Protein 3WJK (pdb70)

Solvent-accessible surface area: 24952 Å² total; per-residue (Å²): 81,102,78,144,120,0,73,144,52,1,46,152,13,30,63,24,0,60,53,15,1,57,116,38,6,91,6,105,4,98,26,0,13,96,0,0,103,53,28,14,80,24,50,51,82,37,39,15,0,21,1,0,0,0,0,0,37,1,24,52,36,155,34,120,25,0,18,37,1,0,0,1,0,10,2,1,16,7,8,39,43,1,12,26,4,5,32,85,146,29,92,104,69,180,81,78,30,1,0,13,63,55,67,15,27,11,2,0,0,10,0,1,10,1,1,21,4,33,0,0,34,12,0,8,86,36,33,26,63,94,0,0,100,28,1,3,80,0,12,3,38,11,9,73,12,22,0,98,92,66,131,103,73,90,100,73,10,41,148,57,7,65,26,73,11,0,31,6,1,10,1,0,0,15,0,0,0,21,38,27,61,21,62,119,107,31,21,113,4,0,42,18,0,0,64,41,7,0,11,0,47,31,0,12,69,4,6,77,8,2,78,85,135,82,9,72,20,1,40,88,2,64,45,0,2,0,0,2,18,0,6,90,115,18,74,106,134,27,20,125,38,0,100,50,2,15,119,132,37,68,0,114,168,54,51,125,48,0,22,116,0,1,105,84,34,24,0,37,102,79,0,97,96,52,0,73,86,12,2,84,76,0,33,58,19,0,141,44,7,65,107,35,62,59,41,75,0,0,48,4,17,0,108,65,24,45,83,77,58,120,110,0,63,124,51,2,56,142,15,21,50,21,0,34,60,20,0,83,139,46,2,106,42,124,5,142,20,1,49,99,24,0,152,169,16,33,52,37,87,56,94,43,8,29,2,6,0,0,1,0,0,0,47,3,20,51,35,163,39,98,31,0,8,32,1,0,0,0,0,13,0,1,48,20,0,13,92,22,3,81,86,12,68,43,145,86,139,146,48,32,26,10,2,0,14,0,0,26,6,0,17,9,30,1,2,39,7,0,12,86,38,39,31,56,104,0,0,84,26,1,1,82,0,1,6,23,3,4,23,1,10,0,18,19,50,86,10,48,59,50,8,96,13,82,80,134,37,5,45,87,10,1,58,4,52,4,0,32,6,1,11,2,0,0,17,0,0,0,27,41,24,61,21,67,118,109,30,33,120,5,0,51,32,0,0,72,42,0,0,8,0,54,15,0,15,71,6,5,86,29,4,115,246,105,58,0,46,19,0,34,95,0,38,7,6,4,0,0,2,14,0,12,117,113,22,75,117,148,40,24,100,42,0,72,52,3,0,77,127,12,118,3,95,138,38,18,100,56,0,43,112,0,0,101,84,42,27,0,27,120,87,0,33,102,84,0,70,79,13,2,75,89,0,27,58,20,0,103,49,4,68,105,40,73,69,26,86,0,0,33,6,1,0,81,45,15,18,128,244

Sequence (609 aa):
MNLEKINELTAQDMAGVNAAILEQLNSDVQLINQLGYYIVSGGGKRIRPMIAVLAARAVGYEGNAHVTIAALIEFIHTATLLHDDVVDESDMRRGKATANAAFGNAASVLVGDFIYTRAFQMMTSLGSLKVLEVMSEAVNVIAEGEVLQLMITEENYMRVIYSKTARLFEAAAQCSGILAGCTPEEEKGLQDYGRYLGTAFQLIDDLLDYNANVGDDLNEGKPTLPLLHAMHHGTPEQAQMIRTAIEQGNGRHLLEPVLEAMNACGSLEWTRQRAEEEADKAIAALQVLPDTPWREALIGLAHIAVMNLEKINELTAQDMAGVNAAILEQLNSDVQLINQLGYYIVSGGGKRIRPMIAVLAARAVGYEGNAHVTIAALIEFIHTATLLHDDVVDESDFGNAASVLVGDFIYTRAFQMMTSLGSLKVLEVMSEAVNVIAEGEVLQLMNVNDPDITEENYMRVIYSKTARLFEAAAQCSGILAGCTPEEEKGLQDYGRYLGTAFQLIDDLLDYNKNVGDDLNEGKPTLPLLHAMHHGTPEQAQMIRTAIEQGNGRHLLEPVLEAMNACGSLEWTRQRAEEEADKAIAALQVLPDTPWREALIGLAHIAVQR

Radius of gyration: 26.51 Å; Cα contacts (8 Å, |Δi|>4): 1003; chains: 2; bounding box: 75×78×55 Å

B-factor: mean 45.93, std 12.87, range [16.11, 90.28]

CATH classification: 1.10.600.10

Nearest PDB structures (foldseek):
  3wjn-assembly1_A  TM=1.001E+00  e=3.580E-39  Escherichia coli O104:H4 str. 2009EL-2071
  3wjk-assembly1_B  TM=9.326E-01  e=6.885E-33  Escherichia coli O104:H4 str. 2009EL-2071
  3wjn-assembly1_B  TM=9.339E-01  e=9.873E-32  Escherichia coli O104:H4 str. 2009EL-2071
  4jyx-assembly1_G-2  TM=9.720E-01  e=2.053E-27  Paraglaciecola sp. T6c
  3oyr-assembly1_B  TM=9.609E-01  e=6.992E-22  Caulobacter vibrioides

Structure (mmCIF, N/CA/C/O backbone):
data_3WJK
#
_entry.id   3WJK
#
_cell.length_a   116.946
_cell.length_b   128.390
_cell.length_c   46.385
_cell.angle_alpha   90.00
_cell.angle_beta   90.00
_cell.angle_gamma   90.00
#
_symmetry.space_group_name_H-M   'P 21 21 2'
#
loop_
_entity.id
_entity.type
_entity.pdbx_description
1 polymer 'Octaprenyl diphosphate synthase'
2 water water
#
loop_
_atom_site.group_PDB
_atom_site.id
_atom_site.type_symbol
_atom_site.label_atom_id
_atom_site.label_alt_id
_atom_site.label_comp_id
_atom_site.label_asym_id
_atom_site.label_entity_id
_atom_site.label_seq_id
_atom_site.pdbx_PDB_ins_code
_atom_site.Cartn_x
_atom_site.Cartn_y
_atom_site.Cartn_z
_atom_site.occupancy
_atom_site.B_iso_or_equiv
_atom_site.auth_seq_id
_atom_site.auth_comp_id
_atom_site.auth_asym_id
_atom_site.auth_atom_id
_atom_site.pdbx_PDB_model_num
ATOM 1 N N . MET A 1 15 ? 50.833 0.785 -14.184 1.00 77.64 1 MET A N 1
ATOM 2 C CA . MET A 1 15 ? 49.836 -0.164 -14.758 1.00 77.62 1 MET A CA 1
ATOM 3 C C . MET A 1 15 ? 48.422 0.351 -14.481 1.00 77.73 1 MET A C 1
ATOM 4 O O . MET A 1 15 ? 48.049 0.561 -13.328 1.00 77.65 1 MET A O 1
ATOM 9 N N . ASN A 1 16 ? 47.635 0.557 -15.533 1.00 77.15 2 ASN A N 1
ATOM 10 C CA . ASN A 1 16 ? 46.278 1.053 -15.345 1.00 77.15 2 ASN A CA 1
ATOM 11 C C . ASN A 1 16 ? 45.218 0.027 -15.751 1.00 76.29 2 ASN A C 1
ATOM 12 O O . ASN A 1 16 ? 45.508 -0.931 -16.465 1.00 75.91 2 ASN A O 1
ATOM 17 N N . LEU A 1 17 ? 43.992 0.250 -15.288 1.00 75.52 3 LEU A N 1
ATOM 18 C CA . LEU A 1 17 ? 42.860 -0.642 -15.529 1.00 75.38 3 LEU A CA 1
ATOM 19 C C . LEU A 1 17 ? 42.924 -1.535 -16.756 1.00 74.57 3 LEU A C 1
ATOM 20 O O . LEU A 1 17 ? 42.797 -2.751 -16.640 1.00 74.81 3 LEU A O 1
ATOM 25 N N . GLU A 1 18 ? 43.107 -0.946 -17.932 1.00 73.76 4 GLU A N 1
ATOM 26 C CA . GLU A 1 18 ? 43.163 -1.740 -19.153 1.00 72.91 4 GLU A CA 1
ATOM 27 C C . GLU A 1 18 ? 44.202 -2.851 -19.020 1.00 71.13 4 GLU A C 1
ATOM 28 O O . GLU A 1 18 ? 43.964 -3.983 -19.435 1.00 71.00 4 GLU A O 1
ATOM 34 N N . LYS A 1 19 ? 45.346 -2.519 -18.430 1.00 69.33 5 LYS A N 1
ATOM 35 C CA . LYS A 1 19 ? 46.436 -3.475 -18.233 1.00 68.29 5 LYS A CA 1
ATOM 36 C C . LYS A 1 19 ? 46.113 -4.485 -17.136 1.00 66.80 5 LYS A C 1
ATOM 37 O O . LYS A 1 19 ? 46.212 -5.694 -17.340 1.00 66.53 5 LYS A O 1
ATOM 43 N N . ILE A 1 20 ? 45.747 -3.975 -15.963 1.00 65.10 6 ILE A N 1
ATOM 44 C CA . ILE A 1 20 ? 45.399 -4.823 -14.829 1.00 61.94 6 ILE A CA 1
ATOM 45 C C . ILE A 1 20 ? 44.257 -5.739 -15.244 1.00 61.03 6 ILE A C 1
ATOM 46 O O . ILE A 1 20 ? 44.053 -6.794 -14.663 1.00 61.75 6 ILE A O 1
ATOM 51 N N . ASN A 1 21 ? 43.524 -5.339 -16.272 1.00 61.24 7 ASN A N 1
ATOM 52 C CA . ASN A 1 21 ? 42.389 -6.122 -16.725 1.00 61.74 7 ASN A CA 1
ATOM 53 C C . ASN A 1 21 ? 42.737 -7.396 -17.489 1.00 61.29 7 ASN A C 1
ATOM 54 O O . ASN A 1 21 ? 42.211 -8.457 -17.178 1.00 61.49 7 ASN A O 1
ATOM 59 N N . GLU A 1 22 ? 43.619 -7.305 -18.482 1.00 61.78 8 GLU A N 1
ATOM 60 C CA . GLU A 1 22 ? 43.986 -8.491 -19.256 1.00 60.99 8 GLU A CA 1
ATOM 61 C C . GLU A 1 22 ? 44.898 -9.420 -18.461 1.00 59.20 8 GLU A C 1
ATOM 62 O O . GLU A 1 22 ? 44.916 -10.630 -18.681 1.00 58.42 8 GLU A O 1
ATOM 68 N N . LEU A 1 23 ? 45.676 -8.847 -17.554 1.00 57.30 9 LEU A N 1
ATOM 69 C CA . LEU A 1 23 ? 46.570 -9.646 -16.732 1.00 56.70 9 LEU A CA 1
ATOM 70 C C . LEU A 1 23 ? 45.740 -10.665 -15.964 1.00 57.08 9 LEU A C 1
ATOM 71 O O . LEU A 1 23 ? 46.055 -11.854 -15.935 1.00 57.90 9 LEU A O 1
ATOM 76 N N . THR A 1 24 ? 44.659 -10.181 -15.363 1.00 56.35 10 THR A N 1
ATOM 77 C CA . THR A 1 24 ? 43.767 -11.006 -14.562 1.00 54.29 10 THR A CA 1
ATOM 78 C C . THR A 1 24 ? 42.491 -11.393 -15.305 1.00 53.55 10 THR A C 1
ATOM 79 O O . THR A 1 24 ? 41.471 -11.689 -14.685 1.00 53.05 10 THR A O 1
ATOM 83 N N . ALA A 1 25 ? 42.546 -11.408 -16.631 1.00 51.65 11 ALA A N 1
ATOM 84 C CA . ALA A 1 25 ? 41.371 -11.744 -17.425 1.00 50.91 11 ALA A CA 1
ATOM 85 C C . ALA A 1 25 ? 40.897 -13.189 -17.299 1.00 50.82 11 ALA A C 1
ATOM 86 O O . ALA A 1 25 ? 39.711 -13.437 -17.089 1.00 49.60 11 ALA A O 1
ATOM 88 N N . GLN A 1 26 ? 41.818 -14.137 -17.446 1.00 51.64 12 GLN A N 1
ATOM 89 C CA . GLN A 1 26 ? 41.491 -15.563 -17.378 1.00 52.18 12 GLN A CA 1
ATOM 90 C C . GLN A 1 26 ? 40.971 -16.033 -16.007 1.00 50.68 12 GLN A C 1
ATOM 91 O O . GLN A 1 26 ? 40.065 -16.874 -15.926 1.00 48.33 12 GLN A O 1
ATOM 97 N N . ASP A 1 27 ? 41.540 -15.502 -14.933 1.00 48.98 13 ASP A N 1
ATOM 98 C CA . ASP A 1 27 ? 41.086 -15.891 -13.604 1.00 49.25 13 ASP A CA 1
ATOM 99 C C . ASP A 1 27 ? 39.713 -15.296 -13.301 1.00 48.83 13 ASP A C 1
ATOM 100 O O . ASP A 1 27 ? 38.796 -16.026 -12.941 1.00 50.35 13 ASP A O 1
ATOM 105 N N . MET A 1 28 ? 39.564 -13.981 -13.453 1.00 48.58 14 MET A N 1
ATOM 106 C CA . MET A 1 28 ? 38.278 -13.337 -13.193 1.00 47.68 14 MET A CA 1
ATOM 107 C C . MET A 1 28 ? 37.174 -13.989 -14.018 1.00 46.44 14 MET A C 1
ATOM 108 O O . MET A 1 28 ? 36.002 -13.928 -13.653 1.00 46.45 14 MET A O 1
ATOM 113 N N . ALA A 1 29 ? 37.549 -14.611 -15.130 1.00 44.23 15 ALA A N 1
ATOM 114 C CA . ALA A 1 29 ? 36.571 -15.290 -15.967 1.00 44.35 15 ALA A CA 1
ATOM 115 C C . ALA A 1 29 ? 36.173 -16.567 -15.241 1.00 45.07 15 ALA A C 1
ATOM 116 O O . ALA A 1 29 ? 35.039 -17.040 -15.365 1.00 45.69 15 ALA A O 1
ATOM 118 N N . GLY A 1 30 ? 37.122 -17.125 -14.489 1.00 44.66 16 GLY A N 1
ATOM 119 C CA . GLY A 1 30 ? 36.859 -18.334 -13.728 1.00 42.86 16 GLY A CA 1
ATOM 120 C C . GLY A 1 30 ? 36.005 -17.960 -12.531 1.00 42.41 16 GLY A C 1
ATOM 121 O O . GLY A 1 30 ? 35.036 -18.645 -12.186 1.00 41.23 16 GLY A O 1
ATOM 122 N N . VAL A 1 31 ? 36.368 -16.851 -11.901 1.00 40.66 17 VAL A N 1
ATOM 123 C CA . VAL A 1 31 ? 35.628 -16.368 -10.760 1.00 41.03 17 VAL A CA 1
ATOM 124 C C . VAL A 1 31 ? 34.172 -16.298 -11.177 1.00 41.22 17 VAL A C 1
ATOM 125 O O . VAL A 1 31 ? 33.296 -16.765 -10.465 1.00 41.36 17 VAL A O 1
ATOM 129 N N . ASN A 1 32 ? 33.922 -15.750 -12.359 1.00 42.05 18 ASN A N 1
ATOM 130 C CA . ASN A 1 32 ? 32.557 -15.620 -12.856 1.00 42.30 18 ASN A CA 1
ATOM 131 C C . ASN A 1 32 ? 31.842 -16.965 -12.946 1.00 41.22 18 ASN A C 1
ATOM 132 O O . ASN A 1 32 ? 30.730 -17.130 -12.443 1.00 38.79 18 ASN A O 1
ATOM 137 N N . ALA A 1 33 ? 32.490 -17.926 -13.593 1.00 40.57 19 ALA A N 1
ATOM 138 C CA . ALA A 1 33 ? 31.920 -19.255 -13.750 1.00 39.02 19 ALA A CA 1
ATOM 139 C C . ALA A 1 33 ? 31.723 -19.934 -12.397 1.00 38.32 19 ALA A C 1
ATOM 140 O O . ALA A 1 33 ? 30.732 -20.623 -12.193 1.00 38.51 19 ALA A O 1
ATOM 142 N N . ALA A 1 34 ? 32.676 -19.736 -11.487 1.00 37.02 20 ALA A N 1
ATOM 143 C CA . ALA A 1 34 ? 32.621 -20.340 -10.158 1.00 37.51 20 ALA A CA 1
ATOM 144 C C . ALA A 1 34 ? 31.426 -19.808 -9.389 1.00 37.74 20 ALA A C 1
ATOM 145 O O . ALA A 1 34 ? 30.824 -20.515 -8.587 1.00 39.06 20 ALA A O 1
ATOM 147 N N . ILE A 1 35 ? 31.082 -18.556 -9.642 1.00 37.92 21 ILE A N 1
ATOM 148 C CA . ILE A 1 35 ? 29.947 -17.950 -8.975 1.00 36.80 21 ILE A CA 1
ATOM 149 C C . ILE A 1 35 ? 28.647 -18.492 -9.534 1.00 38.08 21 ILE A C 1
ATOM 150 O O . ILE A 1 35 ? 27.841 -19.090 -8.817 1.00 39.09 21 ILE A O 1
ATOM 155 N N . LEU A 1 36 ? 28.454 -18.298 -10.830 1.00 38.77 22 LEU A N 1
ATOM 156 C CA . LEU A 1 36 ? 27.229 -18.733 -11.486 1.00 37.26 22 LEU A CA 1
ATOM 157 C C . LEU A 1 36 ? 26.943 -20.212 -11.357 1.00 37.14 22 LEU A C 1
ATOM 158 O O . LEU A 1 36 ? 25.787 -20.614 -11.312 1.00 38.38 22 LEU A O 1
ATOM 163 N N . GLU A 1 37 ? 27.973 -21.038 -11.285 1.00 37.78 23 GLU A N 1
ATOM 164 C CA . GLU A 1 37 ? 27.703 -22.460 -11.169 1.00 41.47 23 GLU A CA 1
ATOM 165 C C . GLU A 1 37 ? 27.181 -22.846 -9.785 1.00 40.88 23 GLU A C 1
ATOM 166 O O . GLU A 1 37 ? 26.580 -23.897 -9.631 1.00 40.63 23 GLU A O 1
ATOM 172 N N . GLN A 1 38 ? 27.394 -21.994 -8.783 1.00 42.60 24 GLN A N 1
ATOM 173 C CA . GLN A 1 38 ? 26.905 -22.280 -7.432 1.00 43.62 24 GLN A CA 1
ATOM 174 C C . GLN A 1 38 ? 25.407 -21.988 -7.304 1.00 44.70 24 GLN A C 1
ATOM 175 O O . GLN A 1 38 ? 24.757 -22.414 -6.349 1.00 45.17 24 GLN A O 1
ATOM 181 N N . LEU A 1 39 ? 24.867 -21.249 -8.266 1.00 43.74 25 LEU A N 1
ATOM 182 C CA . LEU A 1 39 ? 23.445 -20.927 -8.286 1.00 43.59 25 LEU A CA 1
ATOM 183 C C . LEU A 1 39 ? 22.805 -22.132 -8.969 1.00 42.67 25 LEU A C 1
ATOM 184 O O . LEU A 1 39 ? 22.257 -22.027 -10.068 1.00 40.65 25 LEU A O 1
ATOM 189 N N . ASN A 1 40 ? 22.884 -23.276 -8.293 1.00 43.13 26 ASN A N 1
ATOM 190 C CA . ASN A 1 40 ? 22.391 -24.545 -8.821 1.00 44.36 26 ASN A CA 1
ATOM 191 C C . ASN A 1 40 ? 21.327 -25.254 -7.986 1.00 43.86 26 ASN A C 1
ATOM 192 O O . ASN A 1 40 ? 21.286 -26.488 -7.960 1.00 42.28 26 ASN A O 1
ATOM 197 N N . SER A 1 41 ? 20.461 -24.500 -7.324 1.00 42.53 27 SER A N 1
ATOM 198 C CA . SER A 1 41 ? 19.438 -25.108 -6.484 1.00 42.48 27 SER A CA 1
ATOM 199 C C . SER A 1 41 ? 18.207 -25.645 -7.209 1.00 43.96 27 SER A C 1
ATOM 200 O O . SER A 1 41 ? 17.802 -25.114 -8.246 1.00 46.06 27 SER A O 1
ATOM 203 N N . ASP A 1 42 ? 17.611 -26.700 -6.651 1.00 42.95 28 ASP A N 1
ATOM 204 C CA . ASP A 1 42 ? 16.397 -27.288 -7.215 1.00 41.93 28 ASP A CA 1
ATOM 205 C C . ASP A 1 42 ? 15.272 -26.266 -7.035 1.00 40.64 28 ASP A C 1
ATOM 206 O O . ASP A 1 42 ? 14.237 -26.346 -7.699 1.00 39.56 28 ASP A O 1
ATOM 211 N N . VAL A 1 43 ? 15.492 -25.317 -6.124 1.00 38.39 29 VAL A N 1
ATOM 212 C CA . VAL A 1 43 ? 14.531 -24.256 -5.806 1.00 38.64 29 VAL A CA 1
ATOM 213 C C . VAL A 1 43 ? 14.795 -23.075 -6.730 1.00 40.33 29 VAL A C 1
ATOM 214 O O . VAL A 1 43 ? 15.584 -22.188 -6.418 1.00 42.36 29 VAL A O 1
ATOM 218 N N . GLN A 1 44 ? 14.111 -23.060 -7.866 1.00 41.45 30 GLN A N 1
ATOM 219 C CA . GLN A 1 44 ? 14.327 -22.029 -8.870 1.00 41.64 30 GLN A CA 1
ATOM 220 C C . GLN A 1 44 ? 14.392 -20.578 -8.395 1.00 39.08 30 GLN A C 1
ATOM 221 O O . GLN A 1 44 ? 15.220 -19.808 -8.887 1.00 38.80 30 GLN A O 1
ATOM 227 N N . LEU A 1 45 ? 13.550 -20.192 -7.446 1.00 37.79 31 LEU A N 1
ATOM 228 C CA . LEU A 1 45 ? 13.585 -18.813 -6.980 1.00 36.08 31 LEU A CA 1
ATOM 229 C C . LEU A 1 45 ? 14.983 -18.378 -6.541 1.00 36.77 31 LEU A C 1
ATOM 230 O O . LEU A 1 45 ? 15.354 -17.211 -6.699 1.00 36.22 31 LEU A O 1
ATOM 235 N N . ILE A 1 46 ? 15.769 -19.304 -5.999 1.00 35.43 32 ILE A N 1
ATOM 236 C CA . ILE A 1 46 ? 17.113 -18.949 -5.553 1.00 34.48 32 ILE A CA 1
ATOM 237 C C . ILE A 1 46 ? 18.002 -18.578 -6.728 1.00 35.47 32 ILE A C 1
ATOM 238 O O . ILE A 1 46 ? 18.675 -17.550 -6.711 1.00 34.49 32 ILE A O 1
ATOM 243 N N . ASN A 1 47 ? 18.014 -19.428 -7.746 1.00 36.87 33 ASN A N 1
ATOM 244 C CA . ASN A 1 47 ? 18.837 -19.177 -8.924 1.00 37.38 33 ASN A CA 1
ATOM 245 C C . ASN A 1 47 ? 18.335 -17.924 -9.642 1.00 36.65 33 ASN A C 1
ATOM 246 O O . ASN A 1 47 ? 19.121 -17.084 -10.073 1.00 36.44 33 ASN A O 1
ATOM 251 N N . GLN A 1 48 ? 17.023 -17.781 -9.751 1.00 37.45 34 GLN A N 1
ATOM 252 C CA . GLN A 1 48 ? 16.482 -16.604 -10.409 1.00 38.65 34 GLN A CA 1
ATOM 253 C C . GLN A 1 48 ? 17.019 -15.324 -9.782 1.00 37.87 34 GLN A C 1
ATOM 254 O O . GLN A 1 48 ? 17.705 -14.538 -10.443 1.00 36.67 34 GLN A O 1
ATOM 260 N N . LEU A 1 49 ? 16.719 -15.134 -8.497 1.00 35.37 35 LEU A N 1
ATOM 261 C CA . LEU A 1 49 ? 17.133 -13.937 -7.783 1.00 31.14 35 LEU A CA 1
ATOM 262 C C . LEU A 1 49 ? 18.637 -13.797 -7.777 1.00 30.17 35 LEU A C 1
ATOM 263 O O . LEU A 1 49 ? 19.158 -12.689 -7.756 1.00 29.17 35 LEU A O 1
ATOM 268 N N . GLY A 1 50 ? 19.334 -14.927 -7.806 1.00 31.87 36 GLY A N 1
ATOM 269 C CA . GLY A 1 50 ? 20.788 -14.911 -7.821 1.00 32.62 36 GLY A CA 1
ATOM 270 C C . GLY A 1 50 ? 21.299 -14.335 -9.136 1.00 34.90 36 GLY A C 1
ATOM 271 O O . GLY A 1 50 ? 22.168 -13.454 -9.158 1.00 33.38 36 GLY A O 1
ATOM 272 N N . TYR A 1 51 ? 20.761 -14.829 -10.243 1.00 34.29 37 TYR A N 1
ATOM 273 C CA . TYR A 1 51 ? 21.175 -14.323 -11.544 1.00 37.70 37 TYR A CA 1
ATOM 274 C C . TYR A 1 51 ? 20.887 -12.824 -11.639 1.00 38.33 37 TYR A C 1
ATOM 275 O O . TYR A 1 51 ? 21.712 -12.054 -12.119 1.00 39.59 37 TYR A O 1
ATOM 284 N N . TYR A 1 52 ? 19.722 -12.417 -11.149 1.00 39.94 38 TYR A N 1
ATOM 285 C CA . TYR A 1 52 ? 19.311 -11.020 -11.183 1.00 40.82 38 TYR A CA 1
ATOM 286 C C . TYR A 1 52 ? 20.307 -10.080 -10.512 1.00 43.10 38 TYR A C 1
ATOM 287 O O . TYR A 1 52 ? 20.660 -9.035 -11.064 1.00 41.29 38 TYR A O 1
ATOM 296 N N . ILE A 1 53 ? 20.759 -10.455 -9.319 1.00 45.38 39 ILE A N 1
ATOM 297 C CA . ILE A 1 53 ? 21.679 -9.620 -8.564 1.00 47.57 39 ILE A CA 1
ATOM 298 C C . ILE A 1 53 ? 23.159 -9.752 -8.943 1.00 48.42 39 ILE A C 1
ATOM 299 O O . ILE A 1 53 ? 23.921 -8.800 -8.772 1.00 49.00 39 ILE A O 1
ATOM 304 N N . VAL A 1 54 ? 23.577 -10.902 -9.468 1.00 49.70 40 VAL A N 1
ATOM 305 C CA . VAL A 1 54 ? 24.990 -11.067 -9.804 1.00 51.87 40 VAL A CA 1
ATOM 306 C C . VAL A 1 54 ? 25.388 -10.683 -11.225 1.00 54.67 40 VAL A C 1
ATOM 307 O O . VAL A 1 54 ? 26.577 -10.539 -11.514 1.00 54.83 40 VAL A O 1
ATOM 311 N N . SER A 1 55 ? 24.406 -10.512 -12.106 1.00 57.37 41 SER A N 1
ATOM 312 C CA . SER A 1 55 ? 24.685 -10.169 -13.499 1.00 60.90 41 SER A CA 1
ATOM 313 C C . SER A 1 55 ? 24.529 -8.689 -13.840 1.00 62.78 41 SER A C 1
ATOM 314 O O . SER A 1 55 ? 24.509 -8.320 -15.014 1.00 64.49 41 SER A O 1
ATOM 317 N N . GLY A 1 56 ? 24.426 -7.845 -12.819 1.00 64.36 42 GLY A N 1
ATOM 318 C CA . GLY A 1 56 ? 24.279 -6.421 -13.056 1.00 66.55 42 GLY A CA 1
ATOM 319 C C . GLY A 1 56 ? 25.571 -5.634 -12.898 1.00 68.66 42 GLY A C 1
ATOM 320 O O . GLY A 1 56 ? 25.608 -4.633 -12.175 1.00 68.44 42 GLY A O 1
ATOM 321 N N . GLY A 1 57 ? 26.628 -6.084 -13.572 1.00 70.14 43 GLY A N 1
ATOM 322 C CA . GLY A 1 57 ? 27.912 -5.402 -13.502 1.00 71.82 43 GLY A CA 1
ATOM 323 C C . GLY A 1 57 ? 28.725 -5.690 -12.247 1.00 73.14 43 GLY A C 1
ATOM 324 O O . GLY A 1 57 ? 29.795 -6.313 -12.306 1.00 73.30 43 GLY A O 1
ATOM 325 N N . GLY A 1 58 ? 28.223 -5.228 -11.107 1.00 72.62 44 GLY A N 1
ATOM 326 C CA . GLY A 1 58 ? 28.924 -5.444 -9.855 1.00 71.56 44 GLY A CA 1
ATOM 327 C C . GLY A 1 58 ? 30.124 -4.531 -9.669 1.00 70.77 44 GLY A C 1
ATOM 328 O O . GLY A 1 58 ? 29.975 -3.360 -9.311 1.00 71.06 44 GLY A O 1
ATOM 329 N N . LYS A 1 59 ? 31.314 -5.075 -9.918 1.00 68.80 45 LYS A N 1
ATOM 330 C CA . LYS A 1 59 ? 32.583 -4.353 -9.777 1.00 66.17 45 LYS A CA 1
ATOM 331 C C . LYS A 1 59 ? 33.677 -5.425 -9.755 1.00 63.26 45 LYS A C 1
ATOM 332 O O . LYS A 1 59 ? 34.620 -5.394 -10.550 1.00 62.63 45 LYS A O 1
ATOM 338 N N . ARG A 1 60 ? 33.518 -6.377 -8.836 1.00 58.84 46 ARG A N 1
ATOM 339 C CA . ARG A 1 60 ? 34.429 -7.501 -8.671 1.00 53.58 46 ARG A CA 1
ATOM 340 C C . ARG A 1 60 ? 35.809 -7.095 -8.167 1.00 50.97 46 ARG A C 1
ATOM 341 O O . ARG A 1 60 ? 36.789 -7.815 -8.355 1.00 49.38 46 ARG A O 1
ATOM 349 N N . ILE A 1 61 ? 35.881 -5.941 -7.522 1.00 46.23 47 ILE A N 1
ATOM 350 C CA . ILE A 1 61 ? 37.142 -5.475 -6.974 1.00 45.68 47 ILE A CA 1
ATOM 351 C C . ILE A 1 61 ? 37.579 -6.363 -5.807 1.00 43.32 47 ILE A C 1
ATOM 352 O O . ILE A 1 61 ? 38.771 -6.531 -5.573 1.00 42.73 47 ILE A O 1
ATOM 357 N N . ARG A 1 62 ? 36.615 -6.912 -5.068 1.00 40.89 48 ARG A N 1
ATOM 358 C CA . ARG A 1 62 ? 36.920 -7.775 -3.924 1.00 38.44 48 ARG A CA 1
ATOM 359 C C . ARG A 1 62 ? 37.515 -9.091 -4.425 1.00 37.77 48 ARG A C 1
ATOM 360 O O . ARG A 1 62 ? 38.538 -9.556 -3.925 1.00 37.21 48 ARG A O 1
ATOM 368 N N . PRO A 1 63 ? 36.878 -9.714 -5.419 1.00 38.56 49 PRO A N 1
ATOM 369 C CA . PRO A 1 63 ? 37.464 -10.961 -5.903 1.00 40.19 49 PRO A CA 1
ATOM 370 C C . PRO A 1 63 ? 38.765 -10.696 -6.688 1.00 42.39 49 PRO A C 1
ATOM 371 O O . PRO A 1 63 ? 39.699 -11.493 -6.630 1.00 43.18 49 PRO A O 1
ATOM 375 N N . MET A 1 64 ? 38.831 -9.571 -7.404 1.00 43.23 50 MET A N 1
ATOM 376 C CA . MET A 1 64 ? 40.030 -9.234 -8.177 1.00 42.22 50 MET A CA 1
ATOM 377 C C . MET A 1 64 ? 41.214 -9.090 -7.241 1.00 40.52 50 MET A C 1
ATOM 378 O O . MET A 1 64 ? 42.335 -9.429 -7.592 1.00 41.13 50 MET A O 1
ATOM 383 N N . ILE A 1 65 ? 40.968 -8.571 -6.047 1.00 39.94 51 ILE A N 1
ATOM 384 C CA . ILE A 1 65 ? 42.029 -8.437 -5.066 1.00 39.48 51 ILE A CA 1
ATOM 385 C C . ILE A 1 65 ? 42.452 -9.853 -4.647 1.00 41.58 51 ILE A C 1
ATOM 386 O O . ILE A 1 65 ? 43.646 -10.160 -4.561 1.00 41.18 51 ILE A O 1
ATOM 391 N N . ALA A 1 66 ? 41.461 -10.715 -4.416 1.00 40.16 52 ALA A N 1
ATOM 392 C CA . ALA A 1 66 ? 41.704 -12.097 -4.014 1.00 41.16 52 ALA A CA 1
ATOM 393 C C . ALA A 1 66 ? 42.601 -12.800 -5.024 1.00 41.40 52 ALA A C 1
ATOM 394 O O . ALA A 1 66 ? 43.651 -13.322 -4.668 1.00 40.39 52 ALA A O 1
ATOM 396 N N . VAL A 1 67 ? 42.165 -12.822 -6.280 1.00 41.39 53 VAL A N 1
ATOM 397 C CA . VAL A 1 67 ? 42.922 -13.439 -7.359 1.00 41.54 53 VAL A CA 1
ATOM 398 C C . VAL A 1 67 ? 44.349 -12.869 -7.476 1.00 40.85 53 VAL A C 1
ATOM 399 O O . VAL A 1 67 ? 45.310 -13.619 -7.609 1.00 39.78 53 VAL A O 1
ATOM 403 N N . LEU A 1 68 ? 44.488 -11.548 -7.410 1.00 40.88 54 LEU A N 1
ATOM 404 C CA . LEU A 1 68 ? 45.802 -10.922 -7.526 1.00 39.81 54 LEU A CA 1
ATOM 405 C C . LEU A 1 68 ? 46.699 -11.186 -6.330 1.00 40.61 54 LEU A C 1
ATOM 406 O O . LEU A 1 68 ? 47.899 -11.396 -6.486 1.00 40.84 54 LEU A O 1
ATOM 411 N N . ALA A 1 69 ? 46.124 -11.167 -5.133 1.00 40.59 55 ALA A N 1
ATOM 412 C CA . ALA A 1 69 ? 46.901 -11.417 -3.926 1.00 40.39 55 ALA A CA 1
ATOM 413 C C . ALA A 1 69 ? 47.514 -12.818 -3.998 1.00 40.89 55 ALA A C 1
ATOM 414 O O . ALA A 1 69 ? 48.688 -13.004 -3.682 1.00 40.60 55 ALA A O 1
ATOM 416 N N . ALA A 1 70 ? 46.725 -13.799 -4.424 1.00 40.63 56 ALA A N 1
ATOM 417 C CA . ALA A 1 70 ? 47.226 -15.165 -4.529 1.00 42.96 56 ALA A CA 1
ATOM 418 C C . ALA A 1 70 ? 48.418 -15.266 -5.486 1.00 44.27 56 ALA A C 1
ATOM 419 O O . ALA A 1 70 ? 49.483 -15.756 -5.092 1.00 45.87 56 ALA A O 1
ATOM 421 N N . ARG A 1 71 ? 48.235 -14.812 -6.730 1.00 44.19 57 ARG A N 1
ATOM 422 C CA . ARG A 1 71 ? 49.295 -14.864 -7.740 1.00 44.39 57 ARG A CA 1
ATOM 423 C C . ARG A 1 71 ? 50.542 -14.143 -7.264 1.00 45.18 57 ARG A C 1
ATOM 424 O O . ARG A 1 71 ? 51.654 -14.620 -7.472 1.00 47.22 57 ARG A O 1
ATOM 432 N N . ALA A 1 72 ? 50.353 -12.987 -6.633 1.00 44.70 58 ALA A N 1
ATOM 433 C CA . ALA A 1 72 ? 51.472 -12.197 -6.142 1.00 45.31 58 ALA A CA 1
ATOM 434 C C . ALA A 1 72 ? 52.416 -12.989 -5.232 1.00 47.68 58 ALA A C 1
ATOM 435 O O . ALA A 1 72 ? 53.602 -12.654 -5.128 1.00 49.28 58 ALA A O 1
ATOM 437 N N . VAL A 1 73 ? 51.909 -14.029 -4.573 1.00 46.02 59 VAL A N 1
ATOM 438 C CA . VAL A 1 73 ? 52.762 -14.831 -3.702 1.00 46.19 59 VAL A CA 1
ATOM 439 C C . VAL A 1 73 ? 53.127 -16.175 -4.326 1.00 47.35 59 VAL A C 1
ATOM 440 O O . VAL A 1 73 ? 53.382 -17.153 -3.625 1.00 48.03 59 VAL A O 1
ATOM 444 N N . GLY A 1 74 ? 53.144 -16.207 -5.656 1.00 48.85 60 GLY A N 1
ATOM 445 C CA . GLY A 1 74 ? 53.510 -17.407 -6.390 1.00 49.18 60 GLY A CA 1
ATOM 446 C C . GLY A 1 74 ? 52.517 -18.551 -6.487 1.00 49.71 60 GLY A C 1
ATOM 447 O O . GLY A 1 74 ? 52.887 -19.655 -6.882 1.00 51.04 60 GLY A O 1
ATOM 448 N N . TYR A 1 75 ? 51.264 -18.317 -6.128 1.00 48.14 61 TYR A N 1
ATOM 449 C CA . TYR A 1 75 ? 50.277 -19.378 -6.212 1.00 48.27 61 TYR A CA 1
ATOM 450 C C . TYR A 1 75 ? 50.132 -19.723 -7.689 1.00 47.66 61 TYR A C 1
ATOM 451 O O . TYR A 1 75 ? 50.152 -18.836 -8.529 1.00 49.00 61 TYR A O 1
ATOM 460 N N . GLU A 1 76 ? 49.994 -21.004 -8.008 1.00 47.85 62 GLU A N 1
ATOM 461 C CA . GLU A 1 76 ? 49.847 -21.425 -9.398 1.00 46.99 62 GLU A CA 1
ATOM 462 C C . GLU A 1 76 ? 48.622 -22.313 -9.609 1.00 46.63 62 GLU A C 1
ATOM 463 O O . GLU A 1 76 ? 48.394 -22.812 -10.712 1.00 44.73 62 GLU A O 1
ATOM 469 N N . GLY A 1 77 ? 47.829 -22.506 -8.559 1.00 46.21 63 GLY A N 1
ATOM 470 C CA . GLY A 1 77 ? 46.653 -23.357 -8.676 1.00 48.02 63 GLY A CA 1
ATOM 471 C C . GLY A 1 77 ? 45.424 -22.679 -9.259 1.00 49.28 63 GLY A C 1
ATOM 472 O O . GLY A 1 77 ? 45.534 -21.692 -9.988 1.00 49.03 63 GLY A O 1
ATOM 473 N N . ASN A 1 78 ? 44.248 -23.218 -8.949 1.00 49.69 64 ASN A N 1
ATOM 474 C CA . ASN A 1 78 ? 42.996 -22.647 -9.437 1.00 51.55 64 ASN A CA 1
ATOM 475 C C . ASN A 1 78 ? 41.966 -22.568 -8.319 1.00 50.27 64 ASN A C 1
ATOM 476 O O . ASN A 1 78 ? 40.768 -22.453 -8.573 1.00 50.10 64 ASN A O 1
ATOM 481 N N . ALA A 1 79 ? 42.437 -22.631 -7.081 1.00 49.88 65 ALA A N 1
ATOM 482 C CA . ALA A 1 79 ? 41.540 -22.574 -5.937 1.00 48.90 65 ALA A CA 1
ATOM 483 C C . ALA A 1 79 ? 41.324 -21.141 -5.472 1.00 47.79 65 ALA A C 1
ATOM 484 O O . ALA A 1 79 ? 40.348 -20.853 -4.776 1.00 49.28 65 ALA A O 1
ATOM 486 N N . HIS A 1 80 ? 42.233 -20.242 -5.838 1.00 45.07 66 HIS A N 1
ATOM 487 C CA . HIS A 1 80 ? 42.083 -18.847 -5.442 1.00 43.66 66 HIS A CA 1
ATOM 488 C C . HIS A 1 80 ? 40.851 -18.297 -6.158 1.00 43.27 66 HIS A C 1
ATOM 489 O O . HIS A 1 80 ? 40.298 -17.273 -5.773 1.00 44.90 66 HIS A O 1
ATOM 496 N N . VAL A 1 81 ? 40.422 -18.997 -7.202 1.00 42.55 67 VAL A N 1
ATOM 497 C CA . VAL A 1 81 ? 39.235 -18.603 -7.938 1.00 43.54 67 VAL A CA 1
ATOM 498 C C . VAL A 1 81 ? 38.034 -18.929 -7.067 1.00 43.07 67 VAL A C 1
ATOM 499 O O . VAL A 1 81 ? 37.075 -18.175 -7.006 1.00 42.70 67 VAL A O 1
ATOM 503 N N . THR A 1 82 ? 38.095 -20.067 -6.391 1.00 43.52 68 THR A N 1
ATOM 504 C CA . THR A 1 82 ? 37.004 -20.484 -5.526 1.00 41.64 68 THR A CA 1
ATOM 505 C C . THR A 1 82 ? 36.838 -19.532 -4.354 1.00 41.01 68 THR A C 1
ATOM 506 O O . THR A 1 82 ? 35.729 -19.282 -3.904 1.00 43.81 68 THR A O 1
ATOM 510 N N . ILE A 1 83 ? 37.943 -18.990 -3.866 1.00 40.71 69 ILE A N 1
ATOM 511 C CA . ILE A 1 83 ? 37.884 -18.076 -2.738 1.00 40.01 69 ILE A CA 1
ATOM 512 C C . ILE A 1 83 ? 37.405 -16.681 -3.155 1.00 39.44 69 ILE A C 1
ATOM 513 O O . ILE A 1 83 ? 36.708 -16.006 -2.393 1.00 38.76 69 ILE A O 1
ATOM 518 N N . ALA A 1 84 ? 37.782 -16.244 -4.355 1.00 37.53 70 ALA A N 1
ATOM 519 C CA . ALA A 1 84 ? 37.346 -14.937 -4.839 1.00 35.80 70 ALA A CA 1
ATOM 520 C C . ALA A 1 84 ? 35.842 -15.046 -5.074 1.00 33.43 70 ALA A C 1
ATOM 521 O O . ALA A 1 84 ? 35.084 -14.116 -4.809 1.00 32.55 70 ALA A O 1
ATOM 523 N N . ALA A 1 85 ? 35.417 -16.198 -5.567 1.00 31.42 71 ALA A N 1
ATOM 524 C CA . ALA A 1 85 ? 34.003 -16.431 -5.820 1.00 34.33 71 ALA A CA 1
ATOM 525 C C . ALA A 1 85 ? 33.176 -16.274 -4.540 1.00 35.36 71 ALA A C 1
ATOM 526 O O . ALA A 1 85 ? 32.242 -15.468 -4.481 1.00 35.83 71 ALA A O 1
ATOM 528 N N . LEU A 1 86 ? 33.532 -17.023 -3.506 1.00 34.24 72 LEU A N 1
ATOM 529 C CA . LEU A 1 86 ? 32.771 -16.959 -2.276 1.00 34.82 72 LEU A CA 1
ATOM 530 C C . LEU A 1 86 ? 32.823 -15.576 -1.646 1.00 35.92 72 LEU A C 1
ATOM 531 O O . LEU A 1 86 ? 31.869 -15.150 -1.009 1.00 38.02 72 LEU A O 1
ATOM 536 N N . ILE A 1 87 ? 33.922 -14.855 -1.836 1.00 37.00 73 ILE A N 1
ATOM 537 C CA . ILE A 1 87 ? 34.013 -13.520 -1.269 1.00 35.98 73 ILE A CA 1
ATOM 538 C C . ILE A 1 87 ? 32.982 -12.602 -1.919 1.00 37.28 73 ILE A C 1
ATOM 539 O O . ILE A 1 87 ? 32.359 -11.785 -1.246 1.00 37.88 73 ILE A O 1
ATOM 544 N N . GLU A 1 88 ? 32.781 -12.745 -3.223 1.00 37.66 74 GLU A N 1
ATOM 545 C CA . GLU A 1 88 ? 31.807 -11.904 -3.899 1.00 38.50 74 GLU A CA 1
ATOM 546 C C . GLU A 1 88 ? 30.420 -12.329 -3.418 1.00 38.47 74 GLU A C 1
ATOM 547 O O . GLU A 1 88 ? 29.524 -11.495 -3.286 1.00 39.50 74 GLU A O 1
ATOM 553 N N . PHE A 1 89 ? 30.249 -13.622 -3.141 1.00 38.75 75 PHE A N 1
ATOM 554 C CA . PHE A 1 89 ? 28.966 -14.124 -2.647 1.00 37.41 75 PHE A CA 1
ATOM 555 C C . PHE A 1 89 ? 28.655 -13.508 -1.286 1.00 37.68 75 PHE A C 1
ATOM 556 O O . PHE A 1 89 ? 27.506 -13.181 -0.988 1.00 38.09 75 PHE A O 1
ATOM 564 N N . ILE A 1 90 ? 29.683 -13.354 -0.457 1.00 36.39 76 ILE A N 1
ATOM 565 C CA . ILE A 1 90 ? 29.488 -12.762 0.856 1.00 36.47 76 ILE A CA 1
ATOM 566 C C . ILE A 1 90 ? 29.069 -11.312 0.686 1.00 36.25 76 ILE A C 1
ATOM 567 O O . ILE A 1 90 ? 28.141 -10.852 1.338 1.00 35.82 76 ILE A O 1
ATOM 572 N N . HIS A 1 91 ? 29.762 -10.598 -0.195 1.00 37.31 77 HIS A N 1
ATOM 573 C CA . HIS A 1 91 ? 29.454 -9.201 -0.459 1.00 36.63 77 HIS A CA 1
ATOM 574 C C . HIS A 1 91 ? 28.057 -9.104 -1.055 1.00 37.20 77 HIS A C 1
ATOM 575 O O . HIS A 1 91 ? 27.288 -8.200 -0.726 1.00 36.21 77 HIS A O 1
ATOM 582 N N . THR A 1 92 ? 27.738 -10.039 -1.941 1.00 36.22 78 THR A N 1
ATOM 583 C CA . THR A 1 92 ? 26.427 -10.069 -2.564 1.00 36.75 78 THR A CA 1
ATOM 584 C C . THR A 1 92 ? 25.372 -10.161 -1.462 1.00 36.30 78 THR A C 1
ATOM 585 O O . THR A 1 92 ? 24.413 -9.380 -1.424 1.00 35.15 78 THR A O 1
ATOM 589 N N . ALA A 1 93 ? 25.571 -11.106 -0.553 1.00 35.14 79 ALA A N 1
ATOM 590 C CA . ALA A 1 93 ? 24.651 -11.302 0.551 1.00 34.41 79 ALA A CA 1
ATOM 591 C C . ALA A 1 93 ? 24.412 -10.015 1.343 1.00 35.04 79 ALA A C 1
ATOM 592 O O . ALA A 1 93 ? 23.259 -9.672 1.627 1.00 35.96 79 ALA A O 1
ATOM 594 N N . THR A 1 94 ? 25.478 -9.300 1.709 1.00 32.79 80 THR A N 1
ATOM 595 C CA . THR A 1 94 ? 25.276 -8.075 2.467 1.00 34.17 80 THR A CA 1
ATOM 596 C C . THR A 1 94 ? 24.462 -7.073 1.645 1.00 33.22 80 THR A C 1
ATOM 597 O O . THR A 1 94 ? 23.681 -6.318 2.205 1.00 35.73 80 THR A O 1
ATOM 601 N N . LEU A 1 95 ? 24.637 -7.056 0.326 1.00 33.44 81 LEU A N 1
ATOM 602 C CA . LEU A 1 95 ? 23.874 -6.119 -0.507 1.00 33.95 81 LEU A CA 1
ATOM 603 C C . LEU A 1 95 ? 22.389 -6.436 -0.467 1.00 33.59 81 LEU A C 1
ATOM 604 O O . LEU A 1 95 ? 21.554 -5.528 -0.334 1.00 33.68 81 LEU A O 1
ATOM 609 N N . LEU A 1 96 ? 22.060 -7.723 -0.595 1.00 32.82 82 LEU A N 1
ATOM 610 C CA . LEU A 1 96 ? 20.668 -8.147 -0.559 1.00 30.54 82 LEU A CA 1
ATOM 611 C C . LEU A 1 96 ? 20.054 -7.747 0.774 1.00 30.63 82 LEU A C 1
ATOM 612 O O . LEU A 1 96 ? 18.928 -7.262 0.823 1.00 28.96 82 LEU A O 1
ATOM 617 N N . HIS A 1 97 ? 20.794 -7.941 1.860 1.00 30.61 83 HIS A N 1
ATOM 618 C CA . HIS A 1 97 ? 20.266 -7.579 3.160 1.00 32.74 83 HIS A CA 1
ATOM 619 C C . HIS A 1 97 ? 20.268 -6.077 3.387 1.00 35.50 83 HIS A C 1
ATOM 620 O O . HIS A 1 97 ? 19.341 -5.533 3.989 1.00 34.57 83 HIS A O 1
ATOM 627 N N . ASP A 1 98 ? 21.301 -5.404 2.892 1.00 38.55 84 ASP A N 1
ATOM 628 C CA . ASP A 1 98 ? 21.398 -3.954 3.041 1.00 41.43 84 ASP A CA 1
ATOM 629 C C . ASP A 1 98 ? 20.187 -3.292 2.401 1.00 41.80 84 ASP A C 1
ATOM 630 O O . ASP A 1 98 ? 19.536 -2.444 3.013 1.00 41.95 84 ASP A O 1
ATOM 635 N N . ASP A 1 99 ? 19.893 -3.674 1.159 1.00 40.42 85 ASP A N 1
ATOM 636 C CA . ASP A 1 99 ? 18.760 -3.100 0.455 1.00 40.18 85 ASP A CA 1
ATOM 637 C C . ASP A 1 99 ? 17.459 -3.314 1.220 1.00 39.26 85 ASP A C 1
ATOM 638 O O . ASP A 1 99 ? 16.642 -2.396 1.312 1.00 37.38 85 ASP A O 1
ATOM 643 N N . VAL A 1 100 ? 17.254 -4.509 1.771 1.00 36.47 86 VAL A N 1
ATOM 644 C CA . VAL A 1 100 ? 16.032 -4.741 2.542 1.00 34.60 86 VAL A CA 1
ATOM 645 C C . VAL A 1 100 ? 16.014 -3.827 3.758 1.00 35.34 86 VAL A C 1
ATOM 646 O O . VAL A 1 100 ? 15.009 -3.190 4.047 1.00 38.55 86 VAL A O 1
ATOM 650 N N . VAL A 1 101 ? 17.130 -3.745 4.467 1.00 37.42 87 VAL A N 1
ATOM 651 C CA . VAL A 1 101 ? 17.195 -2.890 5.650 1.00 38.10 87 VAL A CA 1
ATOM 652 C C . VAL A 1 101 ? 16.925 -1.418 5.318 1.00 40.55 87 VAL A C 1
ATOM 653 O O . VAL A 1 101 ? 16.142 -0.761 6.000 1.00 38.99 87 VAL A O 1
ATOM 657 N N . ASP A 1 102 ? 17.579 -0.913 4.274 1.00 43.14 88 ASP A N 1
ATOM 658 C CA . ASP A 1 102 ? 17.445 0.483 3.852 1.00 47.28 88 ASP A CA 1
ATOM 659 C C . ASP A 1 102 ? 16.122 0.751 3.133 1.00 50.55 88 ASP A C 1
ATOM 660 O O . ASP A 1 102 ? 15.808 1.901 2.813 1.00 51.28 88 ASP A O 1
ATOM 665 N N . GLU A 1 103 ? 15.360 -0.308 2.875 1.00 51.80 89 GLU A N 1
ATOM 666 C CA . GLU A 1 103 ? 14.092 -0.189 2.160 1.00 53.27 89 GLU A CA 1
ATOM 667 C C . GLU A 1 103 ? 14.375 0.416 0.787 1.00 53.67 89 GLU A C 1
ATOM 668 O O . GLU A 1 103 ? 13.510 1.036 0.178 1.00 54.64 89 GLU A O 1
ATOM 674 N N . SER A 1 104 ? 15.596 0.221 0.305 1.00 54.44 90 SER A N 1
ATOM 675 C CA . SER A 1 104 ? 16.010 0.756 -0.987 1.00 55.95 90 SER A CA 1
ATOM 676 C C . SER A 1 104 ? 15.221 0.146 -2.143 1.00 55.75 90 SER A C 1
ATOM 677 O O . SER A 1 104 ? 14.901 -1.038 -2.136 1.00 56.04 90 SER A O 1
ATOM 680 N N . ASP A 1 105 ? 14.924 0.965 -3.143 1.00 56.64 91 ASP A N 1
ATOM 681 C CA . ASP A 1 105 ? 14.161 0.520 -4.300 1.00 57.89 91 ASP A CA 1
ATOM 682 C C . ASP A 1 105 ? 15.006 0.386 -5.559 1.00 58.25 91 ASP A C 1
ATOM 683 O O . ASP A 1 105 ? 14.675 -0.389 -6.452 1.00 57.12 91 ASP A O 1
ATOM 688 N N . MET A 1 106 ? 16.099 1.137 -5.628 1.00 59.79 92 MET A N 1
ATOM 689 C CA . MET A 1 106 ? 16.975 1.103 -6.796 1.00 61.65 92 MET A CA 1
ATOM 690 C C . MET A 1 106 ? 18.428 0.786 -6.456 1.00 61.06 92 MET A C 1
ATOM 691 O O . MET A 1 106 ? 18.896 1.063 -5.355 1.00 61.10 92 MET A O 1
ATOM 696 N N . ARG A 1 107 ? 19.137 0.214 -7.422 1.00 60.85 93 ARG A N 1
ATOM 697 C CA . ARG A 1 107 ? 20.542 -0.131 -7.252 1.00 60.83 93 ARG A CA 1
ATOM 698 C C . ARG A 1 107 ? 21.233 -0.320 -8.588 1.00 61.10 93 ARG A C 1
ATOM 699 O O . ARG A 1 107 ? 21.002 -1.319 -9.269 1.00 60.07 93 ARG A O 1
ATOM 707 N N . ARG A 1 108 ? 22.073 0.642 -8.964 1.00 62.20 94 ARG A N 1
ATOM 708 C CA . ARG A 1 108 ? 22.823 0.539 -10.208 1.00 62.85 94 ARG A CA 1
ATOM 709 C C . ARG A 1 108 ? 21.917 0.335 -11.430 1.00 62.54 94 ARG A C 1
ATOM 710 O O . ARG A 1 108 ? 22.011 -0.670 -12.137 1.00 63.32 94 ARG A O 1
ATOM 718 N N . GLY A 1 109 ? 21.018 1.285 -11.665 1.00 61.29 95 GLY A N 1
ATOM 719 C CA . GLY A 1 109 ? 20.152 1.191 -12.829 1.00 59.65 95 GLY A CA 1
ATOM 720 C C . GLY A 1 109 ? 18.810 0.486 -12.736 1.00 58.84 95 GLY A C 1
ATOM 721 O O . GLY A 1 109 ? 17.825 0.989 -13.276 1.00 59.90 95 GLY A O 1
ATOM 722 N N . LYS A 1 110 ? 18.746 -0.671 -12.080 1.00 56.18 96 LYS A N 1
ATOM 723 C CA . LYS A 1 110 ? 17.473 -1.379 -11.994 1.00 53.43 96 LYS A CA 1
ATOM 724 C C . LYS A 1 110 ? 16.930 -1.574 -10.586 1.00 50.02 96 LYS A C 1
ATOM 725 O O . LYS A 1 110 ? 17.564 -1.223 -9.595 1.00 49.41 96 LYS A O 1
ATOM 731 N N . ALA A 1 111 ? 15.730 -2.134 -10.518 1.00 47.02 97 ALA A N 1
ATOM 732 C CA . ALA A 1 111 ? 15.079 -2.384 -9.249 1.00 44.47 97 ALA A CA 1
ATOM 733 C C . ALA A 1 111 ? 15.944 -3.303 -8.399 1.00 42.89 97 ALA A C 1
ATOM 734 O O . ALA A 1 111 ? 16.618 -4.196 -8.910 1.00 41.51 97 ALA A O 1
ATOM 736 N N . THR A 1 112 ? 15.930 -3.066 -7.097 1.00 42.29 98 THR A N 1
ATOM 737 C CA . THR A 1 112 ? 16.691 -3.889 -6.176 1.00 41.50 98 THR A CA 1
ATOM 738 C C . THR A 1 112 ? 16.018 -5.254 -6.184 1.00 40.28 98 THR A C 1
ATOM 739 O O . THR A 1 112 ? 14.873 -5.385 -6.618 1.00 39.01 98 THR A O 1
ATOM 743 N N . ALA A 1 113 ? 16.724 -6.272 -5.714 1.00 40.37 99 ALA A N 1
ATOM 744 C CA . ALA A 1 113 ? 16.141 -7.602 -5.660 1.00 39.81 99 ALA A CA 1
ATOM 745 C C . ALA A 1 113 ? 14.882 -7.581 -4.787 1.00 39.60 99 ALA A C 1
ATOM 746 O O . ALA A 1 113 ? 13.896 -8.246 -5.102 1.00 39.62 99 ALA A O 1
ATOM 748 N N . ASN A 1 114 ? 14.907 -6.818 -3.693 1.00 38.87 100 ASN A N 1
ATOM 749 C CA . ASN A 1 114 ? 13.745 -6.770 -2.813 1.00 39.47 100 ASN A CA 1
ATOM 750 C C . ASN A 1 114 ? 12.537 -6.092 -3.463 1.00 41.60 100 ASN A C 1
ATOM 751 O O . ASN A 1 114 ? 11.418 -6.605 -3.394 1.00 41.88 100 ASN A O 1
ATOM 756 N N . ALA A 1 115 ? 12.753 -4.953 -4.110 1.00 41.87 101 ALA A N 1
ATOM 757 C CA . ALA A 1 115 ? 11.653 -4.262 -4.771 1.00 41.56 101 ALA A CA 1
ATOM 758 C C . ALA A 1 115 ? 11.060 -5.146 -5.865 1.00 41.08 101 ALA A C 1
ATOM 759 O O . ALA A 1 115 ? 9.879 -5.046 -6.168 1.00 42.74 101 ALA A O 1
ATOM 761 N N . ALA A 1 116 ? 11.884 -6.017 -6.437 1.00 39.58 102 ALA A N 1
ATOM 762 C CA . ALA A 1 116 ? 11.460 -6.896 -7.523 1.00 40.05 102 ALA A CA 1
ATOM 763 C C . ALA A 1 116 ? 10.952 -8.279 -7.114 1.00 40.59 102 ALA A C 1
ATOM 764 O O . ALA A 1 116 ? 10.054 -8.824 -7.765 1.00 40.38 102 ALA A O 1
ATOM 766 N N . PHE A 1 117 ? 11.529 -8.849 -6.057 1.00 37.73 103 PHE A N 1
ATOM 767 C CA . PHE A 1 117 ? 11.131 -10.180 -5.584 1.00 36.14 103 PHE A CA 1
ATOM 768 C C . PHE A 1 117 ? 10.462 -10.174 -4.206 1.00 33.69 103 PHE A C 1
ATOM 769 O O . PHE A 1 117 ? 9.840 -11.161 -3.820 1.00 33.77 103 PHE A O 1
ATOM 777 N N . GLY A 1 118 ? 10.595 -9.067 -3.474 1.00 31.90 104 GLY A N 1
ATOM 778 C CA . GLY A 1 118 ? 10.016 -8.963 -2.138 1.00 30.25 104 GLY A CA 1
ATOM 779 C C . GLY A 1 118 ? 11.107 -9.099 -1.081 1.00 30.81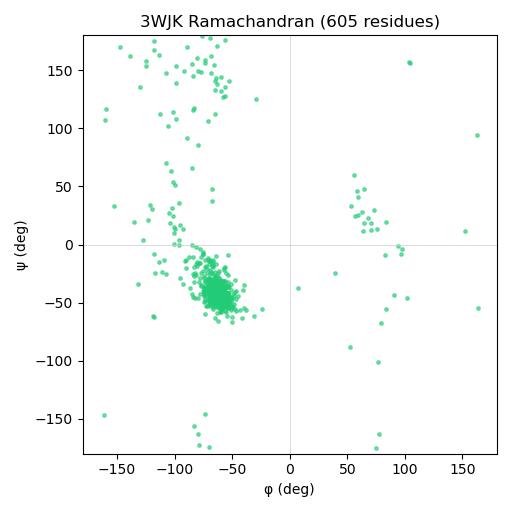 104 GLY A C 1
ATOM 780 O O . GLY A 1 118 ? 12.152 -9.701 -1.355 1.00 29.23 104 GLY A O 1
ATOM 781 N N . ASN A 1 119 ? 10.877 -8.563 0.119 1.00 30.45 105 ASN A N 1
ATOM 782 C CA . ASN A 1 119 ? 11.881 -8.621 1.189 1.00 29.37 105 ASN A CA 1
ATOM 783 C C . ASN A 1 119 ? 12.294 -10.027 1.605 1.00 28.57 105 ASN A C 1
ATOM 784 O O . ASN A 1 119 ? 13.484 -10.351 1.655 1.00 30.12 105 ASN A O 1
ATOM 789 N N . ALA A 1 120 ? 11.310 -10.858 1.912 1.00 28.74 106 ALA A N 1
ATOM 790 C CA . ALA A 1 120 ? 11.572 -12.225 2.346 1.00 29.89 106 ALA A CA 1
ATOM 791 C C . ALA A 1 120 ? 12.490 -12.969 1.380 1.00 29.23 106 ALA A C 1
ATOM 792 O O . ALA A 1 120 ? 13.495 -13.564 1.788 1.00 30.59 106 ALA A O 1
ATOM 794 N N . ALA A 1 121 ? 12.153 -12.943 0.100 1.00 27.75 107 ALA A N 1
ATOM 795 C CA . ALA A 1 121 ? 12.977 -13.616 -0.886 1.00 28.89 107 ALA A CA 1
ATOM 796 C C . ALA A 1 121 ? 14.394 -13.056 -0.862 1.00 31.43 107 ALA A C 1
ATOM 797 O O . ALA A 1 121 ? 15.364 -13.821 -0.930 1.00 32.81 107 ALA A O 1
ATOM 799 N N . SER A 1 122 ? 14.530 -11.733 -0.767 1.00 28.72 108 SER A N 1
ATOM 800 C CA . SER A 1 122 ? 15.871 -11.146 -0.743 1.00 29.87 108 SER A CA 1
ATOM 801 C C . SER A 1 122 ? 16.658 -11.594 0.493 1.00 29.27 108 SER A C 1
ATOM 802 O O . SER A 1 122 ? 17.848 -11.922 0.406 1.00 28.22 108 SER A O 1
ATOM 805 N N . VAL A 1 123 ? 15.995 -11.603 1.645 1.00 25.98 109 VAL A N 1
ATOM 806 C CA . VAL A 1 123 ? 16.660 -11.998 2.872 1.00 23.82 109 VAL A CA 1
ATOM 807 C C . VAL A 1 123 ? 17.040 -13.471 2.838 1.00 23.31 109 VAL A C 1
ATOM 808 O O . VAL A 1 123 ? 18.187 -13.819 3.106 1.00 26.60 109 VAL A O 1
ATOM 812 N N . LEU A 1 124 ? 16.083 -14.331 2.501 1.00 23.69 110 LEU A N 1
ATOM 813 C CA . LEU A 1 124 ? 16.329 -15.765 2.473 1.00 24.23 110 LEU A CA 1
ATOM 814 C C . LEU A 1 124 ? 17.340 -16.220 1.426 1.00 26.48 110 LEU A C 1
ATOM 815 O O . LEU A 1 124 ? 18.224 -17.026 1.744 1.00 25.52 110 LEU A O 1
ATOM 820 N N . VAL A 1 125 ? 17.241 -15.705 0.199 1.00 26.64 111 VAL A N 1
ATOM 821 C CA . VAL A 1 125 ? 18.200 -16.081 -0.838 1.00 25.55 111 VAL A CA 1
ATOM 822 C C . VAL A 1 125 ? 19.558 -15.584 -0.392 1.00 26.82 111 VAL A C 1
ATOM 823 O O . VAL A 1 125 ? 20.567 -16.245 -0.606 1.00 29.26 111 VAL A O 1
ATOM 827 N N . GLY A 1 126 ? 19.587 -14.419 0.250 1.00 26.88 112 GLY A N 1
ATOM 828 C CA . GLY A 1 126 ? 20.848 -1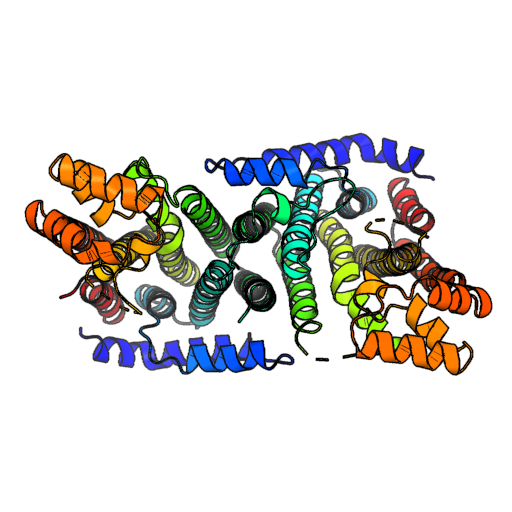3.909 0.754 1.00 25.26 112 GLY A CA 1
ATOM 829 C C . GLY A 1 126 ? 21.432 -14.893 1.770 1.00 27.23 112 GLY A C 1
ATOM 830 O O . GLY A 1 126 ? 22.647 -15.100 1.822 1.00 25.66 112 GLY A O 1
ATOM 831 N N . ASP A 1 127 ? 20.576 -15.498 2.592 1.00 24.82 113 ASP A N 1
ATOM 832 C CA . ASP A 1 127 ? 21.056 -16.471 3.577 1.00 28.46 113 ASP A CA 1
ATOM 833 C C . ASP A 1 127 ? 21.587 -17.697 2.830 1.00 27.10 113 ASP A C 1
ATOM 834 O O . ASP A 1 127 ? 22.613 -18.257 3.188 1.00 31.59 113 ASP A O 1
ATOM 839 N N . PHE A 1 128 ? 20.883 -18.113 1.790 1.00 27.97 114 PHE A N 1
ATOM 840 C CA . PHE A 1 128 ? 21.316 -19.264 1.003 1.00 30.34 114 PHE A CA 1
ATOM 841 C C . PHE A 1 128 ? 22.706 -18.965 0.485 1.00 31.77 114 PHE A C 1
ATOM 842 O O . PHE A 1 128 ? 23.624 -19.782 0.601 1.00 32.03 114 PHE A O 1
ATOM 850 N N . ILE A 1 129 ? 22.853 -17.773 -0.089 1.00 31.11 115 ILE A N 1
ATOM 851 C CA . ILE A 1 129 ? 24.122 -17.363 -0.664 1.00 31.59 115 ILE A CA 1
ATOM 852 C C . ILE A 1 129 ? 25.256 -17.341 0.345 1.00 31.41 115 ILE A C 1
ATOM 853 O O . ILE A 1 129 ? 26.342 -17.854 0.071 1.00 32.07 115 ILE A O 1
ATOM 858 N N . TYR A 1 130 ? 25.027 -16.758 1.511 1.00 32.22 116 TYR A N 1
ATOM 859 C CA . TYR A 1 130 ? 26.095 -16.740 2.486 1.00 31.55 116 TYR A CA 1
ATOM 860 C C . TYR A 1 130 ? 26.448 -18.145 2.954 1.00 31.12 116 TYR A C 1
ATOM 861 O O . TYR A 1 130 ? 27.624 -18.453 3.122 1.00 31.29 116 TYR A O 1
ATOM 870 N N . THR A 1 131 ? 25.447 -18.996 3.180 1.00 30.15 117 THR A N 1
ATOM 871 C CA . THR A 1 131 ? 25.759 -20.344 3.632 1.00 30.42 117 THR A CA 1
ATOM 872 C C . THR A 1 131 ? 26.502 -21.131 2.547 1.00 29.28 117 THR A C 1
ATOM 873 O O . THR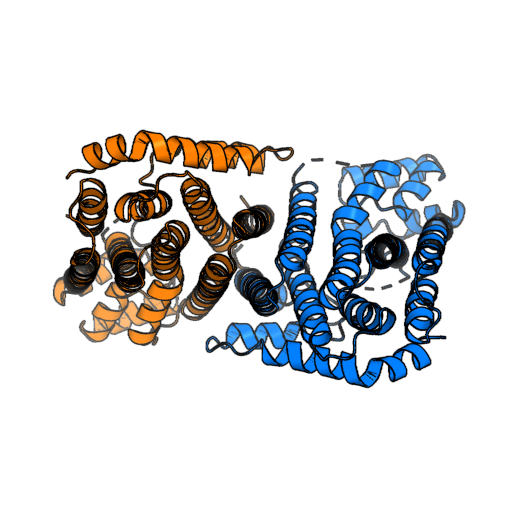 A 1 131 ? 27.350 -21.969 2.855 1.00 30.37 117 THR A O 1
ATOM 877 N N . ARG A 1 132 ? 26.215 -20.861 1.279 1.00 28.80 118 ARG A N 1
ATOM 878 C CA . ARG A 1 132 ? 26.926 -21.577 0.221 1.00 29.78 118 ARG A CA 1
ATOM 879 C C . ARG A 1 132 ? 28.397 -21.166 0.269 1.00 30.00 118 ARG A C 1
ATOM 880 O O . ARG A 1 132 ? 29.289 -22.007 0.166 1.00 33.06 118 ARG A O 1
ATOM 888 N N . ALA A 1 133 ? 28.649 -19.875 0.460 1.00 30.51 119 ALA A N 1
ATOM 889 C CA . ALA A 1 133 ? 30.018 -19.356 0.546 1.00 28.00 119 ALA A CA 1
ATOM 890 C C . ALA A 1 133 ? 30.782 -20.069 1.653 1.00 29.80 119 ALA A C 1
ATOM 891 O O . ALA A 1 133 ? 31.969 -20.383 1.509 1.00 29.94 119 ALA A O 1
ATOM 893 N N . PHE A 1 134 ? 30.094 -20.300 2.770 1.00 28.81 120 PHE A N 1
ATOM 894 C CA . PHE A 1 134 ? 30.698 -20.967 3.914 1.00 28.92 120 PHE A CA 1
ATOM 895 C C . PHE A 1 134 ? 30.991 -22.415 3.550 1.00 28.01 120 PHE A C 1
ATOM 896 O O . PHE A 1 134 ? 32.011 -22.963 3.942 1.00 28.51 120 PHE A O 1
ATOM 904 N N . GLN A 1 135 ? 30.095 -23.036 2.797 1.00 27.63 121 GLN A N 1
ATOM 905 C CA . GLN A 1 135 ? 30.336 -24.405 2.357 1.00 30.64 121 GLN A CA 1
ATOM 906 C C . GLN A 1 135 ? 31.560 -24.423 1.449 1.00 29.91 121 GLN A C 1
ATOM 907 O O . GLN A 1 135 ? 32.415 -25.315 1.541 1.00 31.05 121 GLN A O 1
ATOM 913 N N . MET A 1 136 ? 31.632 -23.433 0.566 1.00 30.46 122 MET A N 1
ATOM 914 C CA . MET A 1 136 ? 32.753 -23.324 -0.362 1.00 31.35 122 MET A CA 1
ATOM 915 C C . MET A 1 136 ? 34.012 -23.158 0.459 1.00 30.99 122 MET A C 1
ATOM 916 O O . MET A 1 136 ? 35.050 -23.714 0.128 1.00 30.44 122 MET A O 1
ATOM 921 N N . MET A 1 137 ? 33.903 -22.391 1.539 1.00 31.85 123 MET A N 1
ATOM 922 C CA . MET A 1 137 ? 35.029 -22.174 2.429 1.00 33.34 123 MET A CA 1
ATOM 923 C C . MET A 1 137 ? 35.454 -23.473 3.115 1.00 33.87 123 MET A C 1
ATOM 924 O O . MET A 1 137 ? 36.648 -23.732 3.278 1.00 33.73 123 MET A O 1
ATOM 929 N N . THR A 1 138 ? 34.495 -24.300 3.524 1.00 33.39 124 THR A N 1
ATOM 930 C CA . THR A 1 138 ? 34.884 -25.537 4.193 1.00 35.88 124 THR A CA 1
ATOM 931 C C . THR A 1 138 ? 35.535 -26.465 3.191 1.00 35.41 124 THR A C 1
ATOM 932 O O . THR A 1 138 ? 36.500 -27.138 3.513 1.00 38.35 124 THR A O 1
ATOM 936 N N . SER A 1 139 ? 35.002 -26.494 1.972 1.00 38.44 125 SER A N 1
ATOM 937 C CA . SER A 1 139 ? 35.547 -27.341 0.911 1.00 39.32 125 SER A CA 1
ATOM 938 C C . SER A 1 139 ? 37.032 -27.045 0.708 1.00 39.33 125 SER A C 1
ATOM 939 O O . SER A 1 139 ? 37.810 -27.949 0.398 1.00 40.83 125 SER A O 1
ATOM 942 N N . LEU A 1 140 ? 37.421 -25.781 0.868 1.00 38.28 126 LEU A N 1
ATOM 943 C CA . LEU A 1 140 ? 38.826 -25.399 0.712 1.00 38.52 126 LEU A CA 1
ATOM 944 C C . LEU A 1 140 ? 39.670 -26.016 1.826 1.00 39.71 126 LEU A C 1
ATOM 945 O O . LEU A 1 140 ? 40.899 -26.011 1.770 1.00 40.40 126 LEU A O 1
ATOM 950 N N . GLY A 1 141 ? 38.996 -26.523 2.850 1.00 38.75 127 GLY A N 1
ATOM 951 C CA . GLY A 1 141 ? 39.677 -27.181 3.950 1.00 38.79 127 GLY A CA 1
ATOM 952 C C . GLY A 1 141 ? 40.639 -26.440 4.855 1.00 37.58 127 GLY A C 1
ATOM 953 O O . GLY A 1 141 ? 41.342 -27.086 5.624 1.00 39.20 127 GLY A O 1
ATOM 954 N N . SER A 1 142 ? 40.694 -25.115 4.800 1.00 36.28 128 SER A N 1
ATOM 955 C CA . SER A 1 142 ? 41.617 -24.398 5.679 1.00 35.60 128 SER A CA 1
ATOM 956 C C . SER A 1 142 ? 40.936 -23.789 6.887 1.00 36.72 128 SER A C 1
ATOM 957 O O . SER A 1 142 ? 40.134 -22.866 6.758 1.00 36.49 128 SER A O 1
ATOM 960 N N . LEU A 1 143 ? 41.265 -24.287 8.071 1.00 36.27 129 LEU A N 1
ATOM 961 C CA . LEU A 1 143 ? 40.666 -23.749 9.278 1.00 37.58 129 LEU A CA 1
ATOM 962 C C . LEU A 1 143 ? 41.005 -22.275 9.473 1.00 38.79 129 LEU A C 1
ATOM 963 O O . LEU A 1 143 ? 40.192 -21.516 10.000 1.00 38.93 129 LEU A O 1
ATOM 968 N N . LYS A 1 144 ? 42.201 -21.866 9.055 1.00 38.80 130 LYS A N 1
ATOM 969 C CA . LYS A 1 144 ? 42.605 -20.472 9.229 1.00 38.87 130 LYS A CA 1
ATOM 970 C C . LYS A 1 144 ? 41.754 -19.530 8.381 1.00 37.46 130 LYS A C 1
ATOM 971 O O . LYS A 1 144 ? 41.358 -18.467 8.848 1.00 40.59 130 LYS A O 1
ATOM 977 N N . VAL A 1 145 ? 41.456 -19.930 7.148 1.00 36.16 131 VAL A N 1
ATOM 978 C CA . VAL A 1 145 ? 40.618 -19.125 6.268 1.00 33.53 131 VAL A CA 1
ATOM 979 C C . VAL A 1 145 ? 39.237 -18.957 6.904 1.00 34.02 131 VAL A C 1
ATOM 980 O O . VAL A 1 145 ? 38.749 -17.835 7.040 1.00 32.47 131 VAL A O 1
ATOM 984 N N . LEU A 1 146 ? 38.617 -20.077 7.282 1.00 31.97 132 LEU A N 1
ATOM 985 C CA . LEU A 1 146 ? 37.296 -20.077 7.917 1.00 32.45 132 LEU A CA 1
ATOM 986 C C . LEU A 1 146 ? 37.318 -19.154 9.122 1.00 33.31 132 LEU A C 1
ATOM 987 O O . LEU A 1 146 ? 36.405 -18.361 9.353 1.00 31.92 132 LEU A O 1
ATOM 992 N N . GLU A 1 147 ? 38.399 -19.282 9.870 1.00 33.32 133 GLU A N 1
ATOM 993 C CA . GLU A 1 147 ? 38.669 -18.522 11.072 1.00 37.26 133 GLU A CA 1
ATOM 994 C C . GLU A 1 147 ? 38.693 -17.013 10.806 1.00 36.23 133 GLU A C 1
ATOM 995 O O . GLU A 1 147 ? 37.986 -16.242 11.458 1.00 34.71 133 GLU A O 1
ATOM 1001 N N . VAL A 1 148 ? 39.515 -16.596 9.847 1.00 35.82 134 VAL A N 1
ATOM 1002 C CA . VAL A 1 148 ? 39.638 -15.180 9.520 1.00 35.24 134 VAL A CA 1
ATOM 1003 C C . VAL A 1 148 ? 38.370 -14.614 8.905 1.00 35.13 134 VAL A C 1
ATOM 1004 O O . VAL A 1 148 ? 37.939 -13.516 9.248 1.00 36.24 134 VAL A O 1
ATOM 1008 N N . MET A 1 149 ? 37.782 -15.381 7.999 1.00 36.99 135 MET A N 1
ATOM 1009 C CA . MET A 1 149 ? 36.585 -14.981 7.283 1.00 39.46 135 MET A CA 1
ATOM 1010 C C . MET A 1 149 ? 35.348 -14.915 8.171 1.00 40.72 135 MET A C 1
ATOM 1011 O O . MET A 1 149 ? 34.542 -13.992 8.040 1.00 41.24 135 MET A O 1
ATOM 1016 N N . SER A 1 150 ? 35.184 -15.877 9.078 1.00 40.74 136 SER A N 1
ATOM 1017 C CA . SER A 1 150 ? 34.002 -15.849 9.933 1.00 41.01 136 SER A CA 1
ATOM 1018 C C . SER A 1 150 ? 34.091 -14.642 10.848 1.00 39.57 136 SER A C 1
ATOM 1019 O O . SER A 1 150 ? 33.099 -13.954 11.075 1.00 40.43 136 SER A O 1
ATOM 1022 N N . GLU A 1 151 ? 35.278 -14.373 11.371 1.00 38.39 137 GLU A N 1
ATOM 1023 C CA . GLU A 1 151 ? 35.440 -13.215 12.242 1.00 39.66 137 GLU A CA 1
ATOM 1024 C C . GLU A 1 151 ? 35.061 -11.931 11.499 1.00 37.04 137 GLU A C 1
ATOM 1025 O O . GLU A 1 151 ? 34.299 -11.109 12.017 1.00 36.57 137 GLU A O 1
ATOM 1031 N N . ALA A 1 152 ? 35.592 -11.774 10.286 1.00 33.51 138 ALA A N 1
ATOM 1032 C CA . ALA A 1 152 ? 35.319 -10.605 9.452 1.00 33.19 138 ALA A CA 1
ATOM 1033 C C . ALA A 1 152 ? 33.833 -10.381 9.196 1.00 33.64 138 ALA A C 1
ATOM 1034 O O . ALA A 1 152 ? 33.347 -9.251 9.260 1.00 32.25 138 ALA A O 1
ATOM 1036 N N . VAL A 1 153 ? 33.108 -11.450 8.889 1.00 33.98 139 VAL A N 1
ATOM 1037 C CA . VAL A 1 153 ? 31.690 -11.302 8.604 1.00 36.71 139 VAL A CA 1
ATOM 1038 C C . VAL A 1 153 ? 30.892 -10.962 9.846 1.00 37.35 139 VAL A C 1
ATOM 1039 O O . VAL A 1 153 ? 29.919 -10.198 9.796 1.00 36.28 139 VAL A O 1
ATOM 1043 N N . ASN A 1 154 ? 31.301 -11.512 10.977 1.00 36.96 140 ASN A N 1
ATOM 1044 C CA . ASN A 1 154 ? 30.582 -11.209 12.190 1.00 38.79 140 ASN A CA 1
ATOM 1045 C C . ASN A 1 154 ? 30.856 -9.759 12.630 1.00 39.00 140 ASN A C 1
ATOM 1046 O O . ASN A 1 154 ? 29.985 -9.095 13.203 1.00 39.27 140 ASN A O 1
ATOM 1051 N N . VAL A 1 155 ? 32.063 -9.271 12.355 1.00 37.29 141 VAL A N 1
ATOM 1052 C CA . VAL A 1 155 ? 32.424 -7.903 12.703 1.00 35.29 141 VAL A CA 1
ATOM 1053 C C . VAL A 1 155 ? 31.532 -6.946 11.906 1.00 34.11 141 VAL A C 1
ATOM 1054 O O . VAL A 1 155 ? 31.007 -5.965 12.445 1.00 31.20 141 VAL A O 1
ATOM 1058 N N . ILE A 1 156 ? 31.355 -7.241 10.622 1.00 32.18 142 ILE A N 1
ATOM 1059 C CA . ILE A 1 156 ? 30.508 -6.420 9.773 1.00 31.88 142 ILE A CA 1
ATOM 1060 C C . ILE A 1 156 ? 29.079 -6.452 10.324 1.00 34.42 142 ILE A C 1
ATOM 1061 O O . ILE A 1 156 ? 28.449 -5.410 10.512 1.00 32.39 142 ILE A O 1
ATOM 1066 N N . ALA A 1 157 ? 28.572 -7.656 10.581 1.00 35.53 143 ALA A N 1
ATOM 1067 C CA . ALA A 1 157 ? 27.220 -7.817 11.100 1.00 36.14 143 ALA A CA 1
ATOM 1068 C C . ALA A 1 157 ? 27.036 -7.059 12.415 1.00 37.83 143 ALA A C 1
ATOM 1069 O O . ALA A 1 157 ? 26.003 -6.438 12.648 1.00 38.02 143 ALA A O 1
ATOM 1071 N N . GLU A 1 158 ? 28.036 -7.108 13.277 1.00 39.66 144 GLU A N 1
ATOM 1072 C CA . GLU A 1 158 ? 27.927 -6.415 14.546 1.00 43.15 144 GLU A CA 1
ATOM 1073 C C . GLU A 1 158 ? 27.752 -4.932 14.277 1.00 44.24 144 GLU A C 1
ATOM 1074 O O . GLU A 1 158 ? 26.808 -4.299 14.765 1.00 47.26 144 GLU A O 1
ATOM 1080 N N . GLY A 1 159 ? 28.667 -4.389 13.483 1.00 42.98 145 GLY A N 1
ATOM 1081 C CA . GLY A 1 159 ? 28.619 -2.985 13.149 1.00 39.55 145 GLY A CA 1
ATOM 1082 C C . GLY A 1 159 ? 27.261 -2.553 12.649 1.00 39.86 145 GLY A C 1
ATOM 1083 O O . GLY A 1 159 ? 26.803 -1.461 13.007 1.00 40.16 145 GLY A O 1
ATOM 1084 N N . GLU A 1 160 ? 26.608 -3.395 11.841 1.00 37.71 146 GLU A N 1
ATOM 1085 C CA . GLU A 1 160 ? 25.302 -3.044 11.300 1.00 38.23 146 GLU A CA 1
ATOM 1086 C C . GLU A 1 160 ? 24.249 -2.979 12.386 1.00 39.25 146 GLU A C 1
ATOM 1087 O O . GLU A 1 160 ? 23.339 -2.150 12.325 1.00 38.52 146 GLU A O 1
ATOM 1093 N N . VAL A 1 161 ? 24.360 -3.845 13.383 1.00 40.26 147 VAL A N 1
ATOM 1094 C CA . VAL A 1 161 ? 23.379 -3.827 14.455 1.00 43.26 147 VAL A CA 1
ATOM 1095 C C . VAL A 1 161 ? 23.581 -2.573 15.292 1.00 45.55 147 VAL A C 1
ATOM 1096 O O . VAL A 1 161 ? 22.621 -2.031 15.843 1.00 46.11 147 VAL A O 1
ATOM 1100 N N . LEU A 1 162 ? 24.827 -2.108 15.373 1.00 46.61 148 LEU A N 1
ATOM 1101 C CA . LEU A 1 162 ? 25.135 -0.901 16.136 1.00 49.59 148 LEU A CA 1
ATOM 1102 C C . LEU A 1 162 ? 24.412 0.310 15.561 1.00 52.51 148 LEU A C 1
ATOM 1103 O O . LEU A 1 162 ? 23.543 0.890 16.207 1.00 51.58 148 LEU A O 1
ATOM 1108 N N . GLN A 1 163 ? 24.789 0.689 14.343 1.00 56.68 149 GLN A N 1
ATOM 1109 C CA . GLN A 1 163 ? 24.200 1.846 13.682 1.00 60.98 149 GLN A CA 1
ATOM 1110 C C . GLN A 1 163 ? 22.741 1.648 13.324 1.00 62.76 149 GLN A C 1
ATOM 1111 O O . GLN A 1 163 ? 22.271 2.085 12.274 1.00 63.14 149 GLN A O 1
ATOM 1117 N N . LEU A 1 164 ? 22.032 0.969 14.211 1.00 64.32 150 LEU A N 1
ATOM 1118 C CA . LEU A 1 164 ? 20.617 0.724 14.037 1.00 66.32 150 LEU A CA 1
ATOM 1119 C C . LEU A 1 164 ? 20.063 1.107 15.394 1.00 66.84 150 LEU A C 1
ATOM 1120 O O . LEU A 1 164 ? 18.960 1.637 15.508 1.00 67.04 150 LEU A O 1
ATOM 1125 N N . MET A 1 165 ? 20.869 0.847 16.419 1.00 67.74 151 MET A N 1
ATOM 1126 C CA . MET A 1 165 ? 20.511 1.140 17.799 1.00 69.24 151 MET A CA 1
ATOM 1127 C C . MET A 1 165 ? 21.522 2.119 18.403 1.00 70.20 151 MET A C 1
ATOM 1128 O O . MET A 1 165 ? 21.159 3.188 18.901 1.00 70.39 151 MET A O 1
ATOM 1133 N N . ILE A 1 172 ? 29.072 11.546 15.001 1.00 83.40 158 ILE A N 1
ATOM 1134 C CA . ILE A 1 172 ? 29.100 12.998 14.860 1.00 83.68 158 ILE A CA 1
ATOM 1135 C C . ILE A 1 172 ? 30.542 13.484 15.041 1.00 83.73 158 ILE A C 1
ATOM 1136 O O . ILE A 1 172 ? 30.796 14.680 15.179 1.00 83.22 158 ILE A O 1
ATOM 1141 N N . THR A 1 173 ? 31.474 12.532 15.033 1.00 84.17 159 THR A N 1
ATOM 1142 C CA . THR A 1 173 ? 32.904 12.803 15.192 1.00 84.57 159 THR A CA 1
ATOM 1143 C C . THR A 1 173 ? 33.730 12.238 14.034 1.00 85.16 159 THR A C 1
ATOM 1144 O O . THR A 1 173 ? 33.302 11.304 13.351 1.00 85.03 159 THR A O 1
ATOM 1148 N N . GLU A 1 174 ? 34.921 12.802 13.837 1.00 85.37 160 GLU A N 1
ATOM 1149 C CA . GLU A 1 174 ? 35.831 12.389 12.767 1.00 85.99 160 GLU A CA 1
ATOM 1150 C C . GLU A 1 174 ? 36.529 11.062 13.041 1.00 85.44 160 GLU A C 1
ATOM 1151 O O . GLU A 1 174 ? 36.919 10.356 12.113 1.00 84.91 160 GLU A O 1
ATOM 1157 N N . GLU A 1 175 ? 36.695 10.734 14.317 1.00 85.29 161 GLU A N 1
ATOM 1158 C CA . GLU A 1 175 ? 37.340 9.487 14.714 1.00 84.80 161 GLU A CA 1
ATOM 1159 C C . GLU A 1 175 ? 36.275 8.387 14.710 1.00 83.84 161 GLU A C 1
ATOM 1160 O O . GLU A 1 175 ? 36.505 7.275 14.229 1.00 82.85 161 GLU A O 1
ATOM 1166 N N . ASN A 1 176 ? 35.102 8.725 15.238 1.00 83.18 162 ASN A N 1
ATOM 1167 C CA . ASN A 1 176 ? 33.975 7.803 15.318 1.00 82.45 162 ASN A CA 1
ATOM 1168 C C . ASN A 1 176 ? 33.602 7.238 13.950 1.00 81.40 162 ASN A C 1
ATOM 1169 O O . ASN A 1 176 ? 33.373 6.036 13.803 1.00 80.61 162 ASN A O 1
ATOM 1174 N N . TYR A 1 177 ? 33.537 8.115 12.953 1.00 80.07 163 TYR A N 1
ATOM 1175 C CA . TYR A 1 177 ? 33.187 7.716 11.594 1.00 78.59 163 TYR A CA 1
ATOM 1176 C C . TYR A 1 177 ? 34.214 6.773 10.965 1.00 78.50 163 TYR A C 1
ATOM 1177 O O . TYR A 1 177 ? 33.859 5.909 10.161 1.00 78.37 163 TYR A O 1
ATOM 1186 N N . MET A 1 178 ? 35.483 6.950 11.321 1.00 78.02 164 MET A N 1
ATOM 1187 C CA . MET A 1 178 ? 36.556 6.113 10.797 1.00 77.93 164 MET A CA 1
ATOM 1188 C C . MET A 1 178 ? 36.498 4.673 11.324 1.00 78.40 164 MET A C 1
ATOM 1189 O O . MET A 1 178 ? 37.173 3.780 10.805 1.00 79.39 164 MET A O 1
ATOM 1194 N N . ARG A 1 179 ? 35.690 4.450 12.355 1.00 78.06 165 ARG A N 1
ATOM 1195 C CA . ARG A 1 179 ? 35.538 3.118 12.934 1.00 77.29 165 ARG A CA 1
ATOM 1196 C C . ARG A 1 179 ? 34.458 2.380 12.150 1.00 75.70 165 ARG A C 1
ATOM 1197 O O . ARG A 1 179 ? 34.562 1.179 11.902 1.00 74.80 165 ARG A O 1
ATOM 1205 N N . VAL A 1 180 ? 33.428 3.125 11.755 1.00 74.07 166 VAL A N 1
ATOM 1206 C CA . VAL A 1 180 ? 32.300 2.587 11.003 1.00 72.79 166 VAL A CA 1
ATOM 1207 C C . VAL A 1 180 ? 32.668 2.102 9.596 1.00 72.28 166 VAL A C 1
ATOM 1208 O O . VAL A 1 180 ? 32.283 1.000 9.201 1.00 73.05 166 VAL A O 1
ATOM 1212 N N . ILE A 1 181 ? 33.400 2.911 8.832 1.00 70.43 167 ILE A N 1
ATOM 1213 C CA . ILE A 1 181 ? 33.771 2.490 7.482 1.00 68.78 167 ILE A CA 1
ATOM 1214 C C . ILE A 1 181 ? 34.693 1.283 7.547 1.00 67.47 167 ILE A C 1
ATOM 1215 O O . ILE A 1 181 ? 34.727 0.470 6.623 1.00 67.41 167 ILE A O 1
ATOM 1220 N N . TYR A 1 182 ? 35.444 1.169 8.638 1.00 65.47 168 TYR A N 1
ATOM 1221 C CA . TYR A 1 182 ? 36.336 0.036 8.802 1.00 64.23 168 TYR A CA 1
ATOM 1222 C C . TYR A 1 182 ? 35.492 -1.236 8.912 1.00 64.64 168 TYR A C 1
ATOM 1223 O O . TYR A 1 182 ? 35.568 -2.129 8.057 1.00 65.23 168 TYR A O 1
ATOM 1232 N N . SER A 1 183 ? 34.677 -1.301 9.963 1.00 63.58 169 SER A N 1
ATOM 1233 C CA . SER A 1 183 ? 33.816 -2.453 10.213 1.00 62.15 169 SER A CA 1
ATOM 1234 C C . SER A 1 183 ? 33.012 -2.905 9.010 1.00 61.29 169 SER A C 1
ATOM 1235 O O . SER A 1 183 ? 33.025 -4.087 8.661 1.00 60.56 169 SER A O 1
ATOM 1238 N N . LYS A 1 184 ? 32.317 -1.963 8.376 1.00 59.90 170 LYS A N 1
ATOM 1239 C CA . LYS A 1 184 ? 31.462 -2.301 7.249 1.00 57.81 170 LYS A CA 1
ATOM 1240 C C . LYS A 1 184 ? 32.095 -2.478 5.884 1.00 55.78 170 LYS A C 1
ATOM 1241 O O . LYS A 1 184 ? 31.547 -3.196 5.050 1.00 53.84 170 LYS A O 1
ATOM 1247 N N . THR A 1 185 ? 33.233 -1.839 5.640 1.00 53.38 171 THR A N 1
ATOM 1248 C CA . THR A 1 185 ? 33.859 -1.956 4.330 1.00 51.97 171 THR A CA 1
ATOM 1249 C C . THR A 1 185 ? 35.250 -2.559 4.317 1.00 51.22 171 THR A C 1
ATOM 1250 O O . THR A 1 185 ? 35.484 -3.598 3.699 1.00 52.40 171 THR A O 1
ATOM 1254 N N . ALA A 1 186 ? 36.172 -1.891 4.992 1.00 48.74 172 ALA A N 1
ATOM 1255 C CA . ALA A 1 186 ? 37.553 -2.318 5.013 1.00 47.37 172 ALA A CA 1
ATOM 1256 C C . ALA A 1 186 ? 37.762 -3.762 5.439 1.00 45.89 172 ALA A C 1
ATOM 1257 O O . ALA A 1 186 ? 38.563 -4.489 4.840 1.00 44.75 172 ALA A O 1
ATOM 1259 N N . ARG A 1 187 ? 37.028 -4.185 6.456 1.00 43.24 173 ARG A N 1
ATOM 1260 C CA . ARG A 1 187 ? 37.212 -5.525 6.972 1.00 42.24 173 ARG A CA 1
ATOM 1261 C C . ARG A 1 187 ? 37.075 -6.664 5.968 1.00 41.27 173 ARG A C 1
ATOM 1262 O O . ARG A 1 187 ? 37.803 -7.650 6.058 1.00 41.95 173 ARG A O 1
ATOM 1270 N N . LEU A 1 188 ? 36.172 -6.549 5.002 1.00 39.13 174 LEU A N 1
ATOM 1271 C CA . LEU A 1 188 ? 36.033 -7.633 4.042 1.00 37.91 174 LEU A CA 1
ATOM 1272 C C . LEU A 1 188 ? 37.155 -7.566 3.024 1.00 39.09 174 LEU A C 1
ATOM 1273 O O . LEU A 1 188 ? 37.550 -8.589 2.460 1.00 39.81 174 LEU A O 1
ATOM 1278 N N . PHE A 1 189 ? 37.662 -6.363 2.772 1.00 38.20 175 PHE A N 1
ATOM 1279 C CA . PHE A 1 189 ? 38.767 -6.223 1.838 1.00 36.17 175 PHE A CA 1
ATOM 1280 C C . PHE A 1 189 ? 39.937 -6.911 2.504 1.00 35.55 175 PHE A C 1
ATOM 1281 O O . PHE A 1 189 ? 40.541 -7.814 1.930 1.00 37.06 175 PHE A O 1
ATOM 1289 N N . GLU A 1 190 ? 40.237 -6.472 3.724 1.00 34.88 176 GLU A N 1
ATOM 1290 C CA . GLU A 1 190 ? 41.309 -7.042 4.522 1.00 36.22 176 GLU A CA 1
ATOM 1291 C C . GLU A 1 190 ? 41.300 -8.570 4.375 1.00 37.26 176 GLU A C 1
ATOM 1292 O O . GLU A 1 190 ? 42.241 -9.155 3.838 1.00 35.15 176 GLU A O 1
ATOM 1298 N N . ALA A 1 191 ? 40.222 -9.207 4.824 1.00 38.09 177 ALA A N 1
ATOM 1299 C CA . ALA A 1 191 ? 40.108 -10.659 4.748 1.00 38.36 177 ALA A CA 1
ATOM 1300 C C . ALA A 1 191 ? 40.295 -11.215 3.335 1.00 39.41 177 ALA A C 1
ATOM 1301 O O . ALA A 1 191 ? 40.950 -12.246 3.143 1.00 39.94 177 ALA A O 1
ATOM 1303 N N . ALA A 1 192 ? 39.722 -10.540 2.347 1.00 38.45 178 ALA A N 1
ATOM 1304 C CA . ALA A 1 192 ? 39.834 -10.996 0.963 1.00 39.79 178 ALA A CA 1
ATOM 1305 C C . ALA A 1 192 ? 41.283 -11.269 0.548 1.00 40.47 178 ALA A C 1
ATOM 1306 O O . ALA A 1 192 ? 41.594 -12.322 -0.007 1.00 40.98 178 ALA A O 1
ATOM 1308 N N . ALA A 1 193 ? 42.162 -10.311 0.817 1.00 39.91 179 ALA A N 1
ATOM 1309 C CA . ALA A 1 193 ? 43.564 -10.437 0.464 1.00 40.11 179 ALA A CA 1
ATOM 1310 C C . ALA A 1 193 ? 44.313 -11.396 1.391 1.00 41.16 179 ALA A C 1
ATOM 1311 O O . ALA A 1 193 ? 45.154 -12.174 0.939 1.00 41.50 179 ALA A O 1
ATOM 1313 N N . GLN A 1 194 ? 44.006 -11.339 2.684 1.00 40.63 180 GLN A N 1
ATOM 1314 C CA . GLN A 1 194 ? 44.664 -12.194 3.668 1.00 40.36 180 GLN A CA 1
ATOM 1315 C C . GLN A 1 194 ? 44.362 -13.663 3.435 1.00 41.01 180 GLN A C 1
ATOM 1316 O O . GLN A 1 194 ? 45.268 -14.485 3.367 1.00 41.37 180 GLN A O 1
ATOM 1322 N N . CYS A 1 195 ? 43.083 -13.994 3.312 1.00 41.06 181 CYS A N 1
ATOM 1323 C CA . CYS A 1 195 ? 42.686 -15.374 3.078 1.00 40.44 181 CYS A CA 1
ATOM 1324 C C . CYS A 1 195 ? 43.204 -15.884 1.748 1.00 40.88 181 CYS A C 1
ATOM 1325 O O . CYS A 1 195 ? 43.523 -17.067 1.614 1.00 40.17 181 CYS A O 1
ATOM 1328 N N . SER A 1 196 ? 43.287 -15.006 0.755 1.00 41.13 182 SER A N 1
ATOM 1329 C CA . SER A 1 196 ? 43.787 -15.445 -0.538 1.00 40.71 182 SER A CA 1
ATOM 1330 C C . SER A 1 196 ? 45.262 -15.786 -0.342 1.00 39.67 182 SER A C 1
ATOM 1331 O O . SER A 1 196 ? 45.794 -16.709 -0.961 1.00 39.34 182 SER A O 1
ATOM 1334 N N . GLY A 1 197 ? 45.912 -15.044 0.546 1.00 38.43 183 GLY A N 1
ATOM 1335 C CA . GLY A 1 197 ? 47.305 -15.314 0.832 1.00 37.90 183 GLY A CA 1
ATOM 1336 C C . GLY A 1 197 ? 47.434 -16.624 1.586 1.00 38.84 183 GLY A C 1
ATOM 1337 O O . GLY A 1 197 ? 48.204 -17.512 1.197 1.00 40.22 183 GLY A O 1
ATOM 1338 N N . ILE A 1 198 ? 46.670 -16.752 2.666 1.00 37.19 184 ILE A N 1
ATOM 1339 C CA . ILE A 1 198 ? 46.692 -17.958 3.485 1.00 37.65 184 ILE A CA 1
ATOM 1340 C C . ILE A 1 198 ? 46.498 -19.235 2.662 1.00 37.21 184 ILE A C 1
ATOM 1341 O O . ILE A 1 198 ? 47.214 -20.219 2.840 1.00 37.70 184 ILE A O 1
ATOM 1346 N N . LEU A 1 199 ? 45.536 -19.208 1.753 1.00 37.71 185 LEU A N 1
ATOM 1347 C CA . LEU A 1 199 ? 45.256 -20.344 0.893 1.00 38.87 185 LEU A CA 1
ATOM 1348 C C . LEU A 1 199 ? 46.491 -20.749 0.083 1.00 42.33 185 LEU A C 1
ATOM 1349 O O . LEU A 1 199 ? 46.756 -21.936 -0.115 1.00 42.38 185 LEU A O 1
ATOM 1354 N N . ALA A 1 200 ? 47.250 -19.759 -0.376 1.00 46.75 186 ALA A N 1
ATOM 1355 C CA . ALA A 1 200 ? 48.456 -20.022 -1.162 1.00 50.90 186 ALA A CA 1
ATOM 1356 C C . ALA A 1 200 ? 49.660 -20.373 -0.283 1.00 52.56 186 ALA A C 1
ATOM 1357 O O . ALA A 1 200 ? 50.743 -20.663 -0.787 1.00 54.80 186 ALA A O 1
ATOM 1359 N N . GLY A 1 201 ? 49.467 -20.343 1.031 1.00 53.41 187 GLY A N 1
ATOM 1360 C CA . GLY A 1 201 ? 50.547 -20.667 1.948 1.00 54.00 187 GLY A CA 1
ATOM 1361 C C . GLY A 1 201 ? 51.630 -19.608 2.061 1.00 53.90 187 GLY A C 1
ATOM 1362 O O . GLY A 1 201 ? 52.781 -19.924 2.341 1.00 54.14 187 GLY A O 1
ATOM 1363 N N . CYS A 1 202 ? 51.268 -18.348 1.861 1.00 53.60 188 CYS A N 1
ATOM 1364 C CA . CYS A 1 202 ? 52.242 -17.266 1.937 1.00 54.34 188 CYS A CA 1
ATOM 1365 C C . CYS A 1 202 ? 52.985 -17.214 3.273 1.00 54.53 188 CYS A C 1
ATOM 1366 O O . CYS A 1 202 ? 52.691 -17.964 4.204 1.00 52.74 188 CYS A O 1
ATOM 1369 N N . THR A 1 203 ? 53.941 -16.294 3.345 1.00 54.83 189 THR A N 1
ATOM 1370 C CA . THR A 1 203 ? 54.778 -16.076 4.520 1.00 56.34 189 THR A CA 1
ATOM 1371 C C . THR A 1 203 ? 54.126 -15.163 5.569 1.00 56.26 189 THR A C 1
ATOM 1372 O O . THR A 1 203 ? 53.407 -14.226 5.229 1.00 57.20 189 THR A O 1
ATOM 1376 N N . PRO A 1 204 ? 54.370 -15.427 6.862 1.00 55.18 190 PRO A N 1
ATOM 1377 C CA . PRO A 1 204 ? 53.763 -14.568 7.881 1.00 55.15 190 PRO A CA 1
ATOM 1378 C C . PRO A 1 204 ? 53.975 -13.105 7.534 1.00 55.16 190 PRO A C 1
ATOM 1379 O O . PRO A 1 204 ? 53.152 -12.247 7.848 1.00 55.05 190 PRO A O 1
ATOM 1383 N N . GLU A 1 205 ? 55.088 -12.835 6.867 1.00 56.20 191 GLU A N 1
ATOM 1384 C CA . GLU A 1 205 ? 55.433 -11.480 6.468 1.00 57.94 191 GLU A CA 1
ATOM 1385 C C . GLU A 1 205 ? 54.573 -11.028 5.283 1.00 56.18 191 GLU A C 1
ATOM 1386 O O . GLU A 1 205 ? 54.095 -9.894 5.246 1.00 54.05 191 GLU A O 1
ATOM 1392 N N . GLU A 1 206 ? 54.380 -11.922 4.321 1.00 55.34 192 GLU A N 1
ATOM 1393 C CA . GLU A 1 206 ? 53.572 -11.613 3.150 1.00 55.90 192 GLU A CA 1
ATOM 1394 C C . GLU A 1 206 ? 52.106 -11.492 3.566 1.00 56.24 192 GLU A C 1
ATOM 1395 O O . GLU A 1 206 ? 51.402 -10.581 3.136 1.00 55.78 192 GLU A O 1
ATOM 1401 N N . GLU A 1 207 ? 51.656 -12.406 4.419 1.00 56.11 193 GLU A N 1
ATOM 1402 C CA . GLU A 1 207 ? 50.275 -12.395 4.887 1.00 56.37 193 GLU A CA 1
ATOM 1403 C C . GLU A 1 207 ? 49.906 -11.047 5.496 1.00 55.58 193 GLU A C 1
ATOM 1404 O O . GLU A 1 207 ? 48.880 -10.469 5.145 1.00 55.37 193 GLU A O 1
ATOM 1410 N N . LYS A 1 208 ? 50.736 -10.552 6.410 1.00 55.73 194 LYS A N 1
ATOM 1411 C CA . LYS A 1 208 ? 50.479 -9.261 7.043 1.00 54.90 194 LYS A CA 1
ATOM 1412 C C . LYS A 1 208 ? 50.494 -8.174 5.980 1.00 53.98 194 LYS A C 1
ATOM 1413 O O . LYS A 1 208 ? 49.835 -7.144 6.118 1.00 54.52 194 LYS A O 1
ATOM 1419 N N . GLY A 1 209 ? 51.254 -8.412 4.918 1.00 52.62 195 GLY A N 1
ATOM 1420 C CA . GLY A 1 209 ? 51.338 -7.449 3.837 1.00 50.57 195 GLY A CA 1
ATOM 1421 C C . GLY A 1 209 ? 50.023 -7.336 3.097 1.00 48.50 195 GLY A C 1
ATOM 1422 O O . GLY A 1 209 ? 49.507 -6.241 2.892 1.00 47.28 195 GLY A O 1
ATOM 1423 N N . LEU A 1 210 ? 49.477 -8.475 2.691 1.00 47.65 196 LEU A N 1
ATOM 1424 C CA . LEU A 1 210 ? 48.208 -8.489 1.982 1.00 48.21 196 LEU A CA 1
ATOM 1425 C C . LEU A 1 210 ? 47.087 -7.940 2.889 1.00 47.70 196 LEU A C 1
ATOM 1426 O O . LEU A 1 210 ? 46.292 -7.090 2.482 1.00 46.35 196 LEU A O 1
ATOM 1431 N N . GLN A 1 211 ? 47.051 -8.418 4.127 1.00 47.68 197 GLN A N 1
ATOM 1432 C CA . GLN A 1 211 ? 46.053 -7.990 5.094 1.00 46.73 197 GLN A CA 1
ATOM 1433 C C . GLN A 1 211 ? 46.002 -6.472 5.232 1.00 46.79 197 GLN A C 1
ATOM 1434 O O . GLN A 1 211 ? 44.933 -5.874 5.160 1.00 47.52 197 GLN A O 1
ATOM 1440 N N . ASP A 1 212 ? 47.154 -5.845 5.439 1.00 47.74 198 ASP A N 1
ATOM 1441 C CA . ASP A 1 212 ? 47.192 -4.392 5.570 1.00 46.92 198 ASP A CA 1
ATOM 1442 C C . ASP A 1 212 ? 46.747 -3.759 4.266 1.00 44.49 198 ASP A C 1
ATOM 1443 O O . ASP A 1 212 ? 45.989 -2.788 4.256 1.00 43.58 198 ASP A O 1
ATOM 1448 N N . TYR A 1 213 ? 47.219 -4.316 3.160 1.00 43.47 199 TYR A N 1
ATOM 1449 C CA . TYR A 1 213 ? 46.827 -3.807 1.859 1.00 43.09 199 TYR A CA 1
ATOM 1450 C C . TYR A 1 213 ? 45.294 -3.715 1.859 1.00 43.64 199 TYR A C 1
ATOM 1451 O O . TYR A 1 213 ? 44.731 -2.614 1.826 1.00 44.78 199 TYR A O 1
ATOM 1460 N N . GLY A 1 214 ? 44.635 -4.874 1.927 1.00 42.59 200 GLY A N 1
ATOM 1461 C CA . GLY A 1 214 ? 43.181 -4.935 1.929 1.00 40.15 200 GLY A CA 1
ATOM 1462 C C . GLY A 1 214 ? 42.510 -3.950 2.876 1.00 41.41 200 GLY A C 1
ATOM 1463 O O . GLY A 1 214 ? 41.568 -3.261 2.494 1.00 39.99 200 GLY A O 1
ATOM 1464 N N . ARG A 1 215 ? 42.996 -3.871 4.111 1.00 41.99 201 ARG A N 1
ATOM 1465 C CA . ARG A 1 215 ? 42.413 -2.967 5.086 1.00 44.53 201 ARG A CA 1
ATOM 1466 C C . ARG A 1 215 ? 42.507 -1.541 4.579 1.00 45.73 201 ARG A C 1
ATOM 1467 O O . ARG A 1 215 ? 41.489 -0.857 4.439 1.00 45.53 201 ARG A O 1
ATOM 1475 N N . TYR A 1 216 ? 43.729 -1.100 4.285 1.00 46.51 202 TYR A N 1
ATOM 1476 C CA . TYR A 1 216 ? 43.937 0.260 3.797 1.00 45.10 202 TYR A CA 1
ATOM 1477 C C . TYR A 1 216 ? 43.183 0.509 2.506 1.00 45.32 202 TYR A C 1
ATOM 1478 O O . TYR A 1 216 ? 42.468 1.506 2.389 1.00 46.23 202 TYR A O 1
ATOM 1487 N N . LEU A 1 217 ? 43.321 -0.395 1.542 1.00 42.76 203 LEU A N 1
ATOM 1488 C CA . LEU A 1 217 ? 42.630 -0.213 0.279 1.00 42.90 203 LEU A CA 1
ATOM 1489 C C . LEU A 1 217 ? 41.142 -0.030 0.519 1.00 44.39 203 LEU A C 1
ATOM 1490 O O . LEU A 1 217 ? 40.550 0.952 0.074 1.00 42.66 203 LEU A O 1
ATOM 1495 N N . GLY A 1 218 ? 40.546 -0.979 1.237 1.00 44.94 204 GLY A N 1
ATOM 1496 C CA . GLY A 1 218 ? 39.125 -0.909 1.516 1.00 45.48 204 GLY A CA 1
ATOM 1497 C C . GLY A 1 218 ? 38.744 0.387 2.200 1.00 46.28 204 GLY A C 1
ATOM 1498 O O . GLY A 1 218 ? 37.640 0.886 2.008 1.00 47.34 204 GLY A O 1
ATOM 1499 N N . THR A 1 219 ? 39.658 0.931 2.999 1.00 46.40 205 THR A N 1
ATOM 1500 C CA . THR A 1 219 ? 39.402 2.175 3.719 1.00 46.01 205 THR A CA 1
ATOM 1501 C C . THR A 1 219 ? 39.351 3.339 2.746 1.00 46.72 205 THR A C 1
ATOM 1502 O O . THR A 1 219 ? 38.490 4.217 2.851 1.00 46.46 205 THR A O 1
ATOM 1506 N N . ALA A 1 220 ? 40.289 3.340 1.804 1.00 45.63 206 ALA A N 1
ATOM 1507 C CA . ALA A 1 220 ? 40.377 4.390 0.798 1.00 45.61 206 ALA A CA 1
ATOM 1508 C C . ALA A 1 220 ? 39.176 4.299 -0.115 1.00 44.74 206 ALA A C 1
ATOM 1509 O O . ALA A 1 220 ? 38.622 5.308 -0.548 1.00 46.57 206 ALA A O 1
ATOM 1511 N N . PHE A 1 221 ? 38.774 3.068 -0.392 1.00 43.95 207 PHE A N 1
ATOM 1512 C CA . PHE A 1 221 ? 37.647 2.785 -1.263 1.00 42.58 207 PHE A CA 1
ATOM 1513 C C . PHE A 1 221 ? 36.334 3.366 -0.731 1.00 44.01 207 PHE A C 1
ATOM 1514 O O . PHE A 1 221 ? 35.523 3.878 -1.506 1.00 44.56 207 PHE A O 1
ATOM 1522 N N . GLN A 1 222 ? 36.121 3.280 0.583 1.00 42.82 208 GLN A N 1
ATOM 1523 C CA . GLN A 1 222 ? 34.901 3.811 1.188 1.00 41.32 208 GLN A CA 1
ATOM 1524 C C . GLN A 1 222 ? 34.921 5.340 1.230 1.00 41.04 208 GLN A C 1
ATOM 1525 O O . GLN A 1 222 ? 33.907 5.987 0.945 1.00 38.05 208 GLN A O 1
ATOM 1531 N N . LEU A 1 223 ? 36.069 5.908 1.609 1.00 40.64 209 LEU A N 1
ATOM 1532 C CA . LEU A 1 223 ? 36.221 7.358 1.665 1.00 39.79 209 LEU A CA 1
ATOM 1533 C C . LEU A 1 223 ? 35.845 7.916 0.299 1.00 39.89 209 LEU A C 1
ATOM 1534 O O . LEU A 1 223 ? 35.069 8.865 0.191 1.00 38.97 209 LEU A O 1
ATOM 1539 N N . ILE A 1 224 ? 36.389 7.311 -0.749 1.00 40.91 210 ILE A N 1
ATOM 1540 C CA . ILE A 1 224 ? 36.096 7.752 -2.106 1.00 40.61 210 ILE A CA 1
ATOM 1541 C C . ILE A 1 224 ? 34.612 7.603 -2.385 1.00 43.07 210 ILE A C 1
ATOM 1542 O O . ILE A 1 224 ? 33.972 8.508 -2.922 1.00 45.40 210 ILE A O 1
ATOM 1547 N N . ASP A 1 225 ? 34.054 6.464 -2.007 1.00 42.84 211 ASP A N 1
ATOM 1548 C CA . ASP A 1 225 ? 32.637 6.227 -2.230 1.00 42.91 211 ASP A CA 1
ATOM 1549 C C . ASP A 1 225 ? 31.768 7.322 -1.594 1.00 43.11 211 ASP A C 1
ATOM 1550 O O . ASP A 1 225 ? 30.801 7.793 -2.192 1.00 42.30 211 ASP A O 1
ATOM 1555 N N . ASP A 1 226 ? 32.115 7.724 -0.377 1.00 42.88 212 ASP A N 1
ATOM 1556 C CA . ASP A 1 226 ? 31.355 8.749 0.317 1.00 43.68 212 ASP A CA 1
ATOM 1557 C C . ASP A 1 226 ? 31.458 10.120 -0.335 1.00 45.19 212 ASP A C 1
ATOM 1558 O O . ASP A 1 226 ? 30.511 10.909 -0.290 1.00 44.92 212 ASP A O 1
ATOM 1563 N N . LEU A 1 227 ? 32.601 10.427 -0.934 1.00 46.08 213 LEU A N 1
ATOM 1564 C CA . LEU A 1 227 ? 32.711 11.725 -1.578 1.00 48.86 213 LEU A CA 1
ATOM 1565 C C . LEU A 1 227 ? 31.890 11.663 -2.857 1.00 48.62 213 LEU A C 1
ATOM 1566 O O . LEU A 1 227 ? 31.198 12.617 -3.207 1.00 48.37 213 LEU A O 1
ATOM 1571 N N . LEU A 1 228 ? 31.939 10.518 -3.530 1.00 47.79 214 LEU A N 1
ATOM 1572 C CA . LEU A 1 228 ? 31.187 10.345 -4.761 1.00 48.49 214 LEU A CA 1
ATOM 1573 C C . LEU A 1 228 ? 29.683 10.353 -4.531 1.00 49.14 214 LEU A C 1
ATOM 1574 O O . LEU A 1 228 ? 28.918 10.507 -5.476 1.00 47.43 214 LEU A O 1
ATOM 1579 N N . ASP A 1 229 ? 29.258 10.198 -3.279 1.00 51.06 215 ASP A N 1
ATOM 1580 C CA . ASP A 1 229 ? 27.832 10.176 -2.978 1.00 52.98 215 ASP A CA 1
ATOM 1581 C C . ASP A 1 229 ? 27.205 11.555 -3.038 1.00 55.55 215 ASP A C 1
ATOM 1582 O O . ASP A 1 229 ? 25.988 11.708 -2.939 1.00 55.58 215 ASP A O 1
ATOM 1587 N N . TYR A 1 230 ? 28.049 12.564 -3.186 1.00 58.27 216 TYR A N 1
ATOM 1588 C CA . TYR A 1 230 ? 27.575 13.925 -3.284 1.00 61.19 216 TYR A CA 1
ATOM 1589 C C . TYR A 1 230 ? 27.736 14.378 -4.730 1.00 65.59 216 TYR A C 1
ATOM 1590 O O . TYR A 1 230 ? 28.588 15.211 -5.053 1.00 67.41 216 TYR A O 1
ATOM 1599 N N . ASN A 1 231 ? 26.897 13.788 -5.585 1.00 69.78 217 ASN A N 1
ATOM 1600 C CA . ASN A 1 231 ? 26.852 14.041 -7.025 1.00 73.33 217 ASN A CA 1
ATOM 1601 C C . ASN A 1 231 ? 27.887 13.209 -7.776 1.00 74.61 217 ASN A C 1
ATOM 1602 O O . ASN A 1 231 ? 27.543 12.465 -8.695 1.00 75.20 217 ASN A O 1
ATOM 1607 N N . ALA A 1 232 ? 29.147 13.336 -7.369 1.00 75.36 218 ALA A N 1
ATOM 1608 C CA . ALA A 1 232 ? 30.263 12.605 -7.970 1.00 75.71 218 ALA A CA 1
ATOM 1609 C C . ALA A 1 232 ? 31.566 13.292 -7.579 1.00 75.93 218 ALA A C 1
ATOM 1610 O O . ALA A 1 232 ? 31.551 14.342 -6.932 1.00 75.97 218 ALA A O 1
ATOM 1612 N N . ASN A 1 240 ? 22.411 5.896 -7.551 1.00 80.87 226 ASN A N 1
ATOM 1613 C CA . ASN A 1 240 ? 22.353 5.797 -6.096 1.00 80.38 226 ASN A CA 1
ATOM 1614 C C . ASN A 1 240 ? 22.636 7.168 -5.460 1.00 79.32 226 ASN A C 1
ATOM 1615 O O . ASN A 1 240 ? 22.214 7.433 -4.332 1.00 80.88 226 ASN A O 1
ATOM 1620 N N . VAL A 1 241 ? 23.348 8.020 -6.203 1.00 76.35 227 VAL A N 1
ATOM 1621 C CA . VAL A 1 241 ? 23.732 9.377 -5.786 1.00 72.97 227 VAL A CA 1
ATOM 1622 C C . VAL A 1 241 ? 22.770 10.089 -4.810 1.00 70.25 227 VAL A C 1
ATOM 1623 O O . VAL A 1 241 ? 21.581 10.208 -5.099 1.00 70.26 227 VAL A O 1
ATOM 1627 N N . GLY A 1 242 ? 23.287 10.555 -3.669 1.00 66.86 228 GLY A N 1
ATOM 1628 C CA . GLY A 1 242 ? 22.470 11.307 -2.726 1.00 62.81 228 GLY A CA 1
ATOM 1629 C C . GLY A 1 242 ? 21.817 10.683 -1.503 1.00 60.57 228 GLY A C 1
ATOM 1630 O O . GLY A 1 242 ? 21.205 11.400 -0.702 1.00 60.55 228 GLY A O 1
ATOM 1631 N N . ASP A 1 243 ? 21.934 9.374 -1.327 1.00 58.78 229 ASP A N 1
ATOM 1632 C CA . ASP A 1 243 ? 21.315 8.709 -0.180 1.00 56.92 229 ASP A CA 1
ATOM 1633 C C . ASP A 1 243 ? 21.948 9.035 1.169 1.00 53.63 229 ASP A C 1
ATOM 1634 O O . ASP A 1 243 ? 21.256 9.088 2.183 1.00 53.56 229 ASP A O 1
ATOM 1639 N N . ASP A 1 244 ? 23.257 9.251 1.188 1.00 50.60 230 ASP A N 1
ATOM 1640 C CA . ASP A 1 244 ? 23.937 9.558 2.439 1.00 48.12 230 ASP A CA 1
ATOM 1641 C C . ASP A 1 244 ? 23.358 10.811 3.095 1.00 46.68 230 ASP A C 1
ATOM 1642 O O . ASP A 1 244 ? 23.082 10.824 4.294 1.00 43.04 230 ASP A O 1
ATOM 1647 N N . LEU A 1 245 ? 23.176 11.863 2.304 1.00 45.63 231 LEU A N 1
ATOM 1648 C CA . LEU A 1 245 ? 22.618 13.103 2.831 1.00 45.70 231 LEU A CA 1
ATOM 1649 C C . LEU A 1 245 ? 21.142 12.927 3.158 1.00 45.19 231 LEU A C 1
ATOM 1650 O O . LEU A 1 245 ? 20.654 13.464 4.151 1.00 44.46 231 LEU A O 1
ATOM 1655 N N . ASN A 1 246 ? 20.436 12.178 2.317 1.00 44.62 232 ASN A N 1
ATOM 1656 C CA . ASN A 1 246 ? 19.020 11.936 2.540 1.00 44.56 232 ASN A CA 1
ATOM 1657 C C . ASN A 1 246 ? 18.758 11.333 3.916 1.00 43.22 232 ASN A C 1
ATOM 1658 O O . ASN A 1 246 ? 17.757 11.659 4.544 1.00 41.62 232 ASN A O 1
ATOM 1663 N N . GLU A 1 247 ? 19.634 10.451 4.388 1.00 43.74 233 GLU A N 1
ATOM 1664 C CA . GLU A 1 247 ? 19.409 9.859 5.706 1.00 45.95 233 GLU A CA 1
ATOM 1665 C C . GLU A 1 247 ? 20.321 10.474 6.766 1.00 43.98 233 GLU A C 1
ATOM 1666 O O . GLU A 1 247 ? 20.519 9.908 7.838 1.00 43.17 233 GLU A O 1
ATOM 1672 N N . GLY A 1 248 ? 20.861 11.648 6.457 1.00 43.32 234 GLY A N 1
ATOM 1673 C CA . GLY A 1 248 ? 21.744 12.339 7.380 1.00 44.18 234 GLY A CA 1
ATOM 1674 C C . GLY A 1 248 ? 22.916 11.521 7.889 1.00 44.65 234 GLY A C 1
ATOM 1675 O O . GLY A 1 248 ? 23.342 11.703 9.024 1.00 44.79 234 GLY A O 1
ATOM 1676 N N . LYS A 1 249 ? 23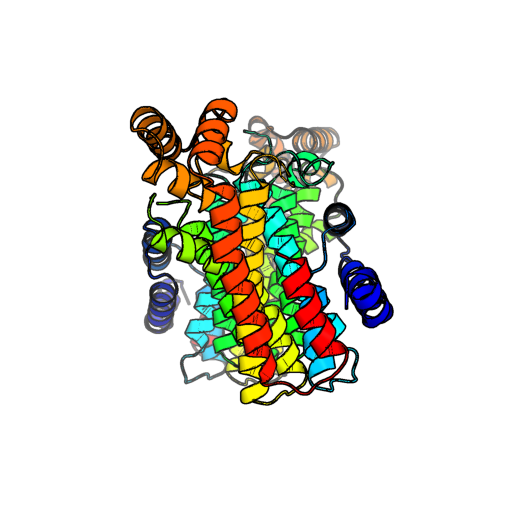.445 10.617 7.072 1.00 44.96 235 LYS A N 1
ATOM 1677 C CA . LYS A 1 249 ? 24.573 9.809 7.514 1.00 47.00 235 LYS A CA 1
ATOM 1678 C C . LYS A 1 249 ? 25.791 10.684 7.757 1.00 48.14 235 LYS A C 1
ATOM 1679 O O . LYS A 1 249 ? 26.138 11.532 6.933 1.00 49.03 235 LYS A O 1
ATOM 1685 N N . PRO A 1 250 ? 26.462 10.489 8.897 1.00 48.58 236 PRO A N 1
ATOM 1686 C CA . PRO A 1 250 ? 27.646 11.290 9.202 1.00 48.95 236 PRO A CA 1
ATOM 1687 C C . PRO A 1 250 ? 28.881 10.768 8.467 1.00 50.19 236 PRO A C 1
ATOM 1688 O O . PRO A 1 250 ? 29.644 9.965 8.997 1.00 51.67 236 PRO A O 1
ATOM 1692 N N . THR A 1 251 ? 29.058 11.219 7.232 1.00 50.39 237 THR A N 1
ATOM 1693 C CA . THR A 1 251 ? 30.203 10.812 6.431 1.00 51.48 237 THR A CA 1
ATOM 1694 C C . THR A 1 251 ? 31.280 11.898 6.483 1.00 51.24 237 THR A C 1
ATOM 1695 O O . THR A 1 251 ? 30.982 13.079 6.689 1.00 50.70 237 THR A O 1
ATOM 1699 N N . LEU A 1 252 ? 32.528 11.492 6.286 1.00 50.88 238 LEU A N 1
ATOM 1700 C CA . LEU A 1 252 ? 33.657 12.419 6.332 1.00 50.37 238 LEU A CA 1
ATOM 1701 C C . LEU A 1 252 ? 33.329 13.758 5.664 1.00 48.20 238 LEU A C 1
ATOM 1702 O O . LEU A 1 252 ? 33.465 14.810 6.283 1.00 46.84 238 LEU A O 1
ATOM 1707 N N . PRO A 1 253 ? 32.878 13.731 4.396 1.00 46.54 239 PRO A N 1
ATOM 1708 C CA . PRO A 1 253 ? 32.532 14.950 3.654 1.00 46.75 239 PRO A CA 1
ATOM 1709 C C . PRO A 1 253 ? 31.596 15.887 4.418 1.00 46.92 239 PRO A C 1
ATOM 1710 O O . PRO A 1 253 ? 31.887 17.068 4.607 1.00 47.13 239 PRO A O 1
ATOM 1714 N N . LEU A 1 254 ? 30.466 15.340 4.847 1.00 47.25 240 LEU A N 1
ATOM 1715 C CA . LEU A 1 254 ? 29.458 16.103 5.567 1.00 47.65 240 LEU A CA 1
ATOM 1716 C C . LEU A 1 254 ? 29.982 16.698 6.873 1.00 48.33 240 LEU A C 1
ATOM 1717 O O . LEU A 1 254 ? 29.726 17.863 7.174 1.00 48.09 240 LEU A O 1
ATOM 1722 N N . LEU A 1 255 ? 30.705 15.892 7.646 1.00 48.45 241 LEU A N 1
ATOM 1723 C CA . LEU A 1 255 ? 31.259 16.342 8.921 1.00 48.84 241 LEU A CA 1
ATOM 1724 C C . LEU A 1 255 ? 32.237 17.507 8.777 1.00 49.17 241 LEU A C 1
ATOM 1725 O O . LEU A 1 255 ? 32.218 18.442 9.577 1.00 49.83 241 LEU A O 1
ATOM 1730 N N . HIS A 1 256 ? 33.089 17.452 7.762 1.00 47.61 242 HIS A N 1
ATOM 1731 C CA . HIS A 1 256 ? 34.055 18.516 7.544 1.00 48.14 242 HIS A CA 1
ATOM 1732 C C . HIS A 1 256 ? 33.310 19.826 7.322 1.00 48.44 242 HIS A C 1
ATOM 1733 O O . HIS A 1 256 ? 33.587 20.840 7.979 1.00 48.64 242 HIS A O 1
ATOM 1740 N N . ALA A 1 257 ? 32.356 19.785 6.394 1.00 47.73 243 ALA A N 1
ATOM 1741 C CA . ALA A 1 257 ? 31.553 20.949 6.041 1.00 46.94 243 ALA A CA 1
ATOM 1742 C C . ALA A 1 257 ? 30.914 21.563 7.281 1.00 47.64 243 ALA A C 1
ATOM 1743 O O . ALA A 1 257 ? 30.777 22.781 7.386 1.00 46.24 243 ALA A O 1
ATOM 1745 N N . MET A 1 258 ? 30.529 20.710 8.221 1.00 47.02 244 MET A N 1
ATOM 1746 C CA . MET A 1 258 ? 29.901 21.169 9.445 1.00 48.19 244 MET A CA 1
ATOM 1747 C C . MET A 1 258 ? 30.904 21.912 10.327 1.00 49.20 244 MET A C 1
ATOM 1748 O O . MET A 1 258 ? 30.618 22.987 10.859 1.00 49.34 244 MET A O 1
ATOM 1753 N N . HIS A 1 259 ? 32.089 21.330 10.462 1.00 51.03 245 HIS A N 1
ATOM 1754 C CA . HIS A 1 259 ? 33.162 21.886 11.282 1.00 53.13 245 HIS A CA 1
ATOM 1755 C C . HIS A 1 259 ? 33.783 23.197 10.797 1.00 55.36 245 HIS A C 1
ATOM 1756 O O . HIS A 1 259 ? 34.152 24.043 11.613 1.00 56.70 245 HIS A O 1
ATOM 1763 N N . HIS A 1 260 ? 33.904 23.371 9.482 1.00 56.69 246 HIS A N 1
ATOM 1764 C CA . HIS A 1 260 ? 34.531 24.576 8.950 1.00 57.43 246 HIS A CA 1
ATOM 1765 C C . HIS A 1 260 ? 33.630 25.590 8.250 1.00 57.41 246 HIS A C 1
ATOM 1766 O O . HIS A 1 260 ? 34.051 26.720 7.999 1.00 57.82 246 HIS A O 1
ATOM 1773 N N . GLY A 1 261 ? 32.399 25.200 7.936 1.00 56.51 247 GLY A N 1
ATOM 1774 C CA . GLY A 1 261 ? 31.493 26.121 7.273 1.00 55.94 247 GLY A CA 1
ATOM 1775 C C . GLY A 1 261 ? 31.052 27.243 8.197 1.00 55.92 247 GLY A C 1
ATOM 1776 O O . GLY A 1 261 ? 31.549 27.359 9.319 1.00 55.78 247 GLY A O 1
ATOM 1777 N N . THR A 1 262 ? 30.134 28.083 7.725 1.00 54.89 248 THR A N 1
ATOM 1778 C CA . THR A 1 262 ? 29.619 29.184 8.532 1.00 53.87 248 THR A CA 1
ATOM 1779 C C . THR A 1 262 ? 28.693 28.552 9.569 1.00 53.93 248 THR A C 1
ATOM 1780 O O . THR A 1 262 ? 28.229 27.436 9.374 1.00 53.28 248 THR A O 1
ATOM 1784 N N . PRO A 1 263 ? 28.425 29.245 10.691 1.00 54.46 249 PRO A N 1
ATOM 1785 C CA . PRO A 1 263 ? 27.538 28.663 11.708 1.00 55.53 249 PRO A CA 1
ATOM 1786 C C . PRO A 1 263 ? 26.145 28.300 11.177 1.00 55.94 249 PRO A C 1
ATOM 1787 O O . PRO A 1 263 ? 25.528 27.339 11.646 1.00 55.39 249 PRO A O 1
ATOM 1791 N N . GLU A 1 264 ? 25.652 29.061 10.201 1.00 56.10 250 GLU A N 1
ATOM 1792 C CA . GLU A 1 264 ? 24.351 28.761 9.610 1.00 56.32 250 GLU A CA 1
ATOM 1793 C C . GLU A 1 264 ? 24.430 27.376 8.964 1.00 54.44 250 GLU A C 1
ATOM 1794 O O . GLU A 1 264 ? 23.620 26.492 9.251 1.00 54.08 250 GLU A O 1
ATOM 1800 N N . GLN A 1 265 ? 25.420 27.197 8.094 1.00 52.16 251 GLN A N 1
ATOM 1801 C CA . GLN A 1 265 ? 25.620 25.928 7.407 1.00 50.04 251 GLN A CA 1
ATOM 1802 C C . GLN A 1 265 ? 25.936 24.838 8.428 1.00 49.42 251 GLN A C 1
ATOM 1803 O O . GLN A 1 265 ? 25.543 23.685 8.269 1.00 48.62 251 GLN A O 1
ATOM 1809 N N . ALA A 1 266 ? 26.654 25.215 9.480 1.00 47.90 252 ALA A N 1
ATOM 1810 C CA . ALA A 1 266 ? 27.020 24.272 10.529 1.00 48.42 252 ALA A CA 1
ATOM 1811 C C . ALA A 1 266 ? 25.771 23.786 11.242 1.00 47.59 252 ALA A C 1
ATOM 1812 O O . ALA A 1 266 ? 25.653 22.604 11.560 1.00 45.98 252 ALA A O 1
ATOM 1814 N N . GLN A 1 267 ? 24.837 24.695 11.505 1.00 48.71 253 GLN A N 1
ATOM 1815 C CA . GLN A 1 267 ? 23.617 24.288 12.181 1.00 51.36 253 GLN A CA 1
ATOM 1816 C C . GLN A 1 267 ? 22.800 23.373 11.264 1.00 52.00 253 GLN A C 1
ATOM 1817 O O . GLN A 1 267 ? 22.361 22.303 11.686 1.00 52.33 253 GLN A O 1
ATOM 1823 N N . MET A 1 268 ? 22.616 23.785 10.010 1.00 51.48 254 MET A N 1
ATOM 1824 C CA . MET A 1 268 ? 21.860 22.994 9.037 1.00 50.65 254 MET A CA 1
ATOM 1825 C C . MET A 1 268 ? 22.348 21.553 8.978 1.00 50.50 254 MET A C 1
ATOM 1826 O O . MET A 1 268 ? 21.570 20.616 9.164 1.00 52.08 254 MET A O 1
ATOM 1831 N N . ILE A 1 269 ? 23.638 21.377 8.714 1.00 49.45 255 ILE A N 1
ATOM 1832 C CA . ILE A 1 269 ? 24.213 20.043 8.634 1.00 47.80 255 ILE A CA 1
ATOM 1833 C C . ILE A 1 269 ? 24.004 19.273 9.931 1.00 48.70 255 ILE A C 1
ATOM 1834 O O . ILE A 1 269 ? 23.542 18.131 9.908 1.00 48.79 255 ILE A O 1
ATOM 1839 N N . ARG A 1 270 ? 24.336 19.889 11.065 1.00 48.42 256 ARG A N 1
ATOM 1840 C CA . ARG A 1 270 ? 24.173 19.198 12.336 1.00 46.76 256 ARG A CA 1
ATOM 1841 C C . ARG A 1 270 ? 22.741 18.734 12.584 1.00 45.18 256 ARG A C 1
ATOM 1842 O O . ARG A 1 270 ? 22.539 17.592 12.985 1.00 45.09 256 ARG A O 1
ATOM 1850 N N . THR A 1 271 ? 21.751 19.598 12.356 1.00 42.49 257 THR A N 1
ATOM 1851 C CA . THR A 1 271 ? 20.374 19.190 12.608 1.00 43.55 257 THR A CA 1
ATOM 1852 C C . THR A 1 271 ? 19.949 18.104 11.626 1.00 41.90 257 THR A C 1
ATOM 1853 O O . THR A 1 271 ? 19.179 17.219 11.984 1.00 43.72 257 THR A O 1
ATOM 1857 N N . ALA A 1 272 ? 20.449 18.164 10.397 1.00 40.48 258 ALA A N 1
ATOM 1858 C CA . ALA A 1 272 ? 20.105 17.145 9.403 1.00 42.68 258 ALA A CA 1
ATOM 1859 C C . ALA A 1 272 ? 20.563 15.758 9.877 1.00 43.17 258 ALA A C 1
ATOM 1860 O O . ALA A 1 272 ? 19.851 14.776 9.711 1.00 41.61 258 ALA A O 1
ATOM 1862 N N . ILE A 1 273 ? 21.756 15.688 10.466 1.00 44.60 259 ILE A N 1
ATOM 1863 C CA . ILE A 1 273 ? 22.283 14.429 10.979 1.00 45.97 259 ILE A CA 1
ATOM 1864 C C . ILE A 1 273 ? 21.492 14.026 12.223 1.00 48.10 259 ILE A C 1
ATOM 1865 O O . ILE A 1 273 ? 21.254 12.838 12.455 1.00 48.24 259 ILE A O 1
ATOM 1870 N N . GLU A 1 274 ? 21.089 15.014 13.020 1.00 48.63 260 GLU A N 1
ATOM 1871 C CA . GLU A 1 274 ? 20.323 14.748 14.235 1.00 49.37 260 GLU A CA 1
ATOM 1872 C C . GLU A 1 274 ? 18.940 14.232 13.849 1.00 49.42 260 GLU A C 1
ATOM 1873 O O . GLU A 1 274 ? 18.374 13.359 14.511 1.00 46.11 260 GLU A O 1
ATOM 1879 N N . GLN A 1 275 ? 18.409 14.782 12.761 1.00 50.77 261 GLN A N 1
ATOM 1880 C CA . GLN A 1 275 ? 17.100 14.391 12.246 1.00 50.80 261 GLN A CA 1
ATOM 1881 C C . GLN A 1 275 ? 17.219 13.081 11.487 1.00 49.45 261 GLN A C 1
ATOM 1882 O O . GLN A 1 275 ? 16.220 12.409 11.222 1.00 50.48 261 GLN A O 1
ATOM 1888 N N . GLY A 1 276 ? 18.452 12.718 11.147 1.00 47.96 262 GLY A N 1
ATOM 1889 C CA . GLY A 1 276 ? 18.677 11.506 10.387 1.00 45.92 262 GLY A CA 1
ATOM 1890 C C . GLY A 1 276 ? 17.993 11.685 9.051 1.00 44.15 262 GLY A C 1
ATOM 1891 O O . GLY A 1 276 ? 17.576 10.719 8.427 1.00 44.92 262 GLY A O 1
ATOM 1892 N N . ASN A 1 277 ? 17.882 12.936 8.613 1.00 41.96 263 ASN A N 1
ATOM 1893 C CA . ASN A 1 277 ? 17.225 13.251 7.358 1.00 42.58 263 ASN A CA 1
ATOM 1894 C C . ASN A 1 277 ? 17.656 14.616 6.839 1.00 44.00 263 ASN A C 1
ATOM 1895 O O . ASN A 1 277 ? 17.387 15.641 7.470 1.00 43.07 263 ASN A O 1
ATOM 1900 N N . GLY A 1 278 ? 18.311 14.621 5.682 1.00 43.24 264 GLY A N 1
ATOM 1901 C CA . GLY A 1 278 ? 18.765 15.861 5.078 1.00 45.04 264 GLY A CA 1
ATOM 1902 C C . GLY A 1 278 ? 18.210 16.034 3.671 1.00 46.09 264 GLY A C 1
ATOM 1903 O O . GLY A 1 278 ? 18.749 16.793 2.861 1.00 45.58 264 GLY A O 1
ATOM 1904 N N . ARG A 1 279 ? 17.122 15.327 3.388 1.00 45.70 265 ARG A N 1
ATOM 1905 C CA . ARG A 1 279 ? 16.476 15.374 2.083 1.00 47.45 265 ARG A CA 1
ATOM 1906 C C . ARG A 1 279 ? 16.097 16.807 1.685 1.00 46.32 265 ARG A C 1
ATOM 1907 O O . ARG A 1 279 ? 15.569 17.563 2.501 1.00 47.13 265 ARG A O 1
ATOM 1915 N N . HIS A 1 280 ? 16.374 17.160 0.429 1.00 45.61 266 HIS A N 1
ATOM 1916 C CA . HIS A 1 280 ? 16.087 18.485 -0.137 1.00 46.03 266 HIS A CA 1
ATOM 1917 C C . HIS A 1 280 ? 17.168 19.521 0.186 1.00 45.87 266 HIS A C 1
ATOM 1918 O O . HIS A 1 280 ? 17.157 20.625 -0.360 1.00 45.18 266 HIS A O 1
ATOM 1925 N N . LEU A 1 281 ? 18.104 19.155 1.059 1.00 45.38 267 LEU A N 1
ATOM 1926 C CA . LEU A 1 281 ? 19.183 20.054 1.476 1.00 45.45 267 LEU A CA 1
ATOM 1927 C C . LEU A 1 281 ? 20.474 19.942 0.672 1.00 46.67 267 LEU A C 1
ATOM 1928 O O . LEU A 1 281 ? 21.498 20.487 1.072 1.00 48.09 267 LEU A O 1
ATOM 1933 N N . LEU A 1 282 ? 20.437 19.266 -0.468 1.00 48.15 268 LEU A N 1
ATOM 1934 C CA . LEU A 1 282 ? 21.655 19.075 -1.259 1.00 49.74 268 LEU A CA 1
ATOM 1935 C C . LEU A 1 282 ? 22.386 20.337 -1.725 1.00 51.12 268 LEU A C 1
ATOM 1936 O O . LEU A 1 282 ? 23.613 20.418 -1.636 1.00 50.77 268 LEU A O 1
ATOM 1941 N N . GLU A 1 283 ? 21.649 21.323 -2.219 1.00 51.89 269 GLU A N 1
ATOM 1942 C CA . GLU A 1 283 ? 22.292 22.531 -2.707 1.00 53.58 269 GLU A CA 1
ATOM 1943 C C . GLU A 1 283 ? 23.051 23.317 -1.643 1.00 53.24 269 GLU A C 1
ATOM 1944 O O . GLU A 1 283 ? 24.235 23.613 -1.813 1.00 52.23 269 GLU A O 1
ATOM 1950 N N . PRO A 1 284 ? 22.389 23.663 -0.528 1.00 52.69 270 PRO A N 1
ATOM 1951 C CA . PRO A 1 284 ? 23.113 24.416 0.504 1.00 52.22 270 PRO A CA 1
ATOM 1952 C C . PRO A 1 284 ? 24.276 23.625 1.136 1.00 51.06 270 PRO A C 1
ATOM 1953 O O . PRO A 1 284 ? 25.308 24.199 1.494 1.00 50.83 270 PRO A O 1
ATOM 1957 N N . VAL A 1 285 ? 24.112 22.311 1.262 1.00 49.52 271 VAL A N 1
ATOM 1958 C CA . VAL A 1 285 ? 25.158 21.463 1.834 1.00 47.85 271 VAL A CA 1
ATOM 1959 C C . VAL A 1 285 ? 26.360 21.421 0.889 1.00 48.14 271 VAL A C 1
ATOM 1960 O O . VAL A 1 285 ? 27.511 21.461 1.326 1.00 47.29 271 VAL A O 1
ATOM 1964 N N . LEU A 1 286 ? 26.083 21.345 -0.408 1.00 47.91 272 LEU A N 1
ATOM 1965 C CA . LEU A 1 286 ? 27.133 21.313 -1.416 1.00 48.89 272 LEU A CA 1
ATOM 1966 C C . LEU A 1 286 ? 27.885 22.643 -1.372 1.00 50.64 272 LEU A C 1
ATOM 1967 O O . LEU A 1 286 ? 29.113 22.678 -1.318 1.00 51.70 272 LEU A O 1
ATOM 1972 N N . GLU A 1 287 ? 27.129 23.736 -1.393 1.00 52.60 273 GLU A N 1
ATOM 1973 C CA . GLU A 1 287 ? 27.691 25.080 -1.333 1.00 53.49 273 GLU A CA 1
ATOM 1974 C C . GLU A 1 287 ? 28.657 25.087 -0.159 1.00 52.75 273 GLU A C 1
ATOM 1975 O O . GLU A 1 287 ? 29.828 25.435 -0.304 1.00 52.02 273 GLU A O 1
ATOM 1981 N N . ALA A 1 288 ? 28.151 24.676 1.002 1.00 52.25 274 ALA A N 1
ATOM 1982 C CA . ALA A 1 288 ? 28.947 24.630 2.220 1.00 52.39 274 ALA A CA 1
ATOM 1983 C C . ALA A 1 288 ? 30.203 23.793 2.018 1.00 52.69 274 ALA A C 1
ATOM 1984 O O . ALA A 1 288 ? 31.272 24.127 2.541 1.00 52.51 274 ALA A O 1
ATOM 1986 N N . MET A 1 289 ? 30.083 22.716 1.248 1.00 51.97 275 MET A N 1
ATOM 1987 C CA . MET A 1 289 ? 31.229 21.854 1.004 1.00 53.18 275 MET A CA 1
ATOM 1988 C C . MET A 1 289 ? 32.280 22.508 0.108 1.00 53.98 275 MET A C 1
ATOM 1989 O O . MET A 1 289 ? 33.475 22.441 0.398 1.00 53.38 275 MET A O 1
ATOM 1994 N N . ASN A 1 290 ? 31.838 23.156 -0.966 1.00 54.42 276 ASN A N 1
ATOM 1995 C CA . ASN A 1 290 ? 32.767 23.787 -1.899 1.00 55.73 276 ASN A CA 1
ATOM 1996 C C . ASN A 1 290 ? 33.474 25.009 -1.328 1.00 55.42 276 ASN A C 1
ATOM 1997 O O . ASN A 1 290 ? 34.566 25.361 -1.768 1.00 54.68 276 ASN A O 1
ATOM 2002 N N . ALA A 1 291 ? 32.852 25.650 -0.347 1.00 55.97 277 ALA A N 1
ATOM 2003 C CA . ALA A 1 291 ? 33.449 26.819 0.295 1.00 56.40 277 ALA A CA 1
ATOM 2004 C C . ALA A 1 291 ? 34.581 26.373 1.222 1.00 56.49 277 ALA A C 1
ATOM 2005 O O . ALA A 1 291 ? 35.633 27.015 1.289 1.00 55.68 277 ALA A O 1
ATOM 2007 N N . CYS A 1 292 ? 34.354 25.268 1.931 1.00 56.12 278 CYS A N 1
ATOM 2008 C CA . CYS A 1 292 ? 35.339 24.717 2.860 1.00 56.54 278 CYS A CA 1
ATOM 2009 C C . CYS A 1 292 ? 36.245 23.731 2.140 1.00 57.56 278 CYS A C 1
ATOM 2010 O O . CYS A 1 292 ? 37.284 23.336 2.668 1.00 58.56 278 CYS A O 1
ATOM 2013 N N . GLY A 1 293 ? 35.850 23.330 0.937 1.00 58.19 279 GLY A N 1
ATOM 2014 C CA . GLY A 1 293 ? 36.641 22.356 0.210 1.00 58.30 279 GLY A CA 1
ATOM 2015 C C . GLY A 1 293 ? 36.619 21.046 0.982 1.00 57.91 279 GLY A C 1
ATOM 2016 O O . GLY A 1 293 ? 37.656 20.435 1.215 1.00 57.39 279 GLY A O 1
ATOM 2017 N N . SER A 1 294 ? 35.429 20.622 1.395 1.00 58.53 280 SER A N 1
ATOM 2018 C CA . SER A 1 294 ? 35.270 19.388 2.156 1.00 58.75 280 SER A CA 1
ATOM 2019 C C . SER A 1 294 ? 35.540 18.142 1.316 1.00 59.98 280 SER A C 1
ATOM 2020 O O . SER A 1 294 ? 36.273 17.247 1.737 1.00 59.34 280 SER A O 1
ATOM 2023 N N . LEU A 1 295 ? 34.947 18.084 0.129 1.00 60.20 281 LEU A N 1
ATOM 2024 C CA . LEU A 1 295 ? 35.137 16.943 -0.753 1.00 60.69 281 LEU A CA 1
ATOM 2025 C C . LEU A 1 295 ? 36.605 16.660 -1.059 1.00 61.55 281 LEU A C 1
ATOM 2026 O O . LEU A 1 295 ? 37.096 15.563 -0.794 1.00 61.73 281 LEU A O 1
ATOM 2031 N N . GLU A 1 296 ? 37.306 17.645 -1.614 1.00 62.69 282 GLU A N 1
ATOM 2032 C CA . GLU A 1 296 ? 38.713 17.473 -1.957 1.00 63.07 282 GLU A CA 1
ATOM 2033 C C . GLU A 1 296 ? 39.491 17.002 -0.731 1.00 62.36 282 GLU A C 1
ATOM 2034 O O . GLU A 1 296 ? 40.422 16.203 -0.842 1.00 62.28 282 GLU A O 1
ATOM 2040 N N . TRP A 1 297 ? 39.096 17.503 0.435 1.00 60.83 283 TRP A N 1
ATOM 2041 C CA . TRP A 1 297 ? 39.738 17.146 1.694 1.00 60.13 283 TRP A CA 1
ATOM 2042 C C . TRP A 1 297 ? 39.524 15.664 1.983 1.00 59.06 283 TRP A C 1
ATOM 2043 O O . TRP A 1 297 ? 40.405 14.992 2.513 1.00 58.09 283 TRP A O 1
ATOM 2054 N N . THR A 1 298 ? 38.338 15.169 1.645 1.00 58.24 284 THR A N 1
ATOM 2055 C CA . THR A 1 298 ? 38.004 13.763 1.843 1.00 57.14 284 THR A CA 1
ATOM 2056 C C . THR A 1 298 ? 38.919 12.977 0.922 1.00 56.46 284 THR A C 1
ATOM 2057 O O . THR A 1 298 ? 39.465 11.938 1.288 1.00 54.11 284 THR A O 1
ATOM 2061 N N . ARG A 1 299 ? 39.080 13.507 -0.282 1.00 57.03 285 ARG A N 1
ATOM 2062 C CA . ARG A 1 299 ? 39.919 12.900 -1.301 1.00 58.09 285 ARG A CA 1
ATOM 2063 C C . ARG A 1 299 ? 41.358 12.831 -0.826 1.00 58.07 285 ARG A C 1
ATOM 2064 O O . ARG A 1 299 ? 42.137 12.013 -1.307 1.00 57.73 285 ARG A O 1
ATOM 2072 N N . GLN A 1 300 ? 41.704 13.686 0.131 1.00 59.17 286 GLN A N 1
ATOM 2073 C CA . GLN A 1 300 ? 43.060 13.706 0.659 1.00 60.31 286 GLN A CA 1
ATOM 2074 C C . GLN A 1 300 ? 43.343 12.694 1.764 1.00 59.31 286 GLN A C 1
ATOM 2075 O O . GLN A 1 300 ? 44.390 12.046 1.733 1.00 59.01 286 GLN A O 1
ATOM 2081 N N . ARG A 1 301 ? 42.448 12.554 2.743 1.00 58.43 287 ARG A N 1
ATOM 2082 C CA . ARG A 1 301 ? 42.706 11.572 3.791 1.00 58.69 287 ARG A CA 1
ATOM 2083 C C . ARG A 1 301 ? 42.525 10.200 3.149 1.00 57.86 287 ARG A C 1
ATOM 2084 O O . ARG A 1 301 ? 42.917 9.173 3.712 1.00 58.71 287 ARG A O 1
ATOM 2092 N N . ALA A 1 302 ? 41.932 10.201 1.959 1.00 55.22 288 ALA A N 1
ATOM 2093 C CA . ALA A 1 302 ? 41.709 8.979 1.208 1.00 54.21 288 ALA A CA 1
ATOM 2094 C C . ALA A 1 302 ? 43.017 8.617 0.533 1.00 53.99 288 ALA A C 1
ATOM 2095 O O . ALA A 1 302 ? 43.454 7.464 0.559 1.00 54.05 288 ALA A O 1
ATOM 2097 N N . GLU A 1 303 ? 43.637 9.619 -0.083 1.00 53.78 289 GLU A N 1
ATOM 2098 C CA . GLU A 1 303 ? 44.908 9.429 -0.762 1.00 52.70 289 GLU A CA 1
ATOM 2099 C C . GLU A 1 303 ? 45.944 8.868 0.203 1.00 51.66 289 GLU A C 1
ATOM 2100 O O . GLU A 1 303 ? 46.700 7.970 -0.154 1.00 50.79 289 GLU A O 1
ATOM 2106 N N . GLU A 1 304 ? 45.970 9.381 1.430 1.00 50.86 290 GLU A N 1
ATOM 2107 C CA . GLU A 1 304 ? 46.940 8.893 2.396 1.00 52.94 290 GLU A CA 1
ATOM 2108 C C . GLU A 1 304 ? 46.680 7.448 2.784 1.00 53.30 290 GLU A C 1
ATOM 2109 O O . GLU A 1 304 ? 47.576 6.782 3.289 1.00 53.58 290 GLU A O 1
ATOM 2115 N N . GLU A 1 305 ? 45.461 6.962 2.546 1.00 53.65 291 GLU A N 1
ATOM 2116 C CA . GLU A 1 305 ? 45.127 5.573 2.862 1.00 52.39 291 GLU A CA 1
ATOM 2117 C C . GLU A 1 305 ? 45.697 4.664 1.789 1.00 52.21 291 GLU A C 1
ATOM 2118 O O . GLU A 1 305 ? 46.252 3.605 2.089 1.00 52.03 291 GLU A O 1
ATOM 2124 N N . ALA A 1 306 ? 45.566 5.084 0.535 1.00 51.49 292 ALA A N 1
ATOM 2125 C CA . ALA A 1 306 ? 46.077 4.298 -0.579 1.00 52.41 292 ALA A CA 1
ATOM 2126 C C . ALA A 1 306 ? 47.604 4.253 -0.563 1.00 53.69 292 ALA A C 1
ATOM 2127 O O . ALA A 1 306 ? 48.204 3.272 -0.994 1.00 54.79 292 ALA A O 1
ATOM 2129 N N . ASP A 1 307 ? 48.236 5.309 -0.059 1.00 55.61 293 ASP A N 1
ATOM 2130 C CA . ASP A 1 307 ? 49.695 5.333 0.004 1.00 57.09 293 ASP A CA 1
ATOM 2131 C C . ASP A 1 307 ? 50.190 4.398 1.107 1.00 56.62 293 ASP A C 1
ATOM 2132 O O . ASP A 1 307 ? 51.353 3.985 1.114 1.00 56.99 293 ASP A O 1
ATOM 2137 N N . LYS A 1 308 ? 49.299 4.069 2.037 1.00 55.37 294 LYS A N 1
ATOM 2138 C CA . LYS A 1 308 ? 49.621 3.153 3.120 1.00 53.20 294 LYS A CA 1
ATOM 2139 C C . LYS A 1 308 ? 49.412 1.746 2.573 1.00 53.14 294 LYS A C 1
ATOM 2140 O O . LYS A 1 308 ? 50.036 0.787 3.020 1.00 52.25 294 LYS A O 1
ATOM 2146 N N . ALA A 1 309 ? 48.547 1.647 1.569 1.00 53.35 295 ALA A N 1
ATOM 2147 C CA . ALA A 1 309 ? 48.247 0.374 0.939 1.00 53.14 295 ALA A CA 1
ATOM 2148 C C . ALA A 1 309 ? 49.415 -0.167 0.130 1.00 53.19 295 ALA A C 1
ATOM 2149 O O . ALA A 1 309 ? 49.820 -1.308 0.335 1.00 53.11 295 ALA A O 1
ATOM 2151 N N . ILE A 1 310 ? 49.958 0.629 -0.790 1.00 53.65 296 ILE A N 1
ATOM 2152 C CA . ILE A 1 310 ? 51.071 0.138 -1.602 1.00 54.16 296 ILE A CA 1
ATOM 2153 C C . ILE A 1 310 ? 52.338 0.043 -0.775 1.00 53.52 296 ILE A C 1
ATOM 2154 O O . ILE A 1 310 ? 53.232 -0.732 -1.091 1.00 55.43 296 ILE A O 1
ATOM 2159 N N . ALA A 1 311 ? 52.410 0.827 0.293 1.00 52.52 297 ALA A N 1
ATOM 2160 C CA . ALA A 1 311 ? 53.571 0.790 1.168 1.00 52.01 297 ALA A CA 1
ATOM 2161 C C . ALA A 1 311 ? 53.608 -0.575 1.843 1.00 51.80 297 ALA A C 1
ATOM 2162 O O . ALA A 1 311 ? 54.676 -1.147 2.063 1.00 51.74 297 ALA A O 1
ATOM 2164 N N . ALA A 1 312 ? 52.427 -1.094 2.166 1.00 52.27 298 ALA A N 1
ATOM 2165 C CA . ALA A 1 312 ? 52.300 -2.390 2.829 1.00 51.58 298 ALA A CA 1
ATOM 2166 C C . ALA A 1 312 ? 52.689 -3.550 1.910 1.00 51.26 298 ALA A C 1
ATOM 2167 O O . ALA A 1 312 ? 53.023 -4.636 2.382 1.00 50.40 298 ALA A O 1
ATOM 2169 N N . LEU A 1 313 ? 52.643 -3.310 0.601 1.00 51.16 299 LEU A N 1
ATOM 2170 C CA . LEU A 1 313 ? 52.990 -4.326 -0.383 1.00 52.95 299 LEU A CA 1
ATOM 2171 C C . LEU A 1 313 ? 54.494 -4.379 -0.621 1.00 55.18 299 LEU A C 1
ATOM 2172 O O . LEU A 1 313 ? 54.986 -5.294 -1.279 1.00 55.92 299 LEU A O 1
ATOM 2177 N N . GLN A 1 314 ? 55.216 -3.390 -0.096 1.00 57.53 300 GLN A N 1
ATOM 2178 C CA . GLN A 1 314 ? 56.668 -3.316 -0.268 1.00 60.15 300 GLN A CA 1
ATOM 2179 C C . GLN A 1 314 ? 57.304 -4.604 0.247 1.00 60.71 300 GLN A C 1
ATOM 2180 O O . GLN A 1 314 ? 58.432 -4.953 -0.107 1.00 60.50 300 GLN A O 1
ATOM 2186 N N . VAL A 1 315 ? 56.547 -5.305 1.078 1.00 60.14 301 VAL A N 1
ATOM 2187 C CA . VAL A 1 315 ? 56.983 -6.540 1.692 1.00 59.48 301 VAL A CA 1
ATOM 2188 C C . VAL A 1 315 ? 56.971 -7.738 0.747 1.00 59.66 301 VAL A C 1
ATOM 2189 O O . VAL A 1 315 ? 57.671 -8.715 0.978 1.00 59.84 301 VAL A O 1
ATOM 2193 N N . LEU A 1 316 ? 56.172 -7.666 -0.311 1.00 60.53 302 LEU A N 1
ATOM 2194 C CA . LEU A 1 316 ? 56.074 -8.765 -1.272 1.00 61.36 302 LEU A CA 1
ATOM 2195 C C . LEU A 1 316 ? 57.105 -8.621 -2.381 1.00 62.36 302 LEU A C 1
ATOM 2196 O O . LEU A 1 316 ? 57.766 -7.590 -2.497 1.00 62.34 302 LEU A O 1
ATOM 2201 N N . PRO A 1 317 ? 57.261 -9.667 -3.209 1.00 62.65 303 PRO A N 1
ATOM 2202 C CA . PRO A 1 317 ? 58.216 -9.646 -4.321 1.00 63.58 303 PRO A CA 1
ATOM 2203 C C . PRO A 1 317 ? 57.707 -8.827 -5.511 1.00 63.19 303 PRO A C 1
ATOM 2204 O O . PRO A 1 317 ? 56.506 -8.764 -5.765 1.00 61.81 303 PRO A O 1
ATOM 2208 N N . ASP A 1 318 ? 58.632 -8.209 -6.238 1.00 63.73 304 ASP A N 1
ATOM 2209 C CA . ASP A 1 318 ? 58.279 -7.399 -7.397 1.00 63.88 304 ASP A CA 1
ATOM 2210 C C . ASP A 1 318 ? 57.810 -8.271 -8.550 1.00 62.84 304 ASP A C 1
ATOM 2211 O O . ASP A 1 318 ? 58.612 -8.931 -9.210 1.00 62.88 304 ASP A O 1
ATOM 2216 N N . THR A 1 319 ? 56.506 -8.258 -8.790 1.00 60.99 305 THR A N 1
ATOM 2217 C CA . THR A 1 319 ? 55.910 -9.032 -9.867 1.00 58.98 305 THR A CA 1
ATOM 2218 C C . THR A 1 319 ? 54.841 -8.182 -10.540 1.00 58.67 305 THR A C 1
ATOM 2219 O O . THR A 1 319 ? 54.396 -7.178 -9.981 1.00 58.26 305 THR A O 1
ATOM 2223 N N . PRO A 1 320 ? 54.437 -8.549 -11.766 1.00 57.32 306 PRO A N 1
ATOM 2224 C CA . PRO A 1 320 ? 53.400 -7.720 -12.380 1.00 57.83 306 PRO A CA 1
ATOM 2225 C C . PRO A 1 320 ? 52.145 -7.770 -11.505 1.00 57.32 306 PRO A C 1
ATOM 2226 O O . PRO A 1 320 ? 51.419 -6.782 -11.387 1.00 56.75 306 PRO A O 1
ATOM 2230 N N . TRP A 1 321 ? 51.910 -8.920 -10.874 1.00 56.80 307 TRP A N 1
ATOM 2231 C CA . TRP A 1 321 ? 50.751 -9.083 -10.001 1.00 56.43 307 TRP A CA 1
ATOM 2232 C C . TRP A 1 321 ? 50.791 -8.012 -8.915 1.00 57.26 307 TRP A C 1
ATOM 2233 O O . TRP A 1 321 ? 49.767 -7.411 -8.587 1.00 57.18 307 TRP A O 1
ATOM 2244 N N . ARG A 1 322 ? 51.975 -7.768 -8.362 1.00 58.53 308 ARG A N 1
ATOM 2245 C CA . ARG A 1 322 ? 52.114 -6.755 -7.327 1.00 60.55 308 ARG A CA 1
ATOM 2246 C C . ARG A 1 322 ? 51.840 -5.378 -7.927 1.00 62.47 308 ARG A C 1
ATOM 2247 O O . ARG A 1 322 ? 51.161 -4.542 -7.326 1.00 62.87 308 ARG A O 1
ATOM 2255 N N . GLU A 1 323 ? 52.368 -5.153 -9.125 1.00 63.77 309 GLU A N 1
ATOM 2256 C CA . GLU A 1 323 ? 52.192 -3.884 -9.820 1.00 64.58 309 GLU A CA 1
ATOM 2257 C C . GLU A 1 323 ? 50.706 -3.579 -10.006 1.00 63.02 309 GLU A C 1
ATOM 2258 O O . GLU A 1 323 ? 50.301 -2.415 -10.008 1.00 62.57 309 GLU A O 1
ATOM 2264 N N . ALA A 1 324 ? 49.898 -4.630 -10.148 1.00 60.48 310 ALA A N 1
ATOM 2265 C CA . ALA A 1 324 ? 48.455 -4.472 -10.313 1.00 58.58 310 ALA A CA 1
ATOM 2266 C C . ALA A 1 324 ? 47.810 -4.088 -8.977 1.00 57.13 310 ALA A C 1
ATOM 2267 O O . ALA A 1 324 ? 46.959 -3.200 -8.921 1.00 54.42 310 ALA A O 1
ATOM 2269 N N . LEU A 1 325 ? 48.216 -4.759 -7.904 1.00 56.44 311 LEU A N 1
ATOM 2270 C CA . LEU A 1 325 ? 47.676 -4.451 -6.586 1.00 57.23 311 LEU A CA 1
ATOM 2271 C C . LEU A 1 325 ? 47.955 -2.986 -6.280 1.00 57.03 311 LEU A C 1
ATOM 2272 O O . LEU A 1 325 ? 47.154 -2.310 -5.643 1.00 57.16 311 LEU A O 1
ATOM 2277 N N . ILE A 1 326 ? 49.103 -2.498 -6.734 1.00 57.31 312 ILE A N 1
ATOM 2278 C CA . ILE A 1 326 ? 49.443 -1.101 -6.526 1.00 57.76 312 ILE A CA 1
ATOM 2279 C C . ILE A 1 326 ? 48.571 -0.313 -7.500 1.00 57.18 312 ILE A C 1
ATOM 2280 O O . ILE A 1 326 ? 48.045 0.751 -7.165 1.00 57.90 312 ILE A O 1
ATOM 2285 N N . GLY A 1 327 ? 48.410 -0.853 -8.703 1.00 55.22 313 GLY A N 1
ATOM 2286 C CA . GLY A 1 327 ? 47.584 -0.191 -9.690 1.00 54.09 313 GLY A CA 1
ATOM 2287 C C . GLY A 1 327 ? 46.234 0.168 -9.098 1.00 53.61 313 GLY A C 1
ATOM 2288 O O . GLY A 1 327 ? 45.883 1.348 -8.991 1.00 52.19 313 GLY A O 1
ATOM 2289 N N . LEU A 1 328 ? 45.480 -0.854 -8.700 1.00 52.85 314 LEU A N 1
ATOM 2290 C CA . LEU A 1 328 ? 44.158 -0.647 -8.121 1.00 51.63 314 LEU A CA 1
ATOM 2291 C C . LEU A 1 328 ? 44.147 0.427 -7.042 1.00 51.60 314 LEU A C 1
ATOM 2292 O O . LEU A 1 328 ? 43.222 1.234 -6.983 1.00 50.72 314 LEU A O 1
ATOM 2297 N N . ALA A 1 329 ? 45.170 0.439 -6.193 1.00 51.94 315 ALA A N 1
ATOM 2298 C CA . ALA A 1 329 ? 45.248 1.432 -5.128 1.00 53.57 315 ALA A CA 1
ATOM 2299 C C . ALA A 1 329 ? 45.171 2.840 -5.716 1.00 54.95 315 ALA A C 1
ATOM 2300 O O . ALA A 1 329 ? 44.439 3.690 -5.207 1.00 53.58 315 ALA A O 1
ATOM 2302 N N . HIS A 1 330 ? 45.929 3.081 -6.785 1.00 55.62 316 HIS A N 1
ATOM 2303 C CA . HIS A 1 330 ? 45.922 4.389 -7.442 1.00 57.05 316 HIS A CA 1
ATOM 2304 C C . HIS A 1 330 ? 44.580 4.630 -8.126 1.00 56.76 316 HIS A C 1
ATOM 2305 O O . HIS A 1 330 ? 44.013 5.723 -8.033 1.00 55.73 316 HIS A O 1
ATOM 2312 N N . ILE A 1 331 ? 44.080 3.608 -8.816 1.00 56.26 317 ILE A N 1
ATOM 2313 C CA . ILE A 1 331 ? 42.798 3.712 -9.502 1.00 56.55 317 ILE A CA 1
ATOM 2314 C C . ILE A 1 331 ? 41.681 4.100 -8.530 1.00 57.03 317 ILE A C 1
ATOM 2315 O O . ILE A 1 331 ? 40.865 4.975 -8.824 1.00 58.23 317 ILE A O 1
ATOM 2320 N N . ALA A 1 332 ? 41.655 3.450 -7.373 1.00 56.56 318 ALA A N 1
ATOM 2321 C CA . ALA A 1 332 ? 40.642 3.719 -6.359 1.00 56.41 318 ALA A CA 1
ATOM 2322 C C . ALA A 1 332 ? 40.506 5.216 -6.074 1.00 56.32 318 ALA A C 1
ATOM 2323 O O . ALA A 1 332 ? 39.406 5.768 -6.131 1.00 57.23 318 ALA A O 1
ATOM 2325 N N . VAL A 1 333 ? 41.629 5.864 -5.772 1.00 54.87 319 VAL A N 1
ATOM 2326 C CA . VAL A 1 333 ? 41.649 7.289 -5.469 1.00 54.47 319 VAL A CA 1
ATOM 2327 C C . VAL A 1 333 ? 41.943 8.161 -6.702 1.00 54.50 319 VAL A C 1
ATOM 2328 O O . VAL A 1 333 ? 41.311 8.027 -7.757 1.00 53.08 319 VAL A O 1
ATOM 2332 N N . MET B 1 15 ? 10.671 -42.296 30.900 1.00 54.49 1 MET B N 1
ATOM 2333 C CA . MET B 1 15 ? 11.390 -41.199 31.541 1.00 55.09 1 MET B CA 1
ATOM 2334 C C . MET B 1 15 ? 10.728 -39.869 31.198 1.00 55.69 1 MET B C 1
ATOM 2335 O O . MET B 1 15 ? 10.920 -39.337 30.106 1.00 56.71 1 MET B O 1
ATOM 2340 N N . ASN B 1 16 ? 9.956 -39.335 32.139 1.00 55.63 2 ASN B N 1
ATOM 2341 C CA . ASN B 1 16 ? 9.245 -38.079 31.934 1.00 57.52 2 ASN B CA 1
ATOM 2342 C C . ASN B 1 16 ? 10.148 -36.864 31.702 1.00 56.46 2 ASN B C 1
ATOM 2343 O O . ASN B 1 16 ? 11.362 -36.937 31.863 1.00 55.97 2 ASN B O 1
ATOM 2348 N N . LEU B 1 17 ? 9.528 -35.749 31.323 1.00 56.97 3 LEU B N 1
ATOM 2349 C CA . LEU B 1 17 ? 10.232 -34.501 31.050 1.00 56.35 3 LEU B CA 1
ATOM 2350 C C . LEU B 1 17 ? 11.014 -33.985 32.254 1.00 56.67 3 LEU B C 1
ATOM 2351 O O . LEU B 1 17 ? 12.059 -33.343 32.098 1.00 56.55 3 LEU B O 1
ATOM 2356 N N . GLU B 1 18 ? 10.506 -34.260 33.453 1.00 56.17 4 GLU B N 1
ATOM 2357 C CA . GLU B 1 18 ? 11.164 -33.808 34.673 1.00 55.32 4 GLU B CA 1
ATOM 2358 C C . GLU B 1 18 ? 12.476 -34.546 34.888 1.00 52.63 4 GLU B C 1
ATOM 2359 O O . GLU B 1 18 ? 13.494 -33.928 35.184 1.00 51.79 4 GLU B O 1
ATOM 2365 N N . LYS B 1 19 ? 12.454 -35.867 34.739 1.00 50.34 5 LYS B N 1
ATOM 2366 C CA . LYS B 1 19 ? 13.669 -36.649 34.902 1.00 48.86 5 LYS B CA 1
ATOM 2367 C C . LYS B 1 19 ? 14.689 -36.188 33.861 1.00 46.56 5 LYS B C 1
ATOM 2368 O O . LYS B 1 19 ? 15.879 -36.075 34.159 1.00 45.32 5 LYS B O 1
ATOM 2374 N N . ILE B 1 20 ? 14.212 -35.919 32.644 1.00 43.66 6 ILE B N 1
ATOM 2375 C CA . ILE B 1 20 ? 15.078 -35.475 31.553 1.00 41.65 6 ILE B CA 1
ATOM 2376 C C . ILE B 1 20 ? 15.713 -34.135 31.848 1.00 40.39 6 ILE B C 1
ATOM 2377 O O . ILE B 1 20 ? 16.891 -33.934 31.582 1.00 42.66 6 ILE B O 1
ATOM 2382 N N . ASN B 1 21 ? 14.930 -33.214 32.392 1.00 41.26 7 ASN B N 1
ATOM 2383 C CA . ASN B 1 21 ? 15.452 -31.897 32.733 1.00 42.32 7 ASN B CA 1
ATOM 2384 C C . ASN B 1 21 ? 16.552 -31.971 33.795 1.00 42.79 7 ASN B C 1
ATOM 2385 O O . ASN B 1 21 ? 17.623 -31.388 33.628 1.00 44.35 7 ASN B O 1
ATOM 2390 N N . GLU B 1 22 ? 16.301 -32.689 34.883 1.00 41.89 8 GLU B N 1
ATOM 2391 C CA . GLU B 1 22 ? 17.304 -32.796 35.936 1.00 41.53 8 GLU B CA 1
ATOM 2392 C C . GLU B 1 22 ? 18.587 -33.438 35.415 1.00 39.58 8 GLU B C 1
ATOM 2393 O O . GLU B 1 22 ? 19.691 -33.026 35.767 1.00 42.01 8 GLU B O 1
ATOM 2399 N N . LEU B 1 23 ? 18.440 -34.438 34.560 1.00 36.20 9 LEU B N 1
ATOM 2400 C CA . LEU B 1 23 ? 19.591 -35.124 34.008 1.00 34.65 9 LEU B CA 1
ATOM 2401 C C . LEU B 1 23 ? 20.437 -34.205 33.128 1.00 35.43 9 LEU B C 1
ATOM 2402 O O . LEU B 1 23 ? 21.664 -34.311 33.122 1.00 34.84 9 LEU B O 1
ATOM 2407 N N . THR B 1 24 ? 19.778 -33.301 32.397 1.00 33.65 10 THR B N 1
ATOM 2408 C CA . THR B 1 24 ? 20.460 -32.377 31.488 1.00 31.37 10 THR B CA 1
ATOM 2409 C C . THR B 1 24 ? 20.719 -31.021 32.133 1.00 35.56 10 THR B C 1
ATOM 2410 O O . THR B 1 24 ? 21.285 -30.115 31.494 1.00 33.38 10 THR B O 1
ATOM 2414 N N . ALA B 1 25 ? 20.292 -30.882 33.389 1.00 35.56 11 ALA B N 1
ATOM 2415 C CA . ALA B 1 25 ? 20.441 -29.631 34.127 1.00 36.21 11 ALA B CA 1
ATOM 2416 C C . ALA B 1 25 ? 21.822 -28.998 34.035 1.00 37.03 11 ALA B C 1
ATOM 2417 O O . ALA B 1 25 ? 21.954 -27.855 33.595 1.00 38.62 11 ALA B O 1
ATOM 2419 N N . GLN B 1 26 ? 22.853 -29.735 34.435 1.00 37.05 12 GLN B N 1
ATOM 2420 C CA . GLN B 1 26 ? 24.200 -29.188 34.416 1.00 37.43 12 GLN B CA 1
ATOM 2421 C C . GLN B 1 26 ? 24.661 -28.794 33.016 1.00 37.42 12 GLN B C 1
ATOM 2422 O O . GLN B 1 26 ? 25.119 -27.667 32.810 1.00 33.70 12 GLN B O 1
ATOM 2428 N N . ASP B 1 27 ? 24.537 -29.702 32.051 1.00 35.82 13 ASP B N 1
ATOM 2429 C CA . ASP B 1 27 ? 24.962 -29.369 30.691 1.00 35.35 13 ASP B CA 1
ATOM 2430 C C . ASP B 1 27 ? 24.198 -28.171 30.121 1.00 34.93 13 ASP B C 1
ATOM 2431 O O . ASP B 1 27 ? 24.795 -27.325 29.452 1.00 35.50 13 ASP B O 1
ATOM 2436 N N . MET B 1 28 ? 22.891 -28.089 30.386 1.00 33.07 14 MET B N 1
ATOM 2437 C CA . MET B 1 28 ? 22.100 -26.964 29.888 1.00 33.16 14 MET B CA 1
ATOM 2438 C C . MET B 1 28 ? 22.559 -25.657 30.529 1.00 33.87 14 MET B C 1
ATOM 2439 O O . MET B 1 28 ? 22.349 -24.584 29.962 1.00 34.90 14 MET B O 1
ATOM 2444 N N . ALA B 1 29 ? 23.179 -25.731 31.704 1.00 31.70 15 ALA B N 1
ATOM 2445 C CA . ALA B 1 29 ? 23.679 -24.511 32.329 1.00 32.35 15 ALA B CA 1
ATOM 2446 C C . ALA B 1 29 ? 24.923 -24.116 31.534 1.00 32.35 15 ALA B C 1
ATOM 2447 O O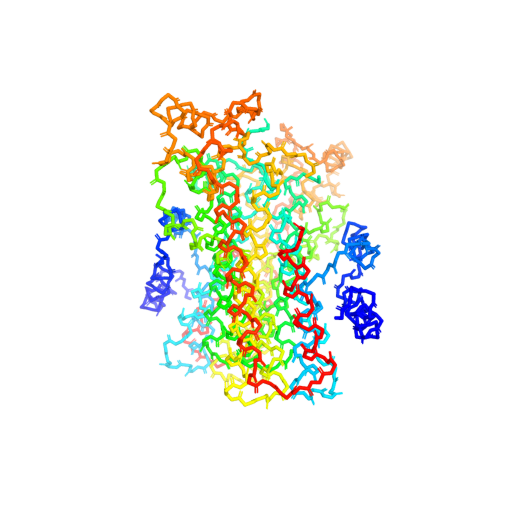 . ALA B 1 29 ? 25.196 -22.936 31.303 1.00 33.06 15 ALA B O 1
ATOM 2449 N N . GLY B 1 30 ? 25.683 -25.121 31.115 1.00 32.14 16 GLY B N 1
ATOM 2450 C CA . GLY B 1 30 ? 26.862 -24.855 30.313 1.00 31.29 16 GLY B CA 1
ATOM 2451 C C . GLY B 1 30 ? 26.423 -24.229 28.996 1.00 30.79 16 GLY B C 1
ATOM 2452 O O . GLY B 1 30 ? 27.054 -23.297 28.496 1.00 31.25 16 GLY B O 1
ATOM 2453 N N . VAL B 1 31 ? 25.327 -24.738 28.439 1.00 29.60 17 VAL B N 1
ATOM 2454 C CA . VAL B 1 31 ? 24.796 -24.216 27.182 1.00 29.98 17 VAL B CA 1
ATOM 2455 C C . VAL B 1 31 ? 24.417 -22.751 27.361 1.00 30.68 17 VAL B C 1
ATOM 2456 O O . VAL B 1 31 ? 24.773 -21.910 26.537 1.00 29.42 17 VAL B O 1
ATOM 2460 N N . ASN B 1 32 ? 23.711 -22.451 28.451 1.00 31.43 18 ASN B N 1
ATOM 2461 C CA . ASN B 1 32 ? 23.301 -21.082 28.725 1.00 32.28 18 ASN B CA 1
ATOM 2462 C C . ASN B 1 32 ? 24.492 -20.163 28.887 1.00 33.24 18 ASN B C 1
ATOM 2463 O O . ASN B 1 32 ? 24.438 -18.996 28.487 1.00 34.01 18 ASN B O 1
ATOM 2468 N N . ALA B 1 33 ? 25.570 -20.686 29.466 1.00 34.07 19 ALA B N 1
ATOM 2469 C CA . ALA B 1 33 ? 26.772 -19.885 29.661 1.00 33.59 19 ALA B CA 1
ATOM 2470 C C . ALA B 1 33 ? 27.423 -19.599 28.312 1.00 33.89 19 ALA B C 1
ATOM 2471 O O . ALA B 1 33 ? 27.947 -18.512 28.080 1.00 34.48 19 ALA B O 1
ATOM 2473 N N . ALA B 1 34 ? 27.396 -20.588 27.428 1.00 33.69 20 ALA B N 1
ATOM 2474 C CA . ALA B 1 34 ? 27.971 -20.432 26.095 1.00 33.91 20 ALA B CA 1
ATOM 2475 C C . ALA B 1 34 ? 27.196 -19.351 25.360 1.00 31.92 20 ALA B C 1
ATOM 2476 O O . ALA B 1 34 ? 27.773 -18.509 24.687 1.00 32.93 20 ALA B O 1
ATOM 2478 N N . ILE B 1 35 ? 25.878 -19.380 25.513 1.00 34.36 21 ILE B N 1
ATOM 2479 C CA . ILE B 1 35 ? 24.998 -18.418 24.879 1.00 34.65 21 ILE B CA 1
ATOM 2480 C C . ILE B 1 35 ? 25.234 -16.998 25.384 1.00 37.47 21 ILE B C 1
ATOM 2481 O O . ILE B 1 35 ? 25.306 -16.058 24.594 1.00 37.94 21 ILE B O 1
ATOM 2486 N N . LEU B 1 36 ? 25.372 -16.831 26.695 1.00 39.63 22 LEU B N 1
ATOM 2487 C CA . LEU B 1 36 ? 25.598 -15.496 27.247 1.00 39.72 22 LEU B CA 1
ATOM 2488 C C . LEU B 1 36 ? 26.960 -14.941 26.868 1.00 40.40 22 LEU B C 1
ATOM 2489 O O . LEU B 1 36 ? 27.090 -13.748 26.592 1.00 39.65 22 LEU B O 1
ATOM 2494 N N . GLU B 1 37 ? 27.972 -15.804 26.827 1.00 40.69 23 GLU B N 1
ATOM 2495 C CA . GLU B 1 37 ? 29.304 -15.346 26.466 1.00 42.43 23 GLU B CA 1
ATOM 2496 C C . GLU B 1 37 ? 29.377 -14.945 25.000 1.00 44.00 23 GLU B C 1
ATOM 2497 O O . GLU B 1 37 ? 30.153 -14.070 24.632 1.00 43.79 23 GLU B O 1
ATOM 2503 N N . GLN B 1 38 ? 28.572 -15.575 24.158 1.00 44.84 24 GLN B N 1
ATOM 2504 C CA . GLN B 1 38 ? 28.585 -15.237 22.744 1.00 47.37 24 GLN B CA 1
ATOM 2505 C C . GLN B 1 38 ? 27.716 -14.018 22.444 1.00 49.96 24 GLN B C 1
ATOM 2506 O O . GLN B 1 38 ? 28.017 -13.228 21.550 1.00 51.24 24 GLN B O 1
ATOM 2512 N N . LEU B 1 39 ? 26.648 -13.856 23.211 1.00 51.95 25 LEU B N 1
ATOM 2513 C CA . LEU B 1 39 ? 25.717 -12.746 23.022 1.00 55.17 25 LEU B CA 1
ATOM 2514 C C . LEU B 1 39 ? 25.927 -11.603 24.023 1.00 59.36 25 LEU B C 1
ATOM 2515 O O . LEU B 1 39 ? 24.957 -11.172 24.658 1.00 60.31 25 LEU B O 1
ATOM 2520 N N . ASN B 1 40 ? 27.142 -11.062 24.142 1.00 63.10 26 ASN B N 1
ATOM 2521 C CA . ASN B 1 40 ? 27.311 -10.039 25.164 1.00 67.88 26 ASN B CA 1
ATOM 2522 C C . ASN B 1 40 ? 27.388 -8.530 24.949 1.00 70.13 26 ASN B C 1
ATOM 2523 O O . ASN B 1 40 ? 28.401 -7.874 25.255 1.00 70.05 26 ASN B O 1
ATOM 2528 N N . SER B 1 41 ? 26.281 -8.004 24.444 1.00 73.44 27 SER B N 1
ATOM 2529 C CA . SER B 1 41 ? 26.085 -6.580 24.286 1.00 75.69 27 SER B CA 1
ATOM 2530 C C . SER B 1 41 ? 26.610 -5.611 23.263 1.00 76.98 27 SER B C 1
ATOM 2531 O O . SER B 1 41 ? 27.080 -5.945 22.165 1.00 76.79 27 SER B O 1
ATOM 2534 N N . ASP B 1 42 ? 26.444 -4.374 23.760 1.00 78.03 28 ASP B N 1
ATOM 2535 C CA . ASP B 1 42 ? 26.714 -3.054 23.209 1.00 77.77 28 ASP B CA 1
ATOM 2536 C C . ASP B 1 42 ? 25.340 -2.593 22.789 1.00 77.30 28 ASP B C 1
ATOM 2537 O O . ASP B 1 42 ? 24.901 -1.483 23.116 1.00 77.74 28 ASP B O 1
ATOM 2542 N N . VAL B 1 43 ? 24.646 -3.513 22.133 1.00 75.45 29 VAL B N 1
ATOM 2543 C CA . VAL B 1 43 ? 23.298 -3.316 21.664 1.00 74.71 29 VAL B CA 1
ATOM 2544 C C . VAL B 1 43 ? 22.304 -3.964 22.652 1.00 74.85 29 VAL B C 1
ATOM 2545 O O . VAL B 1 43 ? 22.212 -5.196 22.744 1.00 75.55 29 VAL B O 1
ATOM 2549 N N . GLN B 1 44 ? 21.580 -3.138 23.405 1.00 74.46 30 GLN B N 1
ATOM 2550 C CA . GLN B 1 44 ? 20.595 -3.652 24.365 1.00 73.37 30 GLN B CA 1
ATOM 2551 C C . GLN B 1 44 ? 19.854 -4.818 23.747 1.00 72.49 30 GLN B C 1
ATOM 2552 O O . GLN B 1 44 ? 19.553 -5.801 24.415 1.00 72.76 30 GLN B O 1
ATOM 2558 N N . LEU B 1 45 ? 19.556 -4.678 22.460 1.00 71.56 31 LEU B N 1
ATOM 2559 C CA . LEU B 1 45 ? 18.818 -5.669 21.682 1.00 70.79 31 LEU B CA 1
ATOM 2560 C C . LEU B 1 45 ? 19.432 -7.065 21.758 1.00 70.57 31 LEU B C 1
ATOM 2561 O O . LEU B 1 45 ? 18.758 -8.035 22.119 1.00 70.21 31 LEU B O 1
ATOM 2566 N N . ILE B 1 46 ? 20.714 -7.157 21.423 1.00 70.26 32 ILE B N 1
ATOM 2567 C CA . ILE B 1 46 ? 21.437 -8.427 21.450 1.00 69.69 32 ILE B CA 1
ATOM 2568 C C . ILE B 1 46 ? 21.595 -8.954 22.871 1.00 69.73 32 ILE B C 1
ATOM 2569 O O . ILE B 1 46 ? 21.611 -10.159 23.101 1.00 69.95 32 ILE B O 1
ATOM 2574 N N . ASN B 1 47 ? 21.711 -8.046 23.829 1.00 69.41 33 ASN B N 1
ATOM 2575 C CA . ASN B 1 47 ? 21.895 -8.451 25.206 1.00 66.90 33 ASN B CA 1
ATOM 2576 C C . ASN B 1 47 ? 20.630 -9.010 25.821 1.00 65.10 33 ASN B C 1
ATOM 2577 O O . ASN B 1 47 ? 20.661 -10.064 26.448 1.00 66.01 33 ASN B O 1
ATOM 2582 N N . GLN B 1 48 ? 19.513 -8.319 25.636 1.00 63.02 34 GLN B N 1
ATOM 2583 C CA . GLN B 1 48 ? 18.255 -8.791 26.202 1.00 61.25 34 GLN B CA 1
ATOM 2584 C C . GLN B 1 48 ? 17.793 -10.065 25.508 1.00 58.58 34 GLN B C 1
ATOM 2585 O O . GLN B 1 48 ? 16.918 -10.771 26.005 1.00 57.99 34 GLN B O 1
ATOM 2591 N N . LEU B 1 49 ? 18.381 -10.356 24.352 1.00 56.29 35 LEU B N 1
ATOM 2592 C CA . LEU B 1 49 ? 18.031 -11.565 23.617 1.00 53.45 35 LEU B CA 1
ATOM 2593 C C . LEU B 1 49 ? 18.700 -12.756 24.295 1.00 51.10 35 LEU B C 1
ATOM 2594 O O . LEU B 1 49 ? 18.139 -13.850 24.351 1.00 49.59 35 LEU B O 1
ATOM 2599 N N . GLY B 1 50 ? 19.907 -12.535 24.803 1.00 48.60 36 GLY B N 1
ATOM 2600 C CA . GLY B 1 50 ? 20.603 -13.598 25.496 1.00 50.97 36 GLY B CA 1
ATOM 2601 C C . GLY B 1 50 ? 19.782 -14.012 26.705 1.00 50.85 36 GLY B C 1
ATOM 2602 O O . GLY B 1 50 ? 19.588 -15.203 26.967 1.00 50.64 36 GLY B O 1
ATOM 2603 N N . TYR B 1 51 ? 19.281 -13.017 27.433 1.00 51.31 37 TYR B N 1
ATOM 2604 C CA . TYR B 1 51 ? 18.471 -13.270 28.619 1.00 51.75 37 TYR B CA 1
ATOM 2605 C C . TYR B 1 51 ? 17.180 -13.978 28.243 1.00 50.96 37 TYR B C 1
ATOM 2606 O O . TYR B 1 51 ? 16.760 -14.912 28.912 1.00 50.56 37 TYR B O 1
ATOM 2615 N N . TYR B 1 52 ? 16.554 -13.532 27.162 1.00 51.93 38 TYR B N 1
ATOM 2616 C CA . TYR B 1 52 ? 15.293 -14.121 26.733 1.00 52.48 38 TYR B CA 1
ATOM 2617 C C . TYR B 1 52 ? 15.422 -15.580 26.320 1.00 50.43 38 TYR B C 1
ATOM 2618 O O . TYR B 1 52 ? 14.454 -16.334 26.388 1.00 51.05 38 TYR B O 1
ATOM 2627 N N . ILE B 1 53 ? 16.609 -15.973 25.875 1.00 48.00 39 ILE B N 1
ATOM 2628 C CA . ILE B 1 53 ? 16.840 -17.353 25.467 1.00 46.15 39 ILE B CA 1
ATOM 2629 C C . ILE B 1 53 ? 17.130 -18.243 26.680 1.00 45.94 39 ILE B C 1
ATOM 2630 O O . ILE B 1 53 ? 16.576 -19.337 26.794 1.00 45.69 39 ILE B O 1
ATOM 2635 N N . VAL B 1 54 ? 17.991 -17.779 27.582 1.00 45.60 40 VAL B N 1
ATOM 2636 C CA . VAL B 1 54 ? 18.328 -18.577 28.757 1.00 48.65 40 VAL B CA 1
ATOM 2637 C C . VAL B 1 54 ? 17.238 -18.545 29.826 1.00 50.75 40 VAL B C 1
ATOM 2638 O O . VAL B 1 54 ? 17.126 -19.473 30.630 1.00 52.11 40 VAL B O 1
ATOM 2642 N N . SER B 1 55 ? 16.434 -17.483 29.824 1.00 52.46 41 SER B N 1
ATOM 2643 C CA . SER B 1 55 ? 15.338 -17.328 30.778 1.00 53.03 41 SER B CA 1
ATOM 2644 C C . SER B 1 55 ? 14.077 -17.986 30.246 1.00 53.84 41 SER B C 1
ATOM 2645 O O . SER B 1 55 ? 13.088 -18.122 30.965 1.00 54.65 41 SER B O 1
ATOM 2648 N N . GLY B 1 56 ? 14.108 -18.377 28.978 1.00 54.01 42 GLY B N 1
ATOM 2649 C CA . GLY B 1 56 ? 12.950 -19.005 28.380 1.00 54.73 42 GLY B CA 1
ATOM 2650 C C . GLY B 1 56 ? 12.470 -20.179 29.203 1.00 56.15 42 GLY B C 1
ATOM 2651 O O . GLY B 1 56 ? 13.275 -20.937 29.750 1.00 55.66 42 GLY B O 1
ATOM 2652 N N . GLY B 1 57 ? 11.154 -20.317 29.309 1.00 56.42 43 GLY B N 1
ATOM 2653 C CA . GLY B 1 57 ? 10.584 -21.419 30.060 1.00 56.54 43 GLY B CA 1
ATOM 2654 C C . GLY B 1 57 ? 10.146 -22.485 29.076 1.00 56.83 43 GLY B C 1
ATOM 2655 O O . GLY B 1 57 ? 9.385 -23.394 29.415 1.00 56.40 43 GLY B O 1
ATOM 2656 N N . GLY B 1 58 ? 10.639 -22.365 27.844 1.00 55.73 44 GLY B N 1
ATOM 2657 C CA . GLY B 1 58 ? 10.293 -23.315 26.802 1.00 53.86 44 GLY B CA 1
ATOM 2658 C C . GLY B 1 58 ? 10.998 -24.655 26.903 1.00 52.91 44 GLY B C 1
ATOM 2659 O O . GLY B 1 58 ? 11.813 -24.887 27.799 1.00 52.34 44 GLY B O 1
ATOM 2660 N N . LYS B 1 59 ? 10.674 -25.537 25.965 1.00 51.15 45 LYS B N 1
ATOM 2661 C CA . LYS B 1 59 ? 11.245 -26.872 25.911 1.00 49.74 45 LYS B CA 1
ATOM 2662 C C . LYS B 1 59 ? 12.738 -26.829 25.589 1.00 47.29 45 LYS B C 1
ATOM 2663 O O . LYS B 1 59 ? 13.543 -27.475 26.252 1.00 46.14 45 LYS B O 1
ATOM 2669 N N . ARG B 1 60 ? 13.103 -26.071 24.562 1.00 43.55 46 ARG B N 1
ATOM 2670 C CA . ARG B 1 60 ? 14.497 -25.979 24.153 1.00 41.43 46 ARG B CA 1
ATOM 2671 C C . ARG B 1 60 ? 15.002 -27.385 23.817 1.00 39.46 46 ARG B C 1
ATOM 2672 O O . ARG B 1 60 ? 16.094 -27.804 24.229 1.00 37.49 46 ARG B O 1
ATOM 2680 N N . ILE B 1 61 ? 14.185 -28.103 23.051 1.00 35.44 47 ILE B N 1
ATOM 2681 C CA . ILE B 1 61 ? 14.494 -29.460 22.658 1.00 32.54 47 ILE B CA 1
ATOM 2682 C C . ILE B 1 61 ? 15.737 -29.587 21.758 1.00 33.13 47 ILE B C 1
ATOM 2683 O O . ILE B 1 61 ? 16.431 -30.604 21.824 1.00 32.87 47 ILE B O 1
ATOM 2688 N N . ARG B 1 62 ? 16.043 -28.566 20.947 1.00 30.55 48 ARG B N 1
ATOM 2689 C CA . ARG B 1 62 ? 17.215 -28.638 20.060 1.00 29.80 48 ARG B CA 1
ATOM 2690 C C . ARG B 1 62 ? 18.554 -28.664 20.808 1.00 30.13 48 ARG B C 1
ATOM 2691 O O . ARG B 1 62 ? 19.387 -29.541 20.575 1.00 29.75 48 ARG B O 1
ATOM 2699 N N . PRO B 1 63 ? 18.793 -27.691 21.698 1.00 29.57 49 PRO B N 1
ATOM 2700 C CA . PRO B 1 63 ? 20.075 -27.754 22.405 1.00 30.16 49 PRO B CA 1
ATOM 2701 C C . PRO B 1 63 ? 20.174 -29.001 23.298 1.00 31.78 49 PRO B C 1
ATOM 2702 O O . PRO B 1 63 ? 21.261 -29.536 23.501 1.00 33.16 49 PRO B O 1
ATOM 2706 N N . MET B 1 64 ? 19.044 -29.477 23.820 1.00 33.39 50 MET B N 1
ATOM 2707 C CA . MET B 1 64 ? 19.064 -30.668 24.674 1.00 33.73 50 MET B CA 1
ATOM 2708 C C . MET B 1 64 ? 19.478 -31.916 23.916 1.00 33.60 50 MET B C 1
ATOM 2709 O O . MET B 1 64 ? 20.206 -32.752 24.452 1.00 34.95 50 MET B O 1
ATOM 2714 N N . ILE B 1 65 ? 19.009 -32.058 22.679 1.00 31.07 51 ILE B N 1
ATOM 2715 C CA . ILE B 1 65 ? 19.365 -33.221 21.872 1.00 30.07 51 ILE B CA 1
ATOM 2716 C C . ILE B 1 65 ? 20.872 -33.234 21.665 1.00 29.11 51 ILE B C 1
ATOM 2717 O O . ILE B 1 65 ? 21.518 -34.279 21.719 1.00 32.63 51 ILE B O 1
ATOM 2722 N N . ALA B 1 66 ? 21.431 -32.057 21.435 1.00 28.44 52 ALA B N 1
ATOM 2723 C CA . ALA B 1 66 ? 22.859 -31.924 21.235 1.00 25.75 52 ALA B CA 1
ATOM 2724 C C . ALA B 1 66 ? 23.628 -32.382 22.464 1.00 28.00 52 ALA B C 1
ATOM 2725 O O . ALA B 1 66 ? 24.615 -33.092 22.331 1.00 25.35 52 ALA B O 1
ATOM 2727 N N . VAL B 1 67 ? 23.200 -31.974 23.662 1.00 26.71 53 VAL B N 1
ATOM 2728 C CA . VAL B 1 67 ? 23.948 -32.388 24.844 1.00 28.77 53 VAL B CA 1
ATOM 2729 C C . VAL B 1 67 ? 23.705 -33.849 25.172 1.00 28.97 53 VAL B C 1
ATOM 2730 O O . VAL B 1 67 ? 24.624 -34.549 25.566 1.00 29.06 53 VAL B O 1
ATOM 2734 N N . LEU B 1 68 ? 22.477 -34.312 24.977 1.00 30.11 54 LEU B N 1
ATOM 2735 C CA . LEU B 1 68 ? 22.165 -35.702 25.251 1.00 31.08 54 LEU B CA 1
ATOM 2736 C C . LEU B 1 68 ? 22.915 -36.633 24.298 1.00 31.51 54 LEU B C 1
ATOM 2737 O O . LEU B 1 68 ? 23.545 -37.586 24.736 1.00 32.38 54 LEU B O 1
ATOM 2742 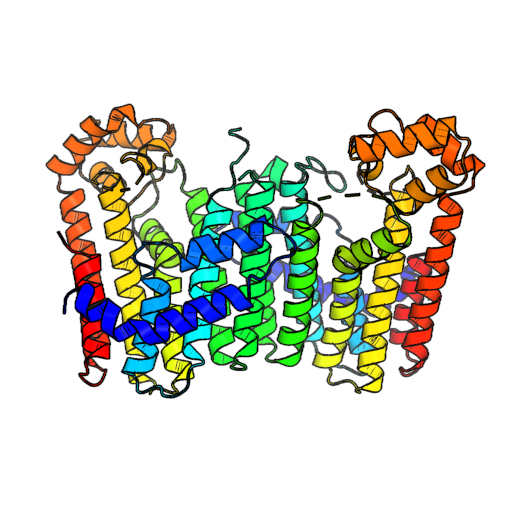N N . ALA B 1 69 ? 22.866 -36.353 23.002 1.00 31.33 55 ALA B N 1
ATOM 2743 C CA . ALA B 1 69 ? 23.556 -37.190 22.025 1.00 31.65 55 ALA B CA 1
ATOM 2744 C C . ALA B 1 69 ? 25.037 -37.390 22.344 1.00 32.64 55 ALA B C 1
ATOM 2745 O O . ALA B 1 69 ? 25.562 -38.494 22.199 1.00 31.03 55 ALA B O 1
ATOM 2747 N N . ALA B 1 70 ? 25.722 -36.331 22.771 1.00 31.55 56 ALA B N 1
ATOM 2748 C CA . ALA B 1 70 ? 27.137 -36.470 23.102 1.00 30.93 56 ALA B CA 1
ATOM 2749 C C . ALA B 1 70 ? 27.319 -37.401 24.296 1.00 31.30 56 ALA B C 1
ATOM 2750 O O . ALA B 1 70 ? 28.129 -38.319 24.252 1.00 30.97 56 ALA B O 1
ATOM 2752 N N . ARG B 1 71 ? 26.571 -37.157 25.366 1.00 32.01 57 ARG B N 1
ATOM 2753 C CA . ARG B 1 71 ? 26.706 -37.982 26.565 1.00 35.62 57 ARG B CA 1
ATOM 2754 C C . ARG B 1 71 ? 26.360 -39.443 26.299 1.00 35.89 57 ARG B C 1
ATOM 2755 O O . ARG B 1 71 ? 26.943 -40.340 26.903 1.00 37.48 57 ARG B O 1
ATOM 2763 N N . ALA B 1 72 ? 25.417 -39.666 25.390 1.00 34.52 58 ALA B N 1
ATOM 2764 C CA . ALA B 1 72 ? 24.973 -41.006 25.043 1.00 34.93 58 ALA B CA 1
ATOM 2765 C C . ALA B 1 72 ? 26.090 -41.837 24.425 1.00 36.05 58 ALA B C 1
ATOM 2766 O O . ALA B 1 72 ? 26.143 -43.056 24.623 1.00 36.86 58 ALA B O 1
ATOM 2768 N N . VAL B 1 73 ? 26.980 -41.191 23.677 1.00 35.15 59 VAL B N 1
ATOM 2769 C CA . VAL B 1 73 ? 28.082 -41.918 23.060 1.00 37.35 59 VAL B CA 1
ATOM 2770 C C . VAL B 1 73 ? 29.345 -41.855 23.906 1.00 37.46 59 VAL B C 1
ATOM 2771 O O . VAL B 1 73 ? 30.436 -42.125 23.421 1.00 41.25 59 VAL B O 1
ATOM 2775 N N . GLY B 1 74 ? 29.184 -41.489 25.172 1.00 38.82 60 GLY B N 1
ATOM 2776 C CA . GLY B 1 74 ? 30.313 -41.450 26.085 1.00 38.02 60 GLY B CA 1
ATOM 2777 C C . GLY B 1 74 ? 31.198 -40.222 26.108 1.00 38.89 60 GLY B C 1
ATOM 2778 O O . GLY B 1 74 ? 32.325 -40.305 26.605 1.00 38.17 60 GLY B O 1
ATOM 2779 N N . TYR B 1 75 ? 30.710 -39.088 25.601 1.00 37.93 61 TYR B N 1
ATOM 2780 C CA . TYR B 1 75 ? 31.519 -37.867 25.585 1.00 37.86 61 TYR B CA 1
ATOM 2781 C C . TYR B 1 75 ? 31.827 -37.443 27.000 1.00 37.90 61 TYR B C 1
ATOM 2782 O O . TYR B 1 75 ? 30.948 -37.479 27.850 1.00 37.68 61 TYR B O 1
ATOM 2791 N N . GLU B 1 76 ? 33.063 -37.021 27.250 1.00 39.79 62 GLU B N 1
ATOM 2792 C CA . GLU B 1 76 ? 33.449 -36.602 28.596 1.00 43.63 62 GLU B CA 1
ATOM 2793 C C . GLU B 1 76 ? 33.866 -35.141 28.746 1.00 43.45 62 GLU B C 1
ATOM 2794 O O . GLU B 1 76 ? 33.777 -34.587 29.843 1.00 44.00 62 GLU B O 1
ATOM 2800 N N . GLY B 1 77 ? 34.327 -34.523 27.660 1.00 42.65 63 GLY B N 1
ATOM 2801 C CA . GLY B 1 77 ? 34.720 -33.123 27.722 1.00 41.63 63 GLY B CA 1
ATOM 2802 C C . GLY B 1 77 ? 33.487 -32.236 27.800 1.00 42.29 63 GLY B C 1
ATOM 2803 O O . GLY B 1 77 ? 32.480 -32.620 28.402 1.00 39.93 63 GLY B O 1
ATOM 2804 N N . ASN B 1 78 ? 33.534 -31.048 27.207 1.00 42.10 64 ASN B N 1
ATOM 2805 C CA . ASN B 1 78 ? 32.348 -30.218 27.260 1.00 43.34 64 ASN B CA 1
ATOM 2806 C C . ASN B 1 78 ? 32.223 -29.259 26.085 1.00 42.08 64 ASN B C 1
ATOM 2807 O O . ASN B 1 78 ? 31.691 -28.158 26.208 1.00 41.48 64 ASN B O 1
ATOM 2812 N N . ALA B 1 79 ? 32.703 -29.702 24.931 1.00 40.33 65 ALA B N 1
ATOM 2813 C CA . ALA B 1 79 ? 32.616 -28.902 23.724 1.00 39.52 65 ALA B CA 1
ATOM 2814 C C . ALA B 1 79 ? 31.209 -29.067 23.144 1.00 39.70 65 ALA B C 1
ATOM 2815 O O . ALA B 1 79 ? 30.761 -28.240 22.342 1.00 41.00 65 ALA B O 1
ATOM 2817 N N . HIS B 1 80 ? 30.511 -30.125 23.569 1.00 37.46 66 HIS B N 1
ATOM 2818 C CA . HIS B 1 80 ? 29.158 -30.394 23.093 1.00 35.44 66 HIS B CA 1
ATOM 2819 C C . HIS B 1 80 ? 28.205 -29.260 23.476 1.00 36.33 66 HIS B C 1
ATOM 2820 O O . HIS B 1 80 ? 27.183 -29.043 22.827 1.00 35.80 66 HIS B O 1
ATOM 2827 N N . VAL B 1 81 ? 28.547 -28.534 24.533 1.00 34.83 67 VAL B N 1
ATOM 2828 C CA . VAL B 1 81 ? 27.735 -27.411 24.984 1.00 35.04 67 VAL B CA 1
ATOM 2829 C C . VAL B 1 81 ? 27.825 -26.282 23.948 1.00 33.55 67 VAL B C 1
ATOM 2830 O O . VAL B 1 81 ? 26.885 -25.517 23.762 1.00 32.03 67 VAL B O 1
ATOM 2834 N N . THR B 1 82 ? 28.960 -26.186 23.266 1.00 33.45 68 THR B N 1
ATOM 2835 C CA . THR B 1 82 ? 29.114 -25.161 22.250 1.00 33.26 68 THR B CA 1
ATOM 2836 C C . THR B 1 82 ? 28.262 -25.541 21.042 1.00 31.48 68 THR B C 1
ATOM 2837 O O . THR B 1 82 ? 27.628 -24.687 20.427 1.00 30.88 68 THR B O 1
ATOM 2841 N N . ILE B 1 83 ? 28.213 -26.827 20.724 1.00 30.27 69 ILE B N 1
ATOM 2842 C CA . ILE B 1 83 ? 27.377 -27.264 19.618 1.00 28.37 69 ILE B CA 1
ATOM 2843 C C . ILE B 1 83 ? 25.914 -26.979 19.927 1.00 27.31 69 ILE B C 1
ATOM 2844 O O . ILE B 1 83 ? 25.181 -26.462 19.085 1.00 27.68 69 ILE B O 1
ATOM 2849 N N . ALA B 1 84 ? 25.477 -27.316 21.136 1.00 26.23 70 ALA B N 1
ATOM 2850 C CA . ALA B 1 84 ? 24.089 -27.074 21.497 1.00 25.00 70 ALA B CA 1
ATOM 2851 C C . ALA B 1 84 ? 23.777 -25.599 21.324 1.00 25.43 70 ALA B C 1
ATOM 2852 O O . ALA B 1 84 ? 22.737 -25.235 20.795 1.00 26.59 70 ALA B O 1
ATOM 2854 N N . ALA B 1 85 ? 24.694 -24.754 21.774 1.00 25.76 71 ALA B N 1
ATOM 2855 C CA . ALA B 1 85 ? 24.487 -23.320 21.696 1.00 26.05 71 ALA B CA 1
ATOM 2856 C C . ALA B 1 85 ? 24.382 -22.812 20.268 1.00 26.37 71 ALA B C 1
ATOM 2857 O O . ALA B 1 85 ? 23.482 -22.041 19.943 1.00 27.86 71 ALA B O 1
ATOM 2859 N N . LEU B 1 86 ? 25.299 -23.243 19.409 1.00 26.25 72 LEU B N 1
ATOM 2860 C CA . LEU B 1 86 ? 25.286 -22.791 18.025 1.00 24.66 72 LEU B CA 1
ATOM 2861 C C . LEU B 1 86 ? 24.036 -23.300 17.302 1.00 25.39 72 LEU B C 1
ATOM 2862 O O . LEU B 1 86 ? 23.509 -22.634 16.397 1.00 24.83 72 LEU B O 1
ATOM 2867 N N . ILE B 1 87 ? 23.537 -24.463 17.721 1.00 25.24 73 ILE B N 1
ATOM 2868 C CA . ILE B 1 87 ? 22.322 -25.027 17.126 1.00 23.20 73 ILE B CA 1
ATOM 2869 C C . ILE B 1 87 ? 21.117 -24.174 17.538 1.00 25.64 73 ILE B C 1
ATOM 2870 O O . ILE B 1 87 ? 20.214 -23.917 16.740 1.00 26.18 73 ILE B O 1
ATOM 2875 N N . GLU B 1 88 ? 21.097 -23.728 18.788 1.00 26.51 74 GLU B N 1
ATOM 2876 C CA . GLU B 1 88 ? 19.996 -22.887 19.229 1.00 27.29 74 GLU B CA 1
ATOM 2877 C C . GLU B 1 88 ? 20.075 -21.533 18.499 1.00 25.33 74 GLU B C 1
ATOM 2878 O O . GLU B 1 88 ? 19.052 -20.944 18.156 1.00 26.05 74 GLU B O 1
ATOM 2884 N N . PHE B 1 89 ? 21.293 -21.043 18.275 1.00 24.72 75 PHE B N 1
ATOM 2885 C CA . PHE B 1 89 ? 21.487 -19.784 17.567 1.00 24.00 75 PHE B CA 1
ATOM 2886 C C . PHE B 1 89 ? 20.921 -19.884 16.152 1.00 26.51 75 PHE B C 1
ATOM 2887 O O . PHE B 1 89 ? 20.196 -18.994 15.697 1.00 27.05 75 PHE B O 1
ATOM 2895 N N . ILE B 1 90 ? 21.241 -20.972 15.461 1.00 24.69 76 ILE B N 1
ATOM 2896 C CA . ILE B 1 90 ? 20.756 -21.149 14.098 1.00 27.61 76 ILE B CA 1
ATOM 2897 C C . ILE B 1 90 ? 19.245 -21.136 14.086 1.00 28.62 76 ILE B C 1
ATOM 2898 O O . ILE B 1 90 ? 18.621 -20.486 13.234 1.00 29.36 76 ILE B O 1
ATOM 2903 N N . HIS B 1 91 ? 18.649 -21.825 15.052 1.00 29.40 77 HIS B N 1
ATOM 2904 C CA . HIS B 1 91 ? 17.199 -21.869 15.125 1.00 28.04 77 HIS B CA 1
ATOM 2905 C C . HIS B 1 91 ? 16.655 -20.470 15.374 1.00 26.72 77 HIS B C 1
ATOM 2906 O O . HIS B 1 91 ? 15.716 -20.036 14.713 1.00 25.98 77 HIS B O 1
ATOM 2913 N N . THR B 1 92 ? 17.263 -19.751 16.309 1.00 27.31 78 THR B N 1
ATOM 2914 C CA . THR B 1 92 ? 16.802 -18.405 16.638 1.00 27.99 78 THR B CA 1
ATOM 2915 C C . THR B 1 92 ? 16.916 -17.455 15.437 1.00 27.49 78 THR B C 1
ATOM 2916 O O . THR B 1 92 ? 16.051 -16.601 15.216 1.00 29.47 78 THR B O 1
ATOM 2920 N N . ALA B 1 93 ? 17.983 -17.599 14.660 1.00 27.61 79 ALA B N 1
ATOM 2921 C CA . ALA B 1 93 ? 18.186 -16.740 13.484 1.00 25.84 79 ALA B CA 1
ATOM 2922 C C . ALA B 1 93 ? 17.170 -17.013 12.389 1.00 25.70 79 ALA B C 1
ATOM 2923 O O . ALA B 1 93 ? 16.627 -16.083 11.785 1.00 27.94 79 ALA B O 1
ATOM 2925 N N . THR B 1 94 ? 16.897 -18.283 12.130 1.00 26.30 80 THR B N 1
ATOM 2926 C CA . THR B 1 94 ? 15.914 -18.628 11.115 1.00 26.17 80 THR B CA 1
ATOM 2927 C C . THR B 1 94 ? 14.565 -18.057 11.518 1.00 27.86 80 THR B C 1
ATOM 2928 O O . THR B 1 94 ? 13.787 -17.640 10.666 1.00 25.72 80 THR B O 1
ATOM 2932 N N . LEU B 1 95 ? 14.287 -18.026 12.821 1.00 26.70 81 LEU B N 1
ATOM 2933 C CA . LEU B 1 95 ? 13.024 -17.477 13.278 1.00 29.52 81 LEU B CA 1
ATOM 2934 C C . LEU B 1 95 ? 12.986 -15.972 13.042 1.00 28.37 81 LEU B C 1
ATOM 2935 O O . LEU B 1 95 ? 11.993 -15.437 12.564 1.00 27.66 81 LEU B O 1
ATOM 2940 N N . LEU B 1 96 ? 14.068 -15.289 13.390 1.00 28.65 82 LEU B N 1
ATOM 2941 C CA . LEU B 1 96 ? 14.120 -13.859 13.188 1.00 28.45 82 LEU B CA 1
ATOM 2942 C C . LEU B 1 96 ? 13.939 -13.532 11.719 1.00 29.93 82 LEU B C 1
ATOM 2943 O O . LEU B 1 96 ? 13.243 -12.580 11.382 1.00 31.37 82 LEU B O 1
ATOM 2948 N N . HIS B 1 97 ? 14.554 -14.317 10.836 1.00 28.66 83 HIS B N 1
ATOM 2949 C CA . HIS B 1 97 ? 14.419 -14.036 9.415 1.00 29.45 83 HIS B CA 1
ATOM 2950 C C . HIS B 1 97 ? 13.041 -14.372 8.883 1.00 31.84 83 HIS B C 1
ATOM 2951 O O . HIS B 1 97 ? 12.562 -13.739 7.938 1.00 29.22 83 HIS B O 1
ATOM 2958 N N . ASP B 1 98 ? 12.405 -15.357 9.507 1.00 32.81 84 ASP B N 1
ATOM 2959 C CA . ASP B 1 98 ? 11.070 -15.771 9.115 1.00 35.17 84 ASP B CA 1
ATOM 2960 C C . ASP B 1 98 ? 10.072 -14.683 9.502 1.00 37.19 84 ASP B C 1
ATOM 2961 O O . ASP B 1 98 ? 8.929 -14.688 9.040 1.00 37.57 84 ASP B O 1
ATOM 2966 N N . ASP B 1 99 ? 10.503 -13.746 10.349 1.00 37.40 85 ASP B N 1
ATOM 2967 C CA . ASP B 1 99 ? 9.621 -12.656 10.779 1.00 36.87 85 ASP B CA 1
ATOM 2968 C C . ASP B 1 99 ? 9.550 -11.534 9.758 1.00 36.58 85 ASP B C 1
ATOM 2969 O O . ASP B 1 99 ? 8.653 -10.705 9.822 1.00 36.17 85 ASP B O 1
ATOM 2974 N N . VAL B 1 100 ? 10.497 -11.495 8.827 1.00 35.16 86 VAL B N 1
ATOM 2975 C CA . VAL B 1 100 ? 10.522 -10.435 7.828 1.00 35.67 86 VAL B CA 1
ATOM 2976 C C . VAL B 1 100 ? 9.227 -10.388 7.017 1.00 37.91 86 VAL B C 1
ATOM 2977 O O . VAL B 1 100 ? 8.794 -11.393 6.459 1.00 38.59 86 VAL B O 1
ATOM 2981 N N . VAL B 1 101 ? 8.621 -9.204 6.960 1.00 40.88 87 VAL B N 1
ATOM 2982 C CA . VAL B 1 101 ? 7.358 -8.994 6.248 1.00 43.34 87 VAL B CA 1
ATOM 2983 C C . VAL B 1 101 ? 7.583 -8.394 4.866 1.00 44.88 87 VAL B C 1
ATOM 2984 O O . VAL B 1 101 ? 8.415 -7.509 4.698 1.00 43.40 87 VAL B O 1
ATOM 2988 N N . ASP B 1 102 ? 6.844 -8.881 3.875 1.00 49.72 88 ASP B N 1
ATOM 2989 C CA . ASP B 1 102 ? 6.968 -8.370 2.509 1.00 55.49 88 ASP B CA 1
ATOM 2990 C C . ASP B 1 102 ? 6.192 -7.071 2.364 1.00 59.40 88 ASP B C 1
ATOM 2991 O O . ASP B 1 102 ? 5.836 -6.445 3.354 1.00 60.60 88 ASP B O 1
ATOM 2996 N N . GLU B 1 103 ? 5.917 -6.662 1.134 1.00 65.66 89 GLU B N 1
ATOM 2997 C CA . GLU B 1 103 ? 5.183 -5.422 0.929 1.00 70.68 89 GLU B CA 1
ATOM 2998 C C . GLU B 1 103 ? 3.868 -5.370 1.704 1.00 72.36 89 GLU B C 1
ATOM 2999 O O . GLU B 1 103 ? 3.229 -4.321 1.758 1.00 72.55 89 GLU B O 1
ATOM 3005 N N . SER B 1 104 ? 3.466 -6.493 2.301 1.00 74.62 90 SER B N 1
ATOM 3006 C CA . SER B 1 104 ? 2.222 -6.555 3.073 1.00 76.37 90 SER B CA 1
ATOM 3007 C C . SER B 1 104 ? 2.313 -5.718 4.346 1.00 77.91 90 SER B C 1
ATOM 3008 O O . SER B 1 104 ? 1.959 -6.181 5.433 1.00 78.82 90 SER B O 1
ATOM 3011 N N . ASP B 1 105 ? 2.784 -4.485 4.201 1.00 79.44 91 ASP B N 1
ATOM 3012 C CA . ASP B 1 105 ? 2.927 -3.567 5.322 1.00 81.04 91 ASP B CA 1
ATOM 3013 C C . ASP B 1 105 ? 3.047 -2.134 4.805 1.00 82.13 91 ASP B C 1
ATOM 3014 O O . ASP B 1 105 ? 2.225 -1.677 4.001 1.00 82.53 91 ASP B O 1
ATOM 3019 N N . PHE B 1 117 ? 9.442 -6.348 16.032 1.00 61.05 103 PHE B N 1
ATOM 3020 C CA . PHE B 1 117 ? 10.852 -5.963 15.987 1.00 58.52 103 PHE B CA 1
ATOM 3021 C C . PHE B 1 117 ? 11.122 -5.058 14.793 1.00 56.57 103 PHE B C 1
ATOM 3022 O O . PHE B 1 117 ? 11.903 -4.107 14.882 1.00 57.41 103 PHE B O 1
ATOM 3030 N N . GLY B 1 118 ? 10.456 -5.359 13.681 1.00 52.60 104 GLY B N 1
ATOM 3031 C CA . GLY B 1 118 ? 10.654 -4.606 12.460 1.00 47.90 104 GLY B CA 1
ATOM 3032 C C . GLY B 1 118 ? 11.526 -5.451 11.547 1.00 44.33 104 GLY B C 1
ATOM 3033 O O . GLY B 1 118 ? 12.252 -6.332 12.018 1.00 44.07 104 GLY B O 1
ATOM 3034 N N . ASN B 1 119 ? 11.456 -5.210 10.244 1.00 40.93 105 ASN B N 1
ATOM 3035 C CA . ASN B 1 119 ? 12.266 -5.969 9.311 1.00 37.84 105 ASN B CA 1
ATOM 3036 C C . ASN B 1 119 ? 13.763 -5.753 9.533 1.00 38.72 105 ASN B C 1
ATOM 3037 O O . ASN B 1 119 ? 14.537 -6.715 9.561 1.00 37.41 105 ASN B O 1
ATOM 3042 N N . ALA B 1 120 ? 14.172 -4.497 9.700 1.00 36.75 106 ALA B N 1
ATOM 3043 C CA . ALA B 1 120 ? 15.583 -4.198 9.896 1.00 36.87 106 ALA B CA 1
ATOM 3044 C C . ALA B 1 120 ? 16.164 -4.947 11.079 1.00 35.96 106 ALA B C 1
ATOM 3045 O O . ALA B 1 120 ? 17.177 -5.624 10.943 1.00 33.97 106 ALA B O 1
ATOM 3047 N N . ALA B 1 121 ? 15.523 -4.825 12.237 1.00 34.61 107 ALA B N 1
ATOM 3048 C CA . ALA B 1 121 ? 16.016 -5.487 13.435 1.00 34.66 107 ALA B CA 1
ATOM 3049 C C . ALA B 1 121 ? 16.072 -6.994 13.241 1.00 34.60 107 ALA B C 1
ATOM 3050 O O . ALA B 1 121 ? 17.059 -7.630 13.594 1.00 35.35 107 ALA B O 1
ATOM 3052 N N . SER B 1 122 ? 15.003 -7.552 12.680 1.00 33.50 108 SER B N 1
ATOM 3053 C CA . SER B 1 122 ? 14.908 -8.985 12.447 1.00 32.61 108 SER B CA 1
ATOM 3054 C C . SER B 1 122 ? 16.008 -9.462 11.518 1.00 31.81 108 SER B C 1
ATOM 3055 O O . SER B 1 122 ? 16.655 -10.490 11.765 1.00 32.32 108 SER B O 1
ATOM 3058 N N . VAL B 1 123 ? 16.217 -8.713 10.443 1.00 30.16 109 VAL B N 1
ATOM 3059 C CA . VAL B 1 123 ? 17.258 -9.039 9.482 1.00 28.34 109 VAL B CA 1
ATOM 3060 C C . VAL B 1 123 ? 18.650 -8.959 10.125 1.00 28.61 109 VAL B C 1
ATOM 3061 O O . VAL B 1 123 ? 19.392 -9.946 10.159 1.00 28.73 109 VAL B O 1
ATOM 3065 N N . LEU B 1 124 ? 18.991 -7.783 10.643 1.00 28.36 110 LEU B N 1
ATOM 3066 C CA . LEU B 1 124 ? 20.311 -7.557 11.232 1.00 28.37 110 LEU B CA 1
ATOM 3067 C C . LEU B 1 124 ? 20.639 -8.398 12.449 1.00 28.38 110 LEU B C 1
ATOM 3068 O O . LEU B 1 124 ? 21.755 -8.903 12.562 1.00 29.00 110 LEU B O 1
ATOM 3073 N N . VAL B 1 125 ? 19.701 -8.549 13.376 1.00 27.10 111 VAL B N 1
ATOM 3074 C CA . VAL B 1 125 ? 20.004 -9.387 14.532 1.00 27.41 111 VAL B CA 1
ATOM 3075 C C . VAL B 1 125 ? 20.123 -10.830 14.036 1.00 26.77 111 VAL B C 1
ATOM 3076 O O . VAL B 1 125 ? 20.961 -11.600 14.517 1.00 25.51 111 VAL B O 1
ATOM 3080 N N . GLY B 1 126 ? 19.294 -11.179 13.055 1.00 26.87 112 GLY B N 1
ATOM 3081 C CA . GLY B 1 126 ? 19.343 -12.513 12.487 1.00 26.38 112 GLY B CA 1
ATOM 3082 C C . GLY B 1 126 ? 20.726 -12.787 11.938 1.00 26.33 112 GLY B C 1
ATOM 3083 O O . GLY B 1 126 ? 21.318 -13.841 12.205 1.00 26.37 112 GLY B O 1
ATOM 3084 N N . ASP B 1 127 ? 21.249 -11.834 11.169 1.00 28.40 113 ASP B N 1
ATOM 3085 C CA . ASP B 1 127 ? 22.590 -11.965 10.585 1.00 29.70 113 ASP B CA 1
ATOM 3086 C C . ASP B 1 127 ? 23.668 -12.080 11.675 1.00 29.78 113 ASP B C 1
ATOM 3087 O O . ASP B 1 127 ? 24.566 -12.928 11.596 1.00 28.03 113 ASP B O 1
ATOM 3092 N N . PHE B 1 128 ? 23.575 -11.235 12.697 1.00 30.80 114 PHE B N 1
ATOM 3093 C CA . PHE B 1 128 ? 24.550 -11.285 13.791 1.00 31.97 114 PHE B CA 1
ATOM 3094 C C . PHE B 1 128 ? 24.624 -12.685 14.398 1.00 31.81 114 PHE B C 1
ATOM 3095 O O . PHE B 1 128 ? 25.702 -13.245 14.556 1.00 32.89 114 PHE B O 1
ATOM 3103 N N . ILE B 1 129 ? 23.463 -13.236 14.742 1.00 31.83 115 ILE B N 1
ATOM 3104 C CA . ILE B 1 129 ? 23.383 -14.560 15.341 1.00 31.88 115 ILE B CA 1
ATOM 3105 C C . ILE B 1 129 ? 23.858 -15.670 14.407 1.00 30.81 115 ILE B C 1
ATOM 3106 O O . ILE B 1 129 ? 24.547 -16.588 14.841 1.00 29.26 115 ILE B O 1
ATOM 3111 N N . TYR B 1 130 ? 23.504 -15.593 13.131 1.00 29.39 116 TYR B N 1
ATOM 3112 C CA . TYR B 1 130 ? 23.968 -16.607 12.197 1.00 30.55 116 TYR B CA 1
ATOM 3113 C C . TYR B 1 130 ? 25.490 -16.607 12.172 1.00 32.91 116 TYR B C 1
ATOM 3114 O O . TYR B 1 130 ? 26.130 -17.633 12.440 1.00 32.86 116 TYR B O 1
ATOM 3123 N N . THR B 1 131 ? 26.068 -15.451 11.847 1.00 33.38 117 THR B N 1
ATOM 3124 C CA . THR B 1 131 ? 27.519 -15.332 11.744 1.00 35.19 117 THR B CA 1
ATOM 3125 C C . THR B 1 131 ? 28.210 -15.799 13.004 1.00 34.29 117 THR B C 1
ATOM 3126 O O . THR B 1 131 ? 29.192 -16.527 12.935 1.00 35.63 117 THR B O 1
ATOM 3130 N N . ARG B 1 132 ? 27.693 -15.395 14.157 1.00 34.95 118 ARG B N 1
ATOM 3131 C CA . ARG B 1 132 ? 28.285 -15.827 15.417 1.00 34.12 118 ARG B CA 1
ATOM 3132 C C . ARG B 1 132 ? 28.218 -17.351 15.521 1.00 32.09 118 ARG B C 1
ATOM 3133 O O . ARG B 1 132 ? 29.134 -17.988 16.036 1.00 30.53 118 ARG B O 1
ATOM 3141 N N . ALA B 1 133 ? 27.121 -17.933 15.047 1.00 30.13 119 ALA B N 1
ATOM 3142 C CA . ALA B 1 133 ? 26.989 -19.383 15.072 1.00 28.51 119 ALA B CA 1
ATOM 3143 C C . ALA B 1 133 ? 28.139 -19.972 14.248 1.00 29.68 119 ALA B C 1
ATOM 3144 O O . ALA B 1 133 ? 28.778 -20.939 14.655 1.00 29.70 119 ALA B O 1
ATOM 3146 N N . PHE B 1 134 ? 28.409 -19.375 13.093 1.00 29.20 120 PHE B N 1
ATOM 3147 C CA . PHE B 1 134 ? 29.464 -19.870 12.233 1.00 31.65 120 PHE B CA 1
ATOM 3148 C C . PHE B 1 134 ? 30.821 -19.786 12.901 1.00 33.89 120 PHE B C 1
ATOM 3149 O O . PHE B 1 134 ? 31.633 -20.719 12.796 1.00 33.36 120 PHE B O 1
ATOM 3157 N N . GLN B 1 135 ? 31.074 -18.679 13.595 1.00 33.57 121 GLN B N 1
ATOM 3158 C CA . GLN B 1 135 ? 32.337 -18.532 14.292 1.00 34.94 121 GLN B CA 1
ATOM 3159 C C . GLN B 1 135 ? 32.463 -19.667 15.294 1.00 34.43 121 GLN B C 1
ATOM 3160 O O . GLN B 1 135 ? 33.512 -20.302 15.397 1.00 36.35 121 GLN B O 1
ATOM 3166 N N . MET B 1 136 ? 31.380 -19.933 16.013 1.00 32.25 122 MET B N 1
ATOM 3167 C CA . MET B 1 136 ? 31.370 -20.994 17.009 1.00 33.16 122 MET B CA 1
ATOM 3168 C C . MET B 1 136 ? 31.706 -22.346 16.401 1.00 33.68 122 MET B C 1
ATOM 3169 O O . MET B 1 136 ? 32.477 -23.116 16.970 1.00 33.33 122 MET B O 1
ATOM 3174 N N . MET B 1 137 ? 31.135 -22.625 15.237 1.00 34.51 123 MET B N 1
ATOM 3175 C CA . MET B 1 137 ? 31.386 -23.882 14.550 1.00 35.28 123 MET B CA 1
ATOM 3176 C C . MET B 1 137 ? 32.872 -24.081 14.310 1.00 35.82 123 MET B C 1
ATOM 3177 O O . MET B 1 137 ? 33.426 -25.149 14.575 1.00 36.51 123 MET B O 1
ATOM 3182 N N . THR B 1 138 ? 33.509 -23.046 13.780 1.00 37.20 124 THR B N 1
ATOM 3183 C CA . THR B 1 138 ? 34.925 -23.109 13.473 1.00 36.85 124 THR B CA 1
ATOM 3184 C C . THR B 1 138 ? 35.798 -23.084 14.721 1.00 35.91 124 THR B C 1
ATOM 3185 O O . THR B 1 138 ? 36.947 -23.503 14.671 1.00 37.24 124 THR B O 1
ATOM 3189 N N . SER B 1 139 ? 35.280 -22.602 15.844 1.00 35.65 125 SER B N 1
ATOM 3190 C CA . SER B 1 139 ? 36.118 -22.582 17.043 1.00 36.25 125 SER B CA 1
ATOM 3191 C C . SER B 1 139 ? 36.364 -24.018 17.511 1.00 36.90 125 SER B C 1
ATOM 3192 O O . SER B 1 139 ? 37.353 -24.297 18.189 1.00 35.62 125 SER B O 1
ATOM 3195 N N . LEU B 1 140 ? 35.466 -24.928 17.135 1.00 37.87 126 LEU B N 1
ATOM 3196 C CA . LEU B 1 140 ? 35.593 -26.330 17.525 1.00 37.58 126 LEU B CA 1
ATOM 3197 C C . LEU B 1 140 ? 36.753 -27.011 16.818 1.00 37.48 126 LEU B C 1
ATOM 3198 O O . LEU B 1 140 ? 37.184 -28.089 17.214 1.00 37.45 126 LEU B O 1
ATOM 3203 N N . GLY B 1 141 ? 37.236 -26.384 15.750 1.00 38.15 127 GLY B N 1
ATOM 3204 C CA . GLY B 1 141 ? 38.365 -26.921 15.002 1.00 37.91 127 GLY B CA 1
ATOM 3205 C C . GLY B 1 141 ? 38.186 -28.244 14.282 1.00 37.92 127 GLY B C 1
ATOM 3206 O O . GLY B 1 141 ? 39.171 -28.893 13.946 1.00 40.87 127 GLY B O 1
ATOM 3207 N N . SER B 1 142 ? 36.951 -28.663 14.040 1.00 36.20 128 SER B N 1
ATOM 3208 C CA . SER B 1 142 ? 36.726 -29.920 13.344 1.00 35.39 128 SER B CA 1
ATOM 3209 C C . SER B 1 142 ? 36.115 -29.706 11.971 1.00 36.47 128 SER B C 1
ATOM 3210 O O . SER B 1 142 ? 34.956 -29.288 11.844 1.00 37.41 128 SER B O 1
ATOM 3213 N N . LEU B 1 143 ? 36.896 -30.016 10.945 1.00 36.46 129 LEU B N 1
ATOM 3214 C CA . LEU B 1 143 ? 36.454 -29.853 9.572 1.00 37.84 129 LEU B CA 1
ATOM 3215 C C . LEU B 1 143 ? 35.213 -30.654 9.262 1.00 35.62 129 LEU B C 1
ATOM 3216 O O . LEU B 1 143 ? 34.307 -30.163 8.601 1.00 36.44 129 LEU B O 1
ATOM 3221 N N . LYS B 1 144 ? 35.165 -31.890 9.728 1.00 35.42 130 LYS B N 1
ATOM 3222 C CA . LYS B 1 144 ? 33.988 -32.700 9.467 1.00 36.18 130 LYS B CA 1
ATOM 3223 C C . LYS B 1 144 ? 32.754 -32.051 10.097 1.00 34.90 130 LYS B C 1
ATOM 3224 O O . LYS B 1 144 ? 31.695 -32.013 9.479 1.00 35.44 130 LYS B O 1
ATOM 3230 N N . VAL B 1 145 ? 32.878 -31.532 11.316 1.00 34.14 131 VAL B N 1
ATOM 3231 C CA . VAL B 1 145 ? 31.735 -30.873 11.931 1.00 33.89 131 VAL B CA 1
ATOM 3232 C C . VAL B 1 145 ? 31.339 -29.682 11.061 1.00 34.07 131 VAL B C 1
ATOM 3233 O O . VAL B 1 145 ? 30.155 -29.443 10.845 1.00 33.62 131 VAL B O 1
ATOM 3237 N N . LEU B 1 146 ? 32.332 -28.947 10.556 1.00 33.45 132 LEU B N 1
ATOM 3238 C CA . LEU B 1 146 ? 32.064 -27.785 9.709 1.00 33.25 132 LEU B CA 1
ATOM 3239 C C . LEU B 1 146 ? 31.378 -28.214 8.417 1.00 33.57 132 LEU B C 1
ATOM 3240 O O . LEU B 1 146 ? 30.482 -27.534 7.917 1.00 32.42 132 LEU B O 1
ATOM 3245 N N . GLU B 1 147 ? 31.796 -29.354 7.889 1.00 33.71 133 GLU B N 1
ATOM 3246 C CA . GLU B 1 147 ? 31.213 -29.882 6.670 1.00 35.85 133 GLU B CA 1
ATOM 3247 C C . GLU B 1 147 ? 29.735 -30.195 6.865 1.00 36.83 133 GLU B C 1
ATOM 3248 O O . GLU B 1 147 ? 28.894 -29.810 6.043 1.00 37.39 133 GLU B O 1
ATOM 3254 N N . VAL B 1 148 ? 29.415 -30.889 7.954 1.00 35.61 134 VAL B N 1
ATOM 3255 C CA . VAL B 1 148 ? 28.033 -31.254 8.233 1.00 35.09 134 VAL B CA 1
ATOM 3256 C C . VAL B 1 148 ? 27.164 -30.026 8.482 1.00 34.46 134 VAL B C 1
ATOM 3257 O O . VAL B 1 148 ? 26.120 -29.881 7.861 1.00 34.75 134 VAL B O 1
ATOM 3261 N N . MET B 1 149 ? 27.589 -29.137 9.377 1.00 34.17 135 MET B N 1
ATOM 3262 C CA . MET B 1 149 ? 26.804 -27.938 9.657 1.00 32.83 135 MET B CA 1
ATOM 3263 C C . MET B 1 149 ? 26.619 -27.111 8.380 1.00 33.97 135 MET B C 1
ATOM 3264 O O . MET B 1 149 ? 25.491 -26.787 8.010 1.00 34.73 135 MET B O 1
ATOM 3269 N N . SER B 1 150 ? 27.733 -26.776 7.726 1.00 34.23 136 SER B N 1
ATOM 3270 C CA . SER B 1 150 ? 27.735 -26.008 6.481 1.00 33.17 136 SER B CA 1
ATOM 3271 C C . SER B 1 150 ? 26.577 -26.417 5.615 1.00 30.96 136 SER B C 1
ATOM 3272 O O . SER B 1 150 ? 25.776 -25.605 5.208 1.00 30.57 136 SER B O 1
ATOM 3275 N N . GLU B 1 151 ? 26.510 -27.702 5.318 1.00 31.95 137 GLU B N 1
ATOM 3276 C CA . GLU B 1 151 ? 25.448 -28.195 4.474 1.00 34.13 137 GLU B CA 1
ATOM 3277 C C . GLU B 1 151 ? 24.074 -28.030 5.105 1.00 32.36 137 GLU B C 1
ATOM 3278 O O . GLU B 1 151 ? 23.119 -27.631 4.437 1.00 29.68 137 GLU B O 1
ATOM 3284 N N . ALA B 1 152 ? 23.973 -28.322 6.399 1.00 30.23 138 ALA B N 1
ATOM 3285 C CA . ALA B 1 152 ? 22.692 -28.228 7.076 1.00 27.09 138 ALA B CA 1
ATOM 3286 C C . ALA B 1 152 ? 22.077 -26.835 6.997 1.00 26.82 138 ALA B C 1
ATOM 3287 O O . ALA B 1 152 ? 20.908 -26.676 6.666 1.00 24.79 138 ALA B O 1
ATOM 3289 N N . VAL B 1 153 ? 22.866 -25.816 7.296 1.00 26.67 139 VAL B N 1
ATOM 3290 C CA . VAL B 1 153 ? 22.305 -24.487 7.287 1.00 28.95 139 VAL B CA 1
ATOM 3291 C C . VAL B 1 153 ? 21.966 -24.010 5.873 1.00 28.41 139 VAL B C 1
ATOM 3292 O O . VAL B 1 153 ? 21.051 -23.217 5.688 1.00 27.36 139 VAL B O 1
ATOM 3296 N N . ASN B 1 154 ? 22.692 -24.506 4.874 1.00 29.38 140 ASN B N 1
ATOM 3297 C CA . ASN B 1 154 ? 22.411 -24.121 3.494 1.00 28.23 140 ASN B CA 1
ATOM 3298 C C . ASN B 1 154 ? 21.080 -24.774 3.128 1.00 27.90 140 ASN B C 1
ATOM 3299 O O . ASN B 1 154 ? 20.211 -24.165 2.490 1.00 26.19 140 ASN B O 1
ATOM 3304 N N . VAL B 1 155 ? 20.919 -26.017 3.569 1.00 27.51 141 VAL B N 1
ATOM 3305 C CA . VAL B 1 155 ? 19.703 -26.763 3.319 1.00 26.36 141 VAL B CA 1
ATOM 3306 C C . VAL B 1 155 ? 18.517 -26.086 4.008 1.00 28.15 141 VAL B C 1
ATOM 3307 O O . VAL B 1 155 ? 17.396 -26.114 3.503 1.00 27.76 141 VAL B O 1
ATOM 3311 N N . ILE B 1 156 ? 18.758 -25.469 5.158 1.00 26.58 142 ILE B N 1
ATOM 3312 C CA . ILE B 1 156 ? 17.670 -24.799 5.874 1.00 26.32 142 ILE B CA 1
ATOM 3313 C C . ILE B 1 156 ? 17.252 -23.539 5.123 1.00 24.63 142 ILE B C 1
ATOM 3314 O O . ILE B 1 156 ? 16.068 -23.239 5.002 1.00 24.88 142 ILE B O 1
ATOM 3319 N N . ALA B 1 157 ? 18.231 -22.804 4.613 1.00 24.47 143 ALA B N 1
ATOM 3320 C CA . ALA B 1 157 ? 17.937 -21.595 3.856 1.00 26.97 143 ALA B CA 1
ATOM 3321 C C . ALA B 1 157 ? 17.185 -21.993 2.589 1.00 27.41 143 ALA B C 1
ATOM 3322 O O . ALA B 1 157 ? 16.254 -21.308 2.168 1.00 28.94 143 ALA B O 1
ATOM 3324 N N . GLU B 1 158 ? 17.584 -23.110 1.992 1.00 27.72 144 GLU B N 1
ATOM 3325 C CA . GLU B 1 158 ? 16.932 -23.583 0.775 1.00 29.36 144 GLU B CA 1
ATOM 3326 C C . GLU B 1 158 ? 15.493 -23.965 1.067 1.00 28.99 144 GLU B C 1
ATOM 3327 O O . GLU B 1 158 ? 14.602 -23.672 0.280 1.00 30.68 144 GLU B O 1
ATOM 3333 N N . GLY B 1 159 ? 15.259 -24.608 2.207 1.00 28.76 145 GLY B N 1
ATOM 3334 C CA . GLY B 1 159 ? 13.904 -24.992 2.555 1.00 27.62 145 GLY B CA 1
ATOM 3335 C C . GLY B 1 159 ? 13.001 -23.804 2.837 1.00 29.78 145 GLY B C 1
ATOM 3336 O O . GLY B 1 159 ? 11.798 -23.846 2.546 1.00 29.94 145 GLY B O 1
ATOM 3337 N N . GLU B 1 160 ? 13.565 -22.741 3.412 1.00 31.18 146 GLU B N 1
ATOM 3338 C CA . GLU B 1 160 ? 12.786 -21.538 3.716 1.00 30.34 146 GLU B CA 1
ATOM 3339 C C . GLU B 1 160 ? 12.321 -20.924 2.401 1.00 29.63 146 GLU B C 1
ATOM 3340 O O . GLU B 1 160 ? 11.167 -20.528 2.270 1.00 30.66 146 GLU B O 1
ATOM 3346 N N . VAL B 1 161 ? 13.221 -20.848 1.428 1.00 26.75 147 VAL B N 1
ATOM 3347 C CA . VAL B 1 161 ? 12.866 -20.291 0.133 1.00 28.61 147 VAL B CA 1
ATOM 3348 C C . VAL B 1 161 ? 11.791 -21.164 -0.507 1.00 29.75 147 VAL B C 1
ATOM 3349 O O . VAL B 1 161 ? 10.785 -20.651 -1.000 1.00 28.77 147 VAL B O 1
ATOM 3353 N N . LEU B 1 162 ? 11.990 -22.482 -0.477 1.00 28.88 148 LEU B N 1
ATOM 3354 C CA . LEU B 1 162 ? 11.002 -23.387 -1.049 1.00 29.37 148 LEU B CA 1
ATOM 3355 C C . LEU B 1 162 ? 9.650 -23.140 -0.395 1.00 29.33 148 LEU B C 1
ATOM 3356 O O . LEU B 1 162 ? 8.610 -23.189 -1.049 1.00 28.89 148 LEU B O 1
ATOM 3361 N N . GLN B 1 163 ? 9.674 -22.857 0.901 1.00 28.28 149 GLN B N 1
ATOM 3362 C CA . GLN B 1 163 ? 8.443 -22.606 1.632 1.00 29.60 149 GLN B CA 1
ATOM 3363 C C . GLN B 1 163 ? 7.809 -21.299 1.172 1.00 30.88 149 GLN B C 1
ATOM 3364 O O . GLN B 1 163 ? 6.580 -21.177 1.113 1.00 30.20 149 GLN B O 1
ATOM 3370 N N . LEU B 1 164 ? 8.653 -20.325 0.840 1.00 33.01 150 LEU B N 1
ATOM 3371 C CA . LEU B 1 164 ? 8.186 -19.024 0.360 1.00 34.44 150 LEU B CA 1
ATOM 3372 C C . LEU B 1 164 ? 7.416 -19.219 -0.937 1.00 34.23 150 LEU B C 1
ATOM 3373 O O . LEU B 1 164 ? 6.361 -18.635 -1.134 1.00 35.37 150 LEU B O 1
ATOM 3378 N N . MET B 1 165 ? 7.975 -20.039 -1.820 1.00 34.41 151 MET B N 1
ATOM 3379 C CA . MET B 1 165 ? 7.378 -20.331 -3.119 1.00 36.36 151 MET B CA 1
ATOM 3380 C C . MET B 1 165 ? 6.057 -21.086 -3.043 1.00 36.43 151 MET B C 1
ATOM 3381 O O . MET B 1 165 ? 5.231 -20.975 -3.948 1.00 36.48 151 MET B O 1
ATOM 3386 N N . ASN B 1 166 ? 5.867 -21.859 -1.974 1.00 35.64 152 ASN B N 1
ATOM 3387 C CA . ASN B 1 166 ? 4.654 -22.660 -1.801 1.00 34.58 152 ASN B CA 1
ATOM 3388 C C . ASN B 1 166 ? 3.461 -21.882 -1.271 1.00 34.12 152 ASN B C 1
ATOM 3389 O O . ASN B 1 166 ? 2.321 -22.354 -1.331 1.00 32.35 152 ASN B O 1
ATOM 3394 N N . VAL B 1 167 ? 3.719 -20.691 -0.748 1.00 33.94 153 VAL B N 1
ATOM 3395 C CA . VAL B 1 167 ? 2.644 -19.874 -0.224 1.00 34.29 153 VAL B CA 1
ATOM 3396 C C . VAL B 1 167 ? 1.593 -19.657 -1.312 1.00 34.02 153 VAL B C 1
ATOM 3397 O O . VAL B 1 167 ? 1.914 -19.251 -2.426 1.00 34.44 153 VAL B O 1
ATOM 3401 N N . ASN B 1 168 ? 0.341 -19.957 -0.987 1.00 33.41 154 ASN B N 1
ATOM 3402 C CA . ASN B 1 168 ? -0.773 -19.782 -1.920 1.00 33.70 154 ASN B CA 1
ATOM 3403 C C . ASN B 1 168 ? -0.776 -20.769 -3.092 1.00 31.22 154 ASN B C 1
ATOM 3404 O O . ASN B 1 168 ? -1.518 -20.571 -4.046 1.00 29.70 154 ASN B O 1
ATOM 3409 N N . ASP B 1 169 ? 0.050 -21.814 -3.018 1.00 32.49 155 ASP B N 1
ATOM 3410 C CA . ASP B 1 169 ? 0.135 -22.843 -4.070 1.00 35.22 155 ASP B CA 1
ATOM 3411 C C . ASP B 1 169 ? -0.544 -24.126 -3.577 1.00 36.33 155 ASP B C 1
ATOM 3412 O O . ASP B 1 169 ? 0.041 -24.896 -2.808 1.00 34.77 155 ASP B O 1
ATOM 3417 N N . PRO B 1 170 ? -1.781 -24.381 -4.029 1.00 36.61 156 PRO B N 1
ATOM 3418 C CA . PRO B 1 170 ? -2.539 -25.571 -3.626 1.00 37.86 156 PRO B CA 1
ATOM 3419 C C . PRO B 1 170 ? -2.090 -26.865 -4.286 1.00 38.70 156 PRO B C 1
ATOM 3420 O O . PRO B 1 170 ? -2.519 -27.950 -3.889 1.00 37.87 156 PRO B O 1
ATOM 3424 N N . ASP B 1 171 ? -1.193 -26.758 -5.258 1.00 39.25 157 ASP B N 1
ATOM 3425 C CA . ASP B 1 171 ? -0.750 -27.936 -5.992 1.00 41.06 157 ASP B CA 1
ATOM 3426 C C . ASP B 1 171 ? 0.575 -28.604 -5.655 1.00 40.86 157 ASP B C 1
ATOM 3427 O O . ASP B 1 171 ? 1.016 -29.489 -6.390 1.00 41.04 157 ASP B O 1
ATOM 3432 N N . ILE B 1 172 ? 1.227 -28.227 -4.567 1.00 41.36 158 ILE B N 1
ATOM 3433 C CA . ILE B 1 172 ? 2.488 -28.903 -4.292 1.00 43.47 158 ILE B CA 1
ATOM 3434 C C . ILE B 1 172 ? 2.232 -30.359 -3.922 1.00 44.99 158 ILE B C 1
ATOM 3435 O O . ILE B 1 172 ? 1.208 -30.692 -3.323 1.00 44.92 158 ILE B O 1
ATOM 3440 N N . THR B 1 173 ? 3.175 -31.215 -4.298 1.00 48.97 159 THR B N 1
ATOM 3441 C CA . THR B 1 173 ? 3.120 -32.643 -4.008 1.00 53.00 159 THR B CA 1
ATOM 3442 C C . THR B 1 173 ? 3.422 -32.837 -2.523 1.00 56.50 159 THR B C 1
ATOM 3443 O O . THR B 1 173 ? 4.068 -31.981 -1.904 1.00 56.69 159 THR B O 1
ATOM 3447 N N . GLU B 1 174 ? 2.970 -33.943 -1.937 1.00 58.72 160 GLU B N 1
ATOM 3448 C CA . GLU B 1 174 ? 3.270 -34.162 -0.530 1.00 60.69 160 GLU B CA 1
ATOM 3449 C C . GLU B 1 174 ? 4.764 -34.473 -0.464 1.00 60.16 160 GLU B C 1
ATOM 3450 O O . GLU B 1 174 ? 5.364 -34.486 0.609 1.00 60.59 160 GLU B O 1
ATOM 3456 N N . GLU B 1 175 ? 5.358 -34.701 -1.634 1.00 59.02 161 GLU B N 1
ATOM 3457 C CA . GLU B 1 175 ? 6.786 -34.984 -1.737 1.00 58.46 161 GLU B CA 1
ATOM 3458 C C . GLU B 1 175 ? 7.520 -33.673 -1.458 1.00 56.80 161 GLU B C 1
ATOM 3459 O O . GLU B 1 175 ? 8.517 -33.639 -0.734 1.00 56.57 161 GLU B O 1
ATOM 3465 N N . ASN B 1 176 ? 7.014 -32.596 -2.055 1.00 54.06 162 ASN B N 1
ATOM 3466 C CA . ASN B 1 176 ? 7.572 -31.258 -1.874 1.00 50.21 162 ASN B CA 1
ATOM 3467 C C . ASN B 1 176 ? 7.407 -30.869 -0.401 1.00 47.57 162 ASN B C 1
ATOM 3468 O O . ASN B 1 176 ? 8.341 -30.385 0.239 1.00 45.93 162 ASN B O 1
ATOM 3473 N N . TYR B 1 177 ? 6.209 -31.090 0.130 1.00 44.84 163 TYR B N 1
ATOM 3474 C CA . TYR B 1 177 ? 5.925 -30.757 1.516 1.00 43.58 163 TYR B CA 1
ATOM 3475 C C . TYR B 1 177 ? 6.908 -31.437 2.448 1.00 43.13 163 TYR B C 1
ATOM 3476 O O . TYR B 1 177 ? 7.464 -30.805 3.350 1.00 43.26 163 TYR B O 1
ATOM 3485 N N . MET B 1 178 ? 7.106 -32.736 2.240 1.00 41.23 164 MET B N 1
ATOM 3486 C CA . MET B 1 178 ? 8.024 -33.489 3.072 1.00 39.30 164 MET B CA 1
ATOM 3487 C C . MET B 1 178 ? 9.443 -32.947 2.943 1.00 38.76 164 MET B C 1
ATOM 3488 O O . MET B 1 178 ? 10.184 -32.937 3.920 1.00 39.18 164 MET B O 1
ATOM 3493 N N . ARG B 1 179 ? 9.822 -32.479 1.755 1.00 37.74 165 ARG B N 1
ATOM 3494 C CA . ARG B 1 179 ? 11.161 -31.912 1.570 1.00 37.91 165 ARG B CA 1
ATOM 3495 C C . ARG B 1 179 ? 11.277 -30.623 2.375 1.00 37.46 165 ARG B C 1
ATOM 3496 O O . ARG B 1 179 ? 12.351 -30.282 2.888 1.00 37.76 165 ARG B O 1
ATOM 3504 N N . VAL B 1 180 ? 10.161 -29.908 2.463 1.00 35.36 166 VAL B N 1
ATOM 3505 C CA . VAL B 1 180 ? 10.098 -28.661 3.199 1.00 34.90 166 VAL B CA 1
ATOM 3506 C C . VAL B 1 180 ? 10.313 -28.891 4.683 1.00 35.06 166 VAL B C 1
ATOM 3507 O O . VAL B 1 180 ? 11.168 -28.254 5.286 1.00 36.45 166 VAL B O 1
ATOM 3511 N N . ILE B 1 181 ? 9.543 -29.793 5.284 1.00 36.67 167 ILE B N 1
ATOM 3512 C CA . ILE B 1 181 ? 9.710 -30.014 6.708 1.00 37.93 167 ILE B CA 1
ATOM 3513 C C . ILE B 1 181 ? 11.057 -30.629 7.037 1.00 36.85 167 ILE B C 1
ATOM 3514 O O . ILE B 1 181 ? 11.646 -30.317 8.076 1.00 36.69 167 ILE B O 1
ATOM 3519 N N . TYR B 1 182 ? 11.563 -31.488 6.158 1.00 35.79 168 TYR B N 1
ATOM 3520 C CA . TYR B 1 182 ? 12.879 -32.079 6.401 1.00 34.65 168 TYR B CA 1
ATOM 3521 C C . TYR B 1 182 ? 13.947 -30.978 6.353 1.00 35.57 168 TYR B C 1
ATOM 3522 O O . TYR B 1 182 ? 14.866 -30.952 7.176 1.00 33.26 168 TYR B O 1
ATOM 3531 N N . SER B 1 183 ? 13.815 -30.071 5.389 1.00 33.06 169 SER B N 1
ATOM 3532 C CA . SER B 1 183 ? 14.784 -28.995 5.206 1.00 36.78 169 SER B CA 1
ATOM 3533 C C . SER B 1 183 ? 14.810 -27.912 6.276 1.00 36.22 169 SER B C 1
ATOM 3534 O O . SER B 1 183 ? 15.874 -27.566 6.794 1.00 35.18 169 SER B O 1
ATOM 3537 N N . LYS B 1 184 ? 13.636 -27.374 6.591 1.00 37.01 170 LYS B N 1
ATOM 3538 C CA . LYS B 1 184 ? 13.535 -26.302 7.558 1.00 37.99 170 LYS B CA 1
ATOM 3539 C C . LYS B 1 184 ? 13.524 -26.718 9.020 1.00 37.67 170 LYS B C 1
ATOM 3540 O O . LYS B 1 184 ? 13.886 -25.921 9.880 1.00 38.23 170 LYS B O 1
ATOM 3546 N N . THR B 1 185 ? 13.112 -27.946 9.315 1.00 35.88 171 THR B N 1
ATOM 3547 C CA . THR B 1 185 ? 13.082 -28.388 10.703 1.00 36.11 171 THR B CA 1
ATOM 3548 C C . THR B 1 185 ? 13.988 -29.570 11.026 1.00 36.72 171 THR B C 1
ATOM 3549 O O . THR B 1 185 ? 14.913 -29.455 11.837 1.00 36.42 171 THR B O 1
ATOM 3553 N N . ALA B 1 186 ? 13.707 -30.706 10.396 1.00 35.64 172 ALA B N 1
ATOM 3554 C CA . ALA B 1 186 ? 14.458 -31.923 10.637 1.00 32.55 172 ALA B CA 1
ATOM 3555 C C . ALA B 1 186 ? 15.964 -31.803 10.491 1.00 31.78 172 ALA B C 1
ATOM 3556 O O . ALA B 1 186 ? 16.710 -32.203 11.387 1.00 31.89 172 ALA B O 1
ATOM 3558 N N . ARG B 1 187 ? 16.415 -31.252 9.373 1.00 28.44 173 ARG B N 1
ATOM 3559 C CA . ARG B 1 187 ? 17.841 -31.134 9.120 1.00 27.71 173 ARG B CA 1
ATOM 3560 C C . ARG B 1 187 ? 18.648 -30.629 10.316 1.00 27.96 173 ARG B C 1
ATOM 3561 O O . ARG B 1 187 ? 19.709 -31.188 10.619 1.00 29.22 173 ARG B O 1
ATOM 3569 N N . LEU B 1 188 ? 18.161 -29.595 11.002 1.00 26.37 174 LEU B N 1
ATOM 3570 C CA . LEU B 1 188 ? 18.888 -29.056 12.156 1.00 26.42 174 LEU B CA 1
ATOM 3571 C C . LEU B 1 188 ? 19.000 -30.074 13.288 1.00 27.38 174 LEU B C 1
ATOM 3572 O O . LEU B 1 188 ? 20.011 -30.125 13.985 1.00 28.52 174 LEU B O 1
ATOM 3577 N N . PHE B 1 189 ? 17.953 -30.867 13.476 1.00 28.94 175 PHE B N 1
ATOM 3578 C CA . PHE B 1 189 ? 17.941 -31.896 14.522 1.00 29.94 175 PHE B CA 1
ATOM 3579 C C . PHE B 1 189 ? 19.009 -32.939 14.205 1.00 28.10 175 PHE B C 1
ATOM 3580 O O . PHE B 1 189 ? 19.799 -33.340 15.064 1.00 28.30 175 PHE B O 1
ATOM 3588 N N . GLU B 1 190 ? 18.990 -33.379 12.953 1.00 28.08 176 GLU B N 1
ATOM 3589 C CA . GLU B 1 190 ? 19.910 -34.377 12.433 1.00 29.11 176 GLU B CA 1
ATOM 3590 C C . GLU B 1 190 ? 21.351 -33.925 12.628 1.00 28.72 176 GLU B C 1
ATOM 3591 O O . GLU B 1 190 ? 22.188 -34.681 13.111 1.00 30.48 176 GLU B O 1
ATOM 3597 N N . ALA B 1 191 ? 21.642 -32.688 12.245 1.00 28.64 177 ALA B N 1
ATOM 3598 C CA . ALA B 1 191 ? 22.994 -32.164 12.379 1.00 28.18 177 ALA B CA 1
ATOM 3599 C C . ALA B 1 191 ? 23.370 -32.010 13.851 1.00 29.64 177 ALA B C 1
ATOM 3600 O O . ALA B 1 191 ? 24.506 -32.276 14.239 1.00 29.51 177 ALA B O 1
ATOM 3602 N N . ALA B 1 192 ? 22.414 -31.579 14.670 1.00 28.10 178 ALA B N 1
ATOM 3603 C CA . ALA B 1 192 ? 22.683 -31.387 16.088 1.00 29.21 178 ALA B CA 1
ATOM 3604 C C . ALA B 1 192 ? 23.137 -32.714 16.682 1.00 28.45 178 ALA B C 1
ATOM 3605 O O . ALA B 1 192 ? 24.185 -32.793 17.308 1.00 28.10 178 ALA B O 1
ATOM 3607 N N . ALA B 1 193 ? 22.341 -33.754 16.470 1.00 28.94 179 ALA B N 1
ATOM 3608 C CA . ALA B 1 193 ? 22.663 -35.081 16.969 1.00 29.70 179 ALA B CA 1
ATOM 3609 C C . ALA B 1 193 ? 23.987 -35.612 16.396 1.00 29.82 179 ALA B C 1
ATOM 3610 O O . ALA B 1 193 ? 24.913 -35.942 17.141 1.00 28.73 179 ALA B O 1
ATOM 3612 N N . GLN B 1 194 ? 24.072 -35.692 15.073 1.00 30.70 180 GLN B N 1
ATOM 3613 C CA . GLN B 1 194 ? 25.276 -36.201 14.408 1.00 30.80 180 GLN B CA 1
ATOM 3614 C C . GLN B 1 194 ? 26.571 -35.472 14.745 1.00 31.66 180 GLN B C 1
ATOM 3615 O O . GLN B 1 194 ? 27.612 -36.116 14.917 1.00 31.08 180 GLN B O 1
ATOM 3621 N N . CYS B 1 195 ? 26.538 -34.144 14.825 1.00 29.75 181 CYS B N 1
ATOM 3622 C CA . CYS B 1 195 ? 27.771 -33.427 15.140 1.00 30.62 181 CYS B CA 1
ATOM 3623 C C . CYS B 1 195 ? 28.257 -33.726 16.546 1.00 32.39 181 CYS B C 1
ATOM 3624 O O . CYS B 1 195 ? 29.461 -33.875 16.768 1.00 30.68 181 CYS B O 1
ATOM 3627 N N . SER B 1 196 ? 27.332 -33.821 17.499 1.00 32.86 182 SER B N 1
ATOM 3628 C CA . SER B 1 196 ? 27.732 -34.150 18.856 1.00 34.24 182 SER B CA 1
ATOM 3629 C C . SER B 1 196 ? 28.412 -35.498 18.803 1.00 33.64 182 SER B C 1
ATOM 3630 O O . SER B 1 196 ? 29.423 -35.712 19.458 1.00 36.21 182 SER B O 1
ATOM 3633 N N . GLY B 1 197 ? 27.863 -36.395 17.996 1.00 33.67 183 GLY B N 1
ATOM 3634 C CA . GLY B 1 197 ? 28.431 -37.724 17.867 1.00 36.26 183 GLY B CA 1
ATOM 3635 C C . GLY B 1 197 ? 29.850 -37.702 17.328 1.00 38.03 183 GLY B C 1
ATOM 3636 O O . GLY B 1 197 ? 30.731 -38.407 17.830 1.00 38.57 183 GLY B O 1
ATOM 3637 N N . ILE B 1 198 ? 30.070 -36.888 16.303 1.00 36.20 184 ILE B N 1
ATOM 3638 C CA . ILE B 1 198 ? 31.375 -36.756 15.681 1.00 37.29 184 ILE B CA 1
ATOM 3639 C C . ILE B 1 198 ? 32.392 -36.212 16.681 1.00 39.81 184 ILE B C 1
ATOM 3640 O O . ILE B 1 198 ? 33.511 -36.713 16.792 1.00 40.13 184 ILE B O 1
ATOM 3645 N N . LEU B 1 199 ? 31.986 -35.193 17.425 1.00 41.38 185 LEU B N 1
ATOM 3646 C CA . LEU B 1 199 ? 32.848 -34.572 18.422 1.00 42.01 185 LEU B CA 1
ATOM 3647 C C . LEU B 1 199 ? 33.244 -35.595 19.490 1.00 42.89 185 LEU B C 1
ATOM 3648 O O . LEU B 1 199 ? 34.366 -35.601 19.996 1.00 42.97 185 LEU B O 1
ATOM 3653 N N . ALA B 1 200 ? 32.304 -36.458 19.837 1.00 43.60 186 ALA B N 1
ATOM 3654 C CA . ALA B 1 200 ? 32.557 -37.468 20.839 1.00 44.41 186 ALA B CA 1
ATOM 3655 C C . ALA B 1 200 ? 33.366 -38.603 20.229 1.00 45.86 186 ALA B C 1
ATOM 3656 O O . ALA B 1 200 ? 33.755 -39.541 20.925 1.00 46.53 186 ALA B O 1
ATOM 3658 N N . GLY B 1 201 ? 33.621 -38.515 18.927 1.00 45.74 187 GLY B N 1
ATOM 3659 C CA . GLY B 1 201 ? 34.380 -39.556 18.263 1.00 46.05 187 GLY B CA 1
ATOM 3660 C C . GLY B 1 201 ? 33.704 -40.911 18.382 1.00 46.25 187 GLY B C 1
ATOM 3661 O O . GLY B 1 201 ? 34.360 -41.930 18.606 1.00 47.75 187 GLY B O 1
ATOM 3662 N N . CYS B 1 202 ? 32.386 -40.924 18.245 1.00 45.15 188 CYS B N 1
ATOM 3663 C CA . CYS B 1 202 ? 31.628 -42.160 18.324 1.00 44.66 188 CYS B CA 1
ATOM 3664 C C . CYS B 1 202 ? 31.965 -42.993 17.088 1.00 45.20 188 CYS B C 1
ATOM 3665 O O . CYS B 1 202 ? 32.713 -42.550 16.220 1.00 45.52 188 CYS B O 1
ATOM 3668 N N . THR B 1 203 ? 31.401 -44.192 17.001 1.00 46.23 189 THR B N 1
ATOM 3669 C CA . THR B 1 203 ? 31.661 -45.064 15.860 1.00 47.74 189 THR B CA 1
ATOM 3670 C C . THR B 1 203 ? 30.739 -44.739 14.696 1.00 48.58 189 THR B C 1
ATOM 3671 O O . THR B 1 203 ? 29.648 -44.195 14.886 1.00 48.00 189 THR B O 1
ATOM 3675 N N . PRO B 1 204 ? 31.173 -45.062 13.470 1.00 48.55 190 PRO B N 1
ATOM 3676 C CA . PRO B 1 204 ? 30.352 -44.789 12.294 1.00 49.05 190 PRO B CA 1
ATOM 3677 C C . PRO B 1 204 ? 28.934 -45.293 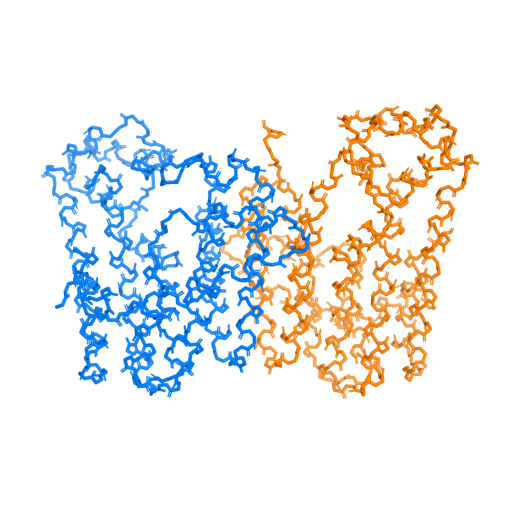12.498 1.00 49.84 190 PRO B C 1
ATOM 3678 O O . PRO B 1 204 ? 27.970 -44.610 12.157 1.00 51.07 190 PRO B O 1
ATOM 3682 N N . GLU B 1 205 ? 28.806 -46.484 13.069 1.00 49.19 191 GLU B N 1
ATOM 3683 C CA . GLU B 1 205 ? 27.490 -47.046 13.308 1.00 49.44 191 GLU B CA 1
ATOM 3684 C C . GLU B 1 205 ? 26.699 -46.096 14.204 1.00 49.69 191 GLU B C 1
ATOM 3685 O O . GLU B 1 205 ? 25.589 -45.686 13.859 1.00 50.76 191 GLU B O 1
ATOM 3691 N N . GLU B 1 206 ? 27.278 -45.746 15.351 1.00 47.06 192 GLU B N 1
ATOM 3692 C CA . GLU B 1 206 ? 26.625 -44.848 16.297 1.00 46.53 192 GLU B CA 1
ATOM 3693 C C . GLU B 1 206 ? 26.288 -43.493 15.668 1.00 45.79 192 GLU B C 1
ATOM 3694 O O . GLU B 1 206 ? 25.168 -43.009 15.807 1.00 45.05 192 GLU B O 1
ATOM 3700 N N . GLU B 1 207 ? 27.252 -42.889 14.974 1.00 45.77 193 GLU B N 1
ATOM 3701 C CA . GLU B 1 207 ? 27.034 -41.586 14.356 1.00 47.14 193 GLU B CA 1
ATOM 3702 C C . GLU B 1 207 ? 25.777 -41.586 13.506 1.00 48.04 193 GLU B C 1
ATOM 3703 O O . GLU B 1 207 ? 24.942 -40.683 13.603 1.00 47.85 193 GLU B O 1
ATOM 3709 N N . LYS B 1 208 ? 25.646 -42.607 12.670 1.00 47.89 194 LYS B N 1
ATOM 3710 C CA . LYS B 1 208 ? 24.486 -42.732 11.803 1.00 48.23 194 LYS B CA 1
ATOM 3711 C C . LYS B 1 208 ? 23.224 -42.883 12.649 1.00 47.18 194 LYS B C 1
ATOM 3712 O O . LYS B 1 208 ? 22.190 -42.290 12.343 1.00 50.00 194 LYS B O 1
ATOM 3718 N N . GLY B 1 209 ? 23.316 -43.661 13.722 1.00 44.50 195 GLY B N 1
ATOM 3719 C CA . GLY B 1 209 ? 22.170 -43.856 14.594 1.00 42.29 195 GLY B CA 1
ATOM 3720 C C . GLY B 1 209 ? 21.667 -42.555 15.200 1.00 40.29 195 GLY B C 1
ATOM 3721 O O . GLY B 1 209 ? 20.471 -42.379 15.404 1.00 39.79 195 GLY B O 1
ATOM 3722 N N . LEU B 1 210 ? 22.591 -41.651 15.505 1.00 40.20 196 LEU B N 1
ATOM 3723 C CA . LEU B 1 210 ? 22.253 -40.348 16.073 1.00 38.59 196 LEU B CA 1
ATOM 3724 C C . LEU B 1 210 ? 21.699 -39.474 14.953 1.00 38.94 196 LEU B C 1
ATOM 3725 O O . LEU B 1 210 ? 20.746 -38.720 15.149 1.00 38.44 196 LEU B O 1
ATOM 3730 N N . GLN B 1 211 ? 22.318 -39.585 13.780 1.00 39.21 197 GLN B N 1
ATOM 3731 C CA . GLN B 1 211 ? 21.916 -38.817 12.609 1.00 38.52 197 GLN B CA 1
ATOM 3732 C C . GLN B 1 211 ? 20.466 -39.101 12.274 1.00 38.07 197 GLN B C 1
ATOM 3733 O O . GLN B 1 211 ? 19.656 -38.178 12.154 1.00 38.22 197 GLN B O 1
ATOM 3739 N N . ASP B 1 212 ? 20.136 -40.382 12.128 1.00 37.57 198 ASP B N 1
ATOM 3740 C CA . ASP B 1 212 ? 18.767 -40.765 11.808 1.00 36.84 198 ASP B CA 1
ATOM 3741 C C . ASP B 1 212 ? 17.823 -40.328 12.904 1.00 35.07 198 ASP B C 1
ATOM 3742 O O . ASP B 1 212 ? 16.754 -39.789 12.620 1.00 35.98 198 ASP B O 1
ATOM 3747 N N . TYR B 1 213 ? 18.211 -40.568 14.155 1.00 33.07 199 TYR B N 1
ATOM 3748 C CA . TYR B 1 213 ? 17.372 -40.193 15.289 1.00 32.07 199 TYR B CA 1
ATOM 3749 C C . TYR B 1 213 ? 16.879 -38.759 15.173 1.00 31.34 199 TYR B C 1
ATOM 3750 O O . TYR B 1 213 ? 15.719 -38.482 15.433 1.00 31.41 199 TYR B O 1
ATOM 3759 N N . GLY B 1 214 ? 17.779 -37.854 14.801 1.00 31.64 200 GLY B N 1
ATOM 3760 C CA . GLY B 1 214 ? 17.411 -36.459 14.679 1.00 32.72 200 GLY B CA 1
ATOM 3761 C C . GLY B 1 214 ? 16.511 -36.204 13.495 1.00 32.34 200 GLY B C 1
ATOM 3762 O O . GLY B 1 214 ? 15.489 -35.527 13.613 1.00 33.59 200 GLY B O 1
ATOM 3763 N N . ARG B 1 215 ? 16.894 -36.740 12.343 1.00 32.71 201 ARG B N 1
ATOM 3764 C CA . ARG B 1 215 ? 16.098 -36.556 11.147 1.00 33.83 201 ARG B CA 1
ATOM 3765 C C . ARG B 1 215 ? 14.661 -37.013 11.387 1.00 33.27 201 ARG B C 1
ATOM 3766 O O . ARG B 1 215 ? 13.714 -36.291 11.089 1.00 32.30 201 ARG B O 1
ATOM 3774 N N . TYR B 1 216 ? 14.502 -38.202 11.955 1.00 33.64 202 TYR B N 1
ATOM 3775 C CA . TYR B 1 216 ? 13.178 -38.732 12.216 1.00 33.34 202 TYR B CA 1
ATOM 3776 C C . TYR B 1 216 ? 12.440 -37.967 13.302 1.00 33.44 202 TYR B C 1
ATOM 3777 O O . TYR B 1 216 ? 11.249 -37.714 13.174 1.00 33.00 202 TYR B O 1
ATOM 3786 N N . LEU B 1 217 ? 13.140 -37.607 14.374 1.00 32.83 203 LEU B N 1
ATOM 3787 C CA . LEU B 1 217 ? 12.510 -36.861 15.453 1.00 29.96 203 LEU B CA 1
ATOM 3788 C C . LEU B 1 217 ? 12.122 -35.481 14.928 1.00 28.79 203 LEU B C 1
ATOM 3789 O O . LEU B 1 217 ? 11.012 -35.014 15.146 1.00 28.82 203 LEU B O 1
ATOM 3794 N N . GLY B 1 218 ? 13.052 -34.832 14.238 1.00 29.74 204 GLY B N 1
ATOM 3795 C CA . GLY B 1 218 ? 12.767 -33.522 13.685 1.00 30.27 204 GLY B CA 1
ATOM 3796 C C . GLY B 1 218 ? 11.561 -33.574 12.765 1.00 29.32 204 GLY B C 1
ATOM 3797 O O . GLY B 1 218 ? 10.728 -32.659 12.765 1.00 29.49 204 GLY B O 1
ATOM 3798 N N . THR B 1 219 ? 11.454 -34.648 11.979 1.00 29.73 205 THR B N 1
ATOM 3799 C CA . THR B 1 219 ? 10.329 -34.794 11.069 1.00 29.60 205 THR B CA 1
ATOM 3800 C C . THR B 1 219 ? 9.046 -34.935 11.880 1.00 30.13 205 THR B C 1
ATOM 3801 O O . THR B 1 219 ? 8.051 -34.283 11.584 1.00 28.59 205 THR B O 1
ATOM 3805 N N . ALA B 1 220 ? 9.076 -35.774 12.912 1.00 30.05 206 ALA B N 1
ATOM 3806 C CA . ALA B 1 220 ? 7.891 -35.979 13.747 1.00 29.81 206 ALA B CA 1
ATOM 3807 C C . ALA B 1 220 ? 7.510 -34.645 14.367 1.00 30.92 206 ALA B C 1
ATOM 3808 O O . ALA B 1 220 ? 6.352 -34.236 14.338 1.00 31.44 206 ALA B O 1
ATOM 3810 N N . PHE B 1 221 ? 8.506 -33.977 14.936 1.00 30.70 207 PHE B N 1
ATOM 3811 C CA . PHE B 1 221 ? 8.316 -32.694 15.576 1.00 29.62 207 PHE B CA 1
ATOM 3812 C C . PHE B 1 221 ? 7.561 -31.725 14.667 1.00 30.75 207 PHE B C 1
ATOM 3813 O O . PHE B 1 221 ? 6.613 -31.078 15.097 1.00 28.55 207 PHE B O 1
ATOM 3821 N N . GLN B 1 222 ? 7.965 -31.624 13.406 1.00 31.41 208 GLN B N 1
ATOM 3822 C CA . GLN B 1 222 ? 7.283 -30.684 12.528 1.00 33.00 208 GLN B CA 1
ATOM 3823 C C . GLN B 1 222 ? 5.880 -31.135 12.142 1.00 33.04 208 GLN B C 1
ATOM 3824 O O . GLN B 1 222 ? 4.975 -30.299 12.016 1.00 31.59 208 GLN B O 1
ATOM 3830 N N . LEU B 1 223 ? 5.687 -32.441 11.952 1.00 33.75 209 LEU B N 1
ATOM 3831 C CA . LEU B 1 223 ? 4.356 -32.954 11.620 1.00 31.47 209 LEU B CA 1
ATOM 3832 C C . LEU B 1 223 ? 3.410 -32.617 12.766 1.00 31.83 209 LEU B C 1
ATOM 3833 O O . LEU B 1 223 ? 2.313 -32.108 12.539 1.00 32.91 209 LEU B O 1
ATOM 3838 N N . ILE B 1 224 ? 3.836 -32.870 14.002 1.00 30.71 210 ILE B N 1
ATOM 3839 C CA . ILE B 1 224 ? 2.982 -32.574 15.157 1.00 32.34 210 ILE B CA 1
ATOM 3840 C C . ILE B 1 224 ? 2.637 -31.087 15.206 1.00 32.32 210 ILE B C 1
ATOM 3841 O O . ILE B 1 224 ? 1.494 -30.704 15.459 1.00 34.01 210 ILE B O 1
ATOM 3846 N N . ASP B 1 225 ? 3.641 -30.255 14.962 1.00 33.48 211 ASP B N 1
ATOM 3847 C CA . ASP B 1 225 ? 3.473 -28.815 14.972 1.00 33.60 211 ASP B CA 1
ATOM 3848 C C . ASP B 1 225 ? 2.442 -28.382 13.927 1.00 33.82 211 ASP B C 1
ATOM 3849 O O . ASP B 1 225 ? 1.579 -27.554 14.200 1.00 33.52 211 ASP B O 1
ATOM 3854 N N . ASP B 1 226 ? 2.526 -28.952 12.732 1.00 34.12 212 ASP B N 1
ATOM 3855 C CA . ASP B 1 226 ? 1.583 -28.604 11.682 1.00 34.07 212 ASP B CA 1
ATOM 3856 C C . ASP B 1 226 ? 0.153 -29.019 12.023 1.00 36.12 212 ASP B C 1
ATOM 3857 O O . ASP B 1 226 ? -0.798 -28.283 11.729 1.00 36.10 212 ASP B O 1
ATOM 3862 N N . LEU B 1 227 ? -0.025 -30.182 12.646 1.00 37.37 213 LEU B N 1
ATOM 3863 C CA . LEU B 1 227 ? -1.381 -30.592 12.991 1.00 39.13 213 LEU B CA 1
ATOM 3864 C C . LEU B 1 227 ? -1.891 -29.764 14.175 1.00 39.04 213 LEU B C 1
ATOM 3865 O O . LEU B 1 227 ? -3.082 -29.478 14.281 1.00 38.39 213 LEU B O 1
ATOM 3870 N N . LEU B 1 228 ? -0.988 -29.368 15.063 1.00 39.96 214 LEU B N 1
ATOM 3871 C CA . LEU B 1 228 ? -1.384 -28.560 16.212 1.00 38.82 214 LEU B CA 1
ATOM 3872 C C . LEU B 1 228 ? -1.835 -27.164 15.789 1.00 39.03 214 LEU B C 1
ATOM 3873 O O . LEU B 1 228 ? -2.595 -26.515 16.501 1.00 38.83 214 LEU B O 1
ATOM 3878 N N . ASP B 1 229 ? -1.366 -26.699 14.633 1.00 39.92 215 ASP B N 1
ATOM 3879 C CA . ASP B 1 229 ? -1.742 -25.370 14.148 1.00 42.19 215 ASP B CA 1
ATOM 3880 C C . ASP B 1 229 ? -3.246 -25.293 13.857 1.00 41.98 215 ASP B C 1
ATOM 3881 O O . ASP B 1 229 ? -3.815 -24.211 13.723 1.00 41.20 215 ASP B O 1
ATOM 3886 N N . TYR B 1 230 ? -3.877 -26.456 13.752 1.00 43.40 216 TYR B N 1
ATOM 3887 C CA . TYR B 1 230 ? -5.311 -26.550 13.509 1.00 45.21 216 TYR B CA 1
ATOM 3888 C C . TYR B 1 230 ? -5.904 -27.104 14.788 1.00 47.53 216 TYR B C 1
ATOM 3889 O O . TYR B 1 230 ? -7.080 -26.915 15.085 1.00 48.70 216 TYR B O 1
ATOM 3898 N N . ASN B 1 231 ? -5.042 -27.787 15.536 1.00 51.77 217 ASN B N 1
ATOM 3899 C CA . ASN B 1 231 ? -5.367 -28.421 16.812 1.00 53.86 217 ASN B CA 1
ATOM 3900 C C . ASN B 1 231 ? -6.580 -29.336 16.731 1.00 54.55 217 ASN B C 1
ATOM 3901 O O . ASN B 1 231 ? -6.445 -30.558 16.826 1.00 56.57 217 ASN B O 1
ATOM 3906 N N . LYS B 1 239 ? 0.603 -19.389 18.117 1.00 73.07 225 LYS B N 1
ATOM 3907 C CA . LYS B 1 239 ? -0.103 -18.880 19.284 1.00 72.85 225 LYS B CA 1
ATOM 3908 C C . LYS B 1 239 ? -1.615 -19.060 19.159 1.00 71.75 225 LYS B C 1
ATOM 3909 O O . LYS B 1 239 ? -2.306 -19.308 20.154 1.00 72.47 225 LYS B O 1
ATOM 3915 N N . ASN B 1 240 ? -2.124 -18.937 17.937 1.00 69.44 226 ASN B N 1
ATOM 3916 C CA . ASN B 1 240 ? -3.550 -19.124 17.668 1.00 66.80 226 ASN B CA 1
ATOM 3917 C C . ASN B 1 240 ? -3.688 -20.083 16.500 1.00 62.61 226 ASN B C 1
ATOM 3918 O O . ASN B 1 240 ? -2.973 -19.967 15.504 1.00 63.13 226 ASN B O 1
ATOM 3923 N N . VAL B 1 241 ? -4.597 -21.038 16.618 1.00 56.70 227 VAL B N 1
ATOM 3924 C CA . VAL B 1 241 ? -4.791 -21.979 15.535 1.00 52.00 227 VAL B CA 1
ATOM 3925 C C . VAL B 1 241 ? -5.337 -21.225 14.325 1.00 49.60 227 VAL B C 1
ATOM 3926 O O . VAL B 1 241 ? -5.958 -20.165 14.466 1.00 46.99 227 VAL B O 1
ATOM 3930 N N . GLY B 1 242 ? -5.091 -21.767 13.137 1.00 46.86 228 GLY B N 1
ATOM 3931 C CA . GLY B 1 242 ? -5.576 -21.130 11.929 1.00 44.41 228 GLY B CA 1
ATOM 3932 C C . GLY B 1 242 ? -4.591 -20.192 11.257 1.00 43.80 228 GLY B C 1
ATOM 3933 O O . GLY B 1 242 ? -4.906 -19.613 10.214 1.00 43.30 228 GLY B O 1
ATOM 3934 N N . ASP B 1 243 ? -3.406 -20.025 11.840 1.00 42.78 229 ASP B N 1
ATOM 3935 C CA . ASP B 1 243 ? -2.399 -19.150 11.239 1.00 42.33 229 ASP B CA 1
ATOM 3936 C C . ASP B 1 243 ? -1.951 -19.659 9.874 1.00 39.52 229 ASP B C 1
ATOM 3937 O O . ASP B 1 243 ? -1.912 -18.907 8.909 1.00 39.29 229 ASP B O 1
ATOM 3942 N N . ASP B 1 244 ? -1.597 -20.933 9.795 1.00 36.85 230 ASP B N 1
ATOM 3943 C CA . ASP B 1 244 ? -1.140 -21.486 8.538 1.00 36.78 230 ASP B CA 1
ATOM 3944 C C . ASP B 1 244 ? -2.210 -21.384 7.465 1.00 36.23 230 ASP B C 1
ATOM 3945 O O . ASP B 1 244 ? -1.919 -21.022 6.328 1.00 34.74 230 ASP B O 1
ATOM 3950 N N . LEU B 1 245 ? -3.447 -21.705 7.820 1.00 35.56 231 LEU B N 1
ATOM 3951 C CA . LEU B 1 245 ? -4.533 -21.619 6.855 1.00 34.37 231 LEU B CA 1
ATOM 3952 C C . LEU B 1 245 ? -4.637 -20.154 6.420 1.00 34.11 231 LEU B C 1
ATOM 3953 O O . LEU B 1 245 ? -4.560 -19.833 5.235 1.00 31.45 231 LEU B O 1
ATOM 3958 N N . ASN B 1 246 ? -4.773 -19.265 7.393 1.00 33.46 232 ASN B N 1
ATOM 3959 C CA . ASN B 1 246 ? -4.895 -17.846 7.102 1.00 35.19 232 ASN B CA 1
ATOM 3960 C C . ASN B 1 246 ? -3.799 -17.304 6.178 1.00 36.25 232 ASN B C 1
ATOM 3961 O O . ASN B 1 246 ? -4.057 -16.413 5.364 1.00 34.33 232 ASN B O 1
ATOM 3966 N N . GLU B 1 247 ? -2.588 -17.842 6.301 1.00 36.30 233 GLU B N 1
ATOM 3967 C CA . GLU B 1 247 ? -1.467 -17.407 5.474 1.00 37.48 233 GLU B CA 1
ATOM 3968 C C . GLU B 1 247 ? -1.406 -18.110 4.133 1.00 37.33 233 GLU B C 1
ATOM 3969 O O . GLU B 1 247 ? -0.507 -17.849 3.346 1.00 37.68 233 GLU B O 1
ATOM 3975 N N . GLY B 1 248 ? -2.335 -19.019 3.867 1.00 36.66 234 GLY B N 1
ATOM 3976 C CA . GLY B 1 248 ? -2.280 -19.720 2.599 1.00 33.86 234 GLY B CA 1
ATOM 3977 C C . GLY B 1 248 ? -1.099 -20.675 2.568 1.00 34.71 234 GLY B C 1
ATOM 3978 O O . GLY B 1 248 ? -0.658 -21.105 1.503 1.00 34.51 234 GLY B O 1
ATOM 3979 N N . LYS B 1 249 ? -0.575 -21.011 3.738 1.00 33.14 235 LYS B N 1
ATOM 3980 C CA . LYS B 1 249 ? 0.545 -21.936 3.799 1.00 35.57 235 LYS B CA 1
ATOM 3981 C C . LYS B 1 249 ? -0.012 -23.360 3.765 1.00 35.24 235 LYS B C 1
ATOM 3982 O O . LYS B 1 249 ? -0.730 -23.781 4.671 1.00 34.68 235 LYS B O 1
ATOM 3988 N N . PRO B 1 250 ? 0.312 -24.118 2.713 1.00 34.18 236 PRO B N 1
ATOM 3989 C CA . PRO B 1 250 ? -0.177 -25.489 2.592 1.00 33.48 236 PRO B CA 1
ATOM 3990 C C . PRO B 1 250 ? 0.654 -26.503 3.362 1.00 32.34 236 PRO B C 1
ATOM 3991 O O . PRO B 1 250 ? 1.821 -26.678 3.071 1.00 35.56 236 PRO B O 1
ATOM 3995 N N . THR B 1 251 ? 0.047 -27.165 4.339 1.00 32.86 237 THR B N 1
ATOM 3996 C CA . THR B 1 251 ? 0.735 -28.190 5.115 1.00 33.46 237 THR B CA 1
ATOM 3997 C C . THR B 1 251 ? 0.035 -29.548 4.927 1.00 35.39 237 THR B C 1
ATOM 3998 O O . THR B 1 251 ? -1.082 -29.608 4.398 1.00 35.28 237 THR B O 1
ATOM 4002 N N . LEU B 1 252 ? 0.686 -30.631 5.356 1.00 36.46 238 LEU B N 1
ATOM 4003 C CA . LEU B 1 252 ? 0.149 -31.989 5.189 1.00 36.41 238 LEU B CA 1
ATOM 4004 C C . LEU B 1 252 ? -1.334 -32.181 5.486 1.00 36.06 238 LEU B C 1
ATOM 4005 O O . LEU B 1 252 ? -2.078 -32.643 4.630 1.00 37.82 238 LEU B O 1
ATOM 4010 N N . PRO B 1 253 ? -1.790 -31.825 6.695 1.00 35.54 239 PRO B N 1
ATOM 4011 C CA . PRO B 1 253 ? -3.212 -32.015 6.994 1.00 35.33 239 PRO B CA 1
ATOM 4012 C C . PRO B 1 253 ? -4.168 -31.276 6.050 1.00 37.37 239 PRO B C 1
ATOM 4013 O O . PRO B 1 253 ? -5.207 -31.818 5.662 1.00 36.91 239 PRO B O 1
ATOM 4017 N N . LEU B 1 254 ? -3.826 -30.046 5.680 1.00 37.50 240 LEU B N 1
ATOM 4018 C CA . LEU B 1 254 ? -4.673 -29.275 4.774 1.00 37.30 240 LEU B CA 1
ATOM 4019 C C . LEU B 1 254 ? -4.623 -29.916 3.372 1.00 38.52 240 LEU B C 1
ATOM 4020 O O . LEU B 1 254 ? -5.660 -30.105 2.726 1.00 38.60 240 LEU B O 1
ATOM 4025 N N . LEU B 1 255 ? -3.424 -30.265 2.917 1.00 36.67 241 LEU B N 1
ATOM 4026 C CA . LEU B 1 255 ? -3.282 -30.892 1.618 1.00 37.76 241 LEU B CA 1
ATOM 4027 C C . LEU B 1 255 ? -4.035 -32.221 1.579 1.00 39.58 241 LEU B C 1
ATOM 4028 O O . LEU B 1 255 ? -4.638 -32.579 0.560 1.00 38.79 241 LEU B O 1
ATOM 4033 N N . HIS B 1 256 ? -4.007 -32.945 2.692 1.00 39.67 242 HIS B N 1
ATOM 4034 C CA . HIS B 1 256 ? -4.681 -34.240 2.774 1.00 40.52 242 HIS B CA 1
ATOM 4035 C C . HIS B 1 256 ? -6.188 -34.106 2.632 1.00 39.69 242 HIS B C 1
ATOM 4036 O O . HIS B 1 256 ? -6.809 -34.838 1.869 1.00 38.84 242 HIS B O 1
ATOM 4043 N N . ALA B 1 257 ? -6.778 -33.172 3.369 1.00 39.05 243 ALA B N 1
ATOM 4044 C CA . ALA B 1 257 ? -8.213 -32.966 3.293 1.00 40.88 243 ALA B CA 1
ATOM 4045 C C . ALA B 1 257 ? -8.587 -32.542 1.880 1.00 42.47 243 ALA B C 1
ATOM 4046 O O . ALA B 1 257 ? -9.647 -32.901 1.370 1.00 43.43 243 ALA B O 1
ATOM 4048 N N . MET B 1 258 ? -7.715 -31.773 1.239 1.00 44.20 244 MET B N 1
ATOM 4049 C CA . MET B 1 258 ? -8.003 -31.319 -0.115 1.00 45.40 244 MET B CA 1
ATOM 4050 C C . MET B 1 258 ? -8.021 -32.475 -1.109 1.00 46.12 244 MET B C 1
ATOM 4051 O O . MET B 1 258 ? -8.842 -32.503 -2.027 1.00 47.29 244 MET B O 1
ATOM 4056 N N . HIS B 1 259 ? -7.115 -33.426 -0.930 1.00 46.37 245 HIS B N 1
ATOM 4057 C CA . HIS B 1 259 ? -7.040 -34.558 -1.835 1.00 48.13 245 HIS B CA 1
ATOM 4058 C C . HIS B 1 259 ? -8.033 -35.674 -1.500 1.00 48.08 245 HIS B C 1
ATOM 4059 O O . HIS B 1 259 ? -8.328 -36.514 -2.355 1.00 47.98 245 HIS B O 1
ATOM 4066 N N . HIS B 1 260 ? -8.542 -35.679 -0.267 1.00 46.96 246 HIS B N 1
ATOM 4067 C CA . HIS B 1 260 ? -9.467 -36.719 0.176 1.00 45.63 246 HIS B CA 1
ATOM 4068 C C . HIS B 1 260 ? -10.863 -36.261 0.569 1.00 43.94 246 HIS B C 1
ATOM 4069 O O . HIS B 1 260 ? -11.737 -37.091 0.815 1.00 43.19 246 HIS B O 1
ATOM 4076 N N . GLY B 1 261 ? -11.084 -34.955 0.636 1.00 42.51 247 GLY B N 1
ATOM 4077 C CA . GLY B 1 261 ? -12.405 -34.473 0.994 1.00 43.00 247 GLY B CA 1
ATOM 4078 C C . GLY B 1 261 ? -13.358 -34.543 -0.189 1.00 43.76 247 GLY B C 1
ATOM 4079 O O . GLY B 1 261 ? -13.029 -35.107 -1.235 1.00 42.62 247 GLY B O 1
ATOM 4080 N N . THR B 1 262 ? -14.550 -33.983 -0.035 1.00 44.71 248 THR B N 1
ATOM 4081 C CA . THR B 1 262 ? -15.495 -33.977 -1.143 1.00 46.66 248 THR B CA 1
ATOM 4082 C C . THR B 1 262 ? -15.080 -32.830 -2.073 1.00 48.28 248 THR B C 1
ATOM 4083 O O . THR B 1 262 ? -14.348 -31.925 -1.663 1.00 47.86 248 THR B O 1
ATOM 4087 N N . PRO B 1 263 ? -15.525 -32.859 -3.342 1.00 48.51 249 PRO B N 1
ATOM 4088 C CA . PRO B 1 263 ? -15.150 -31.780 -4.257 1.00 47.51 249 PRO B CA 1
ATOM 4089 C C . PRO B 1 263 ? -15.462 -30.398 -3.678 1.00 45.49 249 PRO B C 1
ATOM 4090 O O . PRO B 1 263 ? -14.713 -29.453 -3.891 1.00 45.06 249 PRO B O 1
ATOM 4094 N N . GLU B 1 264 ? -16.562 -30.279 -2.945 1.00 43.95 250 GLU B N 1
ATOM 4095 C CA . GLU B 1 264 ? -16.910 -28.992 -2.363 1.00 44.82 250 GLU B CA 1
ATOM 4096 C C . GLU B 1 264 ? -15.851 -28.592 -1.332 1.00 45.06 250 GLU B C 1
ATOM 4097 O O . GLU B 1 264 ? -15.445 -27.434 -1.256 1.00 45.29 250 GLU B O 1
ATOM 4103 N N . GLN B 1 265 ? -15.402 -29.555 -0.538 1.00 42.08 251 GLN B N 1
ATOM 4104 C CA . GLN B 1 265 ? -14.395 -29.268 0.460 1.00 40.37 251 GLN B CA 1
ATOM 4105 C C . GLN B 1 265 ? -13.062 -28.957 -0.234 1.00 38.97 251 GLN B C 1
ATOM 4106 O O . GLN B 1 265 ? -12.403 -27.976 0.097 1.00 39.51 251 GLN B O 1
ATOM 4112 N N . ALA B 1 266 ? -12.683 -29.770 -1.214 1.00 36.76 252 ALA B N 1
ATOM 4113 C CA . ALA B 1 266 ? -11.435 -29.557 -1.945 1.00 37.68 252 ALA B CA 1
ATOM 4114 C C . ALA B 1 266 ? -11.401 -28.172 -2.577 1.00 38.37 252 ALA B C 1
ATOM 4115 O O . ALA B 1 266 ? -10.358 -27.513 -2.599 1.00 38.40 252 ALA B O 1
ATOM 4117 N N . GLN B 1 267 ? -12.543 -27.738 -3.095 1.00 37.79 253 GLN B N 1
ATOM 4118 C CA . GLN B 1 267 ? -12.634 -26.432 -3.720 1.00 39.01 253 GLN B CA 1
ATOM 4119 C C . GLN B 1 267 ? -12.471 -25.328 -2.691 1.00 36.36 253 GLN B C 1
ATOM 4120 O O . GLN B 1 267 ? -11.726 -24.381 -2.916 1.00 36.89 253 GLN B O 1
ATOM 4126 N N . MET B 1 268 ? -13.172 -25.438 -1.567 1.00 35.20 254 MET B N 1
ATOM 4127 C CA . MET B 1 268 ? -13.065 -24.419 -0.524 1.00 35.08 254 MET B CA 1
ATOM 4128 C C . MET B 1 268 ? -11.620 -24.283 -0.047 1.00 34.93 254 MET B C 1
ATOM 4129 O O . MET B 1 268 ? -11.125 -23.177 0.122 1.00 34.02 254 MET B O 1
ATOM 4134 N N . ILE B 1 269 ? -10.955 -25.417 0.158 1.00 33.66 255 ILE B N 1
ATOM 4135 C CA . ILE B 1 269 ? -9.575 -25.441 0.623 1.00 33.08 255 ILE B CA 1
ATOM 4136 C C . ILE B 1 269 ? -8.644 -24.868 -0.441 1.00 33.19 255 ILE B C 1
ATOM 4137 O O . ILE B 1 269 ? -7.743 -24.075 -0.142 1.00 30.26 255 ILE B O 1
ATOM 4142 N N . ARG B 1 270 ? -8.871 -25.256 -1.690 1.00 33.65 256 ARG B N 1
ATOM 4143 C CA . ARG B 1 270 ? -8.056 -24.756 -2.792 1.00 34.39 256 ARG B CA 1
ATOM 4144 C C . ARG B 1 270 ? -8.113 -23.228 -2.821 1.00 35.59 256 ARG B C 1
ATOM 4145 O O . ARG B 1 270 ? -7.096 -22.547 -2.993 1.00 36.43 256 ARG B O 1
ATOM 4153 N N . THR B 1 271 ? -9.308 -22.697 -2.627 1.00 35.22 257 THR B N 1
ATOM 4154 C CA . THR B 1 271 ? -9.515 -21.260 -2.634 1.00 35.56 257 THR B CA 1
ATOM 4155 C C . THR B 1 271 ? -8.851 -20.612 -1.430 1.00 35.98 257 THR B C 1
ATOM 4156 O O . THR B 1 271 ? -8.157 -19.603 -1.564 1.00 37.52 257 THR B O 1
ATOM 4160 N N . ALA B 1 272 ? -9.056 -21.191 -0.254 1.00 33.83 258 ALA B N 1
ATOM 4161 C CA . ALA B 1 272 ? -8.458 -20.640 0.953 1.00 32.47 258 ALA B CA 1
ATOM 4162 C C . ALA B 1 272 ? -6.951 -20.474 0.781 1.00 31.90 258 ALA B C 1
ATOM 4163 O O . ALA B 1 272 ? -6.383 -19.465 1.191 1.00 33.32 258 ALA B O 1
ATOM 4165 N N . ILE B 1 273 ? -6.306 -21.465 0.172 1.00 31.95 259 ILE B N 1
ATOM 4166 C CA . ILE B 1 273 ? -4.864 -21.429 -0.035 1.00 31.29 259 ILE B CA 1
ATOM 4167 C C . ILE B 1 273 ? -4.472 -20.362 -1.049 1.00 33.68 259 ILE B C 1
ATOM 4168 O O . ILE B 1 273 ? -3.572 -19.555 -0.795 1.00 32.06 259 ILE B O 1
ATOM 4173 N N . GLU B 1 274 ? -5.162 -20.362 -2.190 1.00 34.93 260 GLU B N 1
ATOM 4174 C CA . GLU B 1 274 ? -4.895 -19.407 -3.263 1.00 37.56 260 GLU B CA 1
ATOM 4175 C C . GLU B 1 274 ? -5.090 -17.945 -2.863 1.00 38.76 260 GLU B C 1
ATOM 4176 O O . GLU B 1 274 ? -4.295 -17.093 -3.252 1.00 40.37 260 GLU B O 1
ATOM 4182 N N . GLN B 1 275 ? -6.134 -17.651 -2.091 1.00 39.01 261 GLN B N 1
ATOM 4183 C CA . GLN B 1 275 ? -6.399 -16.278 -1.674 1.00 41.95 261 GLN B CA 1
ATOM 4184 C C . GLN B 1 275 ? -5.862 -15.889 -0.317 1.00 41.78 261 GLN B C 1
ATOM 4185 O O . GLN B 1 275 ? -5.565 -14.719 -0.086 1.00 43.49 261 GLN B O 1
ATOM 4191 N N . GLY B 1 276 ? -5.754 -16.855 0.589 1.00 40.39 262 GLY B N 1
ATOM 4192 C CA . GLY B 1 276 ? -5.265 -16.547 1.919 1.00 38.53 262 GLY B CA 1
ATOM 4193 C C . GLY B 1 276 ? -6.348 -15.828 2.693 1.00 38.41 262 GLY B C 1
ATOM 4194 O O . GLY B 1 276 ? -7.455 -15.669 2.191 1.00 39.32 262 GLY B O 1
ATOM 4195 N N . ASN B 1 277 ? -6.026 -15.390 3.907 1.00 37.87 263 ASN B N 1
ATOM 4196 C CA . ASN B 1 277 ? -6.972 -14.691 4.773 1.00 38.76 263 ASN B CA 1
ATOM 4197 C C . ASN B 1 277 ? -8.248 -15.501 5.054 1.00 39.53 263 ASN B C 1
ATOM 4198 O O . ASN B 1 277 ? -9.294 -14.938 5.385 1.00 41.28 263 ASN B O 1
ATOM 4203 N N . GLY B 1 278 ? -8.161 -16.822 4.944 1.00 38.71 264 GLY B N 1
ATOM 4204 C CA . GLY B 1 278 ? -9.334 -17.638 5.201 1.00 40.37 264 GLY B CA 1
ATOM 4205 C C . GLY B 1 278 ? -9.440 -18.213 6.608 1.00 41.30 264 GLY B C 1
ATOM 4206 O O . GLY B 1 278 ? -9.914 -19.332 6.778 1.00 41.21 264 GLY B O 1
ATOM 4207 N N . ARG B 1 279 ? -9.005 -17.465 7.619 1.00 42.05 265 ARG B N 1
ATOM 4208 C CA . ARG B 1 279 ? -9.076 -17.944 9.000 1.00 41.88 265 ARG B CA 1
ATOM 4209 C C . ARG B 1 279 ? -10.520 -18.261 9.403 1.00 42.14 265 ARG B C 1
ATOM 4210 O O . ARG B 1 279 ? -10.764 -19.197 10.160 1.00 42.43 265 ARG B O 1
ATOM 4218 N N . HIS B 1 280 ? -11.471 -17.476 8.896 1.00 40.94 266 HIS B N 1
ATOM 4219 C CA . HIS B 1 280 ? -12.885 -17.680 9.198 1.00 39.43 266 HIS B CA 1
ATOM 4220 C C . HIS B 1 280 ? -13.394 -19.022 8.663 1.00 39.86 266 HIS B C 1
ATOM 4221 O O . HIS B 1 280 ? -14.509 -19.434 8.989 1.00 39.86 266 HIS B O 1
ATOM 4228 N N . LEU B 1 281 ? -12.579 -19.699 7.852 1.00 38.32 267 LEU B N 1
ATOM 4229 C CA . LEU B 1 281 ? -12.963 -20.986 7.271 1.00 37.32 267 LEU B CA 1
ATOM 4230 C C . LEU B 1 281 ? -12.447 -22.186 8.070 1.00 37.80 267 LEU B C 1
ATOM 4231 O O . LEU B 1 281 ? -12.630 -23.337 7.669 1.00 37.41 267 LEU B O 1
ATOM 4236 N N . LEU B 1 282 ? -11.801 -21.913 9.195 1.00 39.31 268 LEU B N 1
ATOM 4237 C CA . LEU B 1 282 ? -11.259 -22.966 10.049 1.00 40.13 268 LEU B CA 1
ATOM 4238 C C . LEU B 1 282 ? -12.247 -24.112 10.342 1.00 41.54 268 LEU B C 1
ATOM 4239 O O . LEU B 1 282 ? -11.943 -25.282 10.091 1.00 40.15 268 LEU B O 1
ATOM 4244 N N . GLU B 1 283 ? -13.423 -23.782 10.868 1.00 42.06 269 GLU B N 1
ATOM 4245 C CA . GLU B 1 283 ? -14.418 -24.807 11.193 1.00 43.74 269 GLU B CA 1
ATOM 4246 C C . GLU B 1 283 ? -14.805 -25.667 9.984 1.00 41.93 269 GLU B C 1
ATOM 4247 O O . GLU B 1 283 ? -14.731 -26.899 10.031 1.00 40.58 269 GLU B O 1
ATOM 4253 N N . PRO B 1 284 ? -15.226 -25.035 8.883 1.00 40.29 270 PRO B N 1
ATOM 4254 C CA . PRO B 1 284 ? -15.583 -25.886 7.747 1.00 40.22 270 PRO B CA 1
ATOM 4255 C C . PRO B 1 284 ? -14.408 -26.783 7.362 1.00 39.96 270 PRO B C 1
ATOM 4256 O O . PRO B 1 284 ? -14.589 -27.945 7.005 1.00 42.29 270 PRO B O 1
ATOM 4260 N N . VAL B 1 285 ? -13.201 -26.233 7.442 1.00 39.68 271 VAL B N 1
ATOM 4261 C CA . VAL B 1 285 ? -11.993 -26.976 7.105 1.00 37.06 271 VAL B CA 1
ATOM 4262 C C . VAL B 1 285 ? -11.792 -28.101 8.114 1.00 37.42 271 VAL B C 1
ATOM 4263 O O . VAL B 1 285 ? -11.402 -29.204 7.745 1.00 37.81 271 VAL B O 1
ATOM 4267 N N . LEU B 1 286 ? -12.058 -27.818 9.387 1.00 38.35 272 LEU B N 1
ATOM 4268 C CA . LEU B 1 286 ? -11.921 -28.820 10.444 1.00 39.12 272 LEU B CA 1
ATOM 4269 C C . LEU B 1 286 ? -12.925 -29.953 10.161 1.00 41.21 272 LEU B C 1
ATOM 4270 O O . LEU B 1 286 ? -12.585 -31.138 10.245 1.00 39.05 272 LEU B O 1
ATOM 4275 N N . GLU B 1 287 ? -14.155 -29.579 9.809 1.00 41.92 273 GLU B N 1
ATOM 4276 C CA . GLU B 1 287 ? -15.175 -30.567 9.492 1.00 42.50 273 GLU B CA 1
ATOM 4277 C C . GLU B 1 287 ? -14.612 -31.486 8.413 1.00 41.49 273 GLU B C 1
ATOM 4278 O O . GLU B 1 287 ? -14.663 -32.701 8.550 1.00 41.99 273 GLU B O 1
ATOM 4284 N N . ALA B 1 288 ? -14.069 -30.906 7.342 1.00 39.64 274 ALA B N 1
ATOM 4285 C CA . ALA B 1 288 ? -13.511 -31.707 6.246 1.00 38.78 274 ALA B CA 1
ATOM 4286 C C . ALA B 1 288 ? -12.342 -32.599 6.681 1.00 39.18 274 ALA B C 1
ATOM 4287 O O . ALA B 1 288 ? -12.183 -33.722 6.180 1.00 36.77 274 ALA B O 1
ATOM 4289 N N . MET B 1 289 ? -11.508 -32.105 7.594 1.00 38.84 275 MET B N 1
ATOM 4290 C CA . MET B 1 289 ? -10.389 -32.919 8.060 1.00 40.13 275 MET B CA 1
ATOM 4291 C C . MET B 1 289 ? -10.921 -34.076 8.924 1.00 40.25 275 MET B C 1
ATOM 4292 O O . MET B 1 289 ? -10.531 -35.231 8.725 1.00 40.99 275 MET B O 1
ATOM 4297 N N . ASN B 1 290 ? -11.811 -33.781 9.869 1.00 40.57 276 ASN B N 1
ATOM 4298 C CA . ASN B 1 290 ? -12.356 -34.839 10.727 1.00 43.36 276 ASN B CA 1
ATOM 4299 C C . ASN B 1 290 ? -12.944 -35.939 9.835 1.00 44.37 276 ASN B C 1
ATOM 4300 O O . ASN B 1 290 ? -12.590 -37.112 9.956 1.00 44.74 276 ASN B O 1
ATOM 4305 N N . ALA B 1 291 ? -13.816 -35.536 8.914 1.00 44.64 277 ALA B N 1
ATOM 4306 C CA . ALA B 1 291 ? -14.477 -36.464 8.000 1.00 42.94 277 ALA B CA 1
ATOM 4307 C C . ALA B 1 291 ? -13.568 -37.445 7.255 1.00 42.67 277 ALA B C 1
ATOM 4308 O O . ALA B 1 291 ? -13.882 -38.629 7.187 1.00 42.54 277 ALA B O 1
ATOM 4310 N N . CYS B 1 292 ? -12.451 -36.986 6.691 1.00 42.37 278 CYS B N 1
ATOM 4311 C CA . CYS B 1 292 ? -11.591 -37.9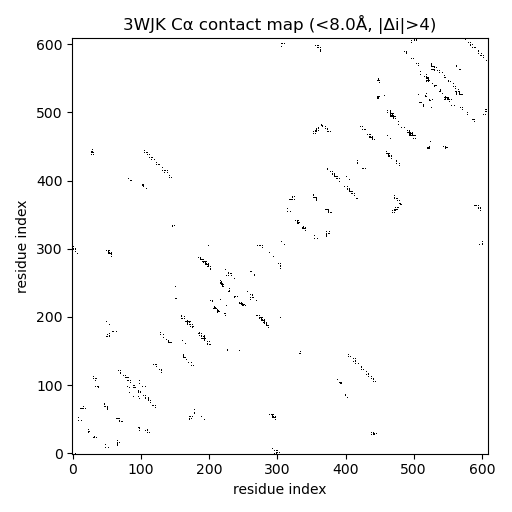25 5.961 1.00 44.08 278 CYS B CA 1
ATOM 4312 C C . CYS B 1 292 ? -10.348 -38.453 6.689 1.00 42.58 278 CYS B C 1
ATOM 4313 O O . CYS B 1 292 ? -9.581 -39.239 6.123 1.00 41.52 278 CYS B O 1
ATOM 4316 N N . GLY B 1 293 ? -10.151 -38.029 7.934 1.00 43.16 279 GLY B N 1
ATOM 4317 C CA . GLY B 1 293 ? -9.014 -38.510 8.710 1.00 43.38 279 GLY B CA 1
ATOM 4318 C C . GLY B 1 293 ? -7.740 -37.676 8.783 1.00 44.88 279 GLY B C 1
ATOM 4319 O O . GLY B 1 293 ? -6.844 -38.004 9.563 1.00 46.70 279 GLY B O 1
ATOM 4320 N N . SER B 1 294 ? -7.658 -36.606 7.994 1.00 43.29 280 SER B N 1
ATOM 4321 C CA . SER B 1 294 ? -6.480 -35.723 7.944 1.00 41.85 280 SER B CA 1
ATOM 4322 C C . SER B 1 294 ? -5.641 -35.544 9.219 1.00 41.93 280 SER B C 1
ATOM 4323 O O . SER B 1 294 ? -4.456 -35.870 9.234 1.00 42.15 280 SER B O 1
ATOM 4326 N N . LEU B 1 295 ? -6.235 -35.023 10.287 1.00 40.40 281 LEU B N 1
ATOM 4327 C CA . LEU B 1 295 ? -5.481 -34.818 11.520 1.00 39.27 281 LEU B CA 1
ATOM 4328 C C . LEU B 1 295 ? -4.911 -36.113 12.098 1.00 40.18 281 LEU B C 1
ATOM 4329 O O . LEU B 1 295 ? -3.719 -36.177 12.382 1.00 40.19 281 LEU B O 1
ATOM 4334 N N . GLU B 1 296 ? -5.739 -37.141 12.273 1.00 40.76 282 GLU B N 1
ATOM 4335 C CA . GLU B 1 296 ? -5.233 -38.402 12.803 1.00 40.30 282 GLU B CA 1
ATOM 4336 C C . GLU B 1 296 ? -4.248 -39.003 11.819 1.00 39.42 282 GLU B C 1
ATOM 4337 O O . GLU B 1 296 ? -3.256 -39.611 12.207 1.00 38.83 282 GLU B O 1
ATOM 4343 N N . TRP B 1 297 ? -4.508 -38.819 10.535 1.00 39.89 283 TRP B N 1
ATOM 4344 C CA . TRP B 1 297 ? -3.613 -39.361 9.527 1.00 41.61 283 TRP B CA 1
ATOM 4345 C C . TRP B 1 297 ? -2.224 -38.747 9.688 1.00 42.08 283 TRP B C 1
ATOM 4346 O O . TRP B 1 297 ? -1.204 -39.421 9.503 1.00 41.11 283 TRP B O 1
ATOM 4357 N N . THR B 1 298 ? -2.185 -37.465 10.036 1.00 39.95 284 THR B N 1
ATOM 4358 C CA . THR B 1 298 ? -0.913 -36.786 10.223 1.00 39.52 284 THR B CA 1
ATOM 4359 C C . THR B 1 298 ? -0.269 -37.247 11.524 1.00 40.10 284 THR B C 1
ATOM 4360 O O . THR B 1 298 ? 0.911 -37.604 11.546 1.00 39.51 284 THR B O 1
ATOM 4364 N N . ARG B 1 299 ? -1.043 -37.241 12.606 1.00 39.76 285 ARG B N 1
ATOM 4365 C CA . ARG B 1 299 ? -0.525 -37.686 13.885 1.00 41.71 285 ARG B CA 1
ATOM 4366 C C . ARG B 1 299 ? 0.073 -39.074 13.706 1.00 42.67 285 ARG B C 1
ATOM 4367 O O . ARG B 1 299 ? 1.162 -39.366 14.189 1.00 42.36 285 ARG B O 1
ATOM 4375 N N . GLN B 1 300 ? -0.650 -39.921 12.987 1.00 45.63 286 GLN B N 1
ATOM 4376 C CA . GLN B 1 300 ? -0.207 -41.277 12.722 1.00 47.04 286 GLN B CA 1
ATOM 4377 C C . GLN B 1 300 ? 1.187 -41.223 12.109 1.00 47.75 286 GLN B C 1
ATOM 4378 O O . GLN B 1 300 ? 2.120 -41.845 12.614 1.00 47.24 286 GLN B O 1
ATOM 4384 N N . ARG B 1 301 ? 1.331 -40.468 11.023 1.00 47.83 287 ARG B N 1
ATOM 4385 C CA . ARG B 1 301 ? 2.624 -40.367 10.361 1.00 47.29 287 ARG B CA 1
ATOM 4386 C C . ARG B 1 301 ? 3.713 -39.820 11.300 1.00 44.66 287 ARG B C 1
ATOM 4387 O O . ARG B 1 301 ? 4.881 -40.202 11.194 1.00 43.06 287 ARG B O 1
ATOM 4395 N N . ALA B 1 302 ? 3.326 -38.943 12.222 1.00 41.89 288 ALA B N 1
ATOM 4396 C CA . ALA B 1 302 ? 4.277 -38.371 13.172 1.00 40.91 288 ALA B CA 1
ATOM 4397 C C . ALA B 1 302 ? 4.799 -39.471 14.075 1.00 40.79 288 ALA B C 1
ATOM 4398 O O . ALA B 1 302 ? 6.012 -39.598 14.292 1.00 39.21 288 ALA B O 1
ATOM 4400 N N . GLU B 1 303 ? 3.866 -40.269 14.596 1.00 41.77 289 GLU B N 1
ATOM 4401 C CA . GLU B 1 303 ? 4.198 -41.375 15.486 1.00 42.11 289 GLU B CA 1
ATOM 4402 C C . GLU B 1 303 ? 5.132 -42.348 14.794 1.00 38.52 289 GLU B C 1
ATOM 4403 O O . GLU B 1 303 ? 6.048 -42.866 15.411 1.00 40.53 289 GLU B O 1
ATOM 4409 N N . GLU B 1 304 ? 4.912 -42.586 13.509 1.00 37.44 290 GLU B N 1
ATOM 4410 C CA . GLU B 1 304 ? 5.770 -43.496 12.767 1.00 39.60 290 GLU B CA 1
ATOM 4411 C C . GLU B 1 304 ? 7.199 -42.945 12.720 1.00 41.05 290 GLU B C 1
ATOM 4412 O O . GLU B 1 304 ? 8.175 -43.693 12.803 1.00 43.19 290 GLU B O 1
ATOM 4418 N N . GLU B 1 305 ? 7.323 -41.631 12.572 1.00 38.87 291 GLU B N 1
ATOM 4419 C CA . GLU B 1 305 ? 8.642 -41.021 12.511 1.00 38.76 291 GLU B CA 1
ATOM 4420 C C . GLU B 1 305 ? 9.335 -41.145 13.862 1.00 38.15 291 GLU B C 1
ATOM 4421 O O . GLU B 1 305 ? 10.526 -41.451 13.937 1.00 37.11 291 GLU B O 1
ATOM 4427 N N . ALA B 1 306 ? 8.578 -40.919 14.930 1.00 36.98 292 ALA B N 1
ATOM 4428 C CA . ALA B 1 306 ? 9.128 -41.001 16.268 1.00 38.54 292 ALA B CA 1
ATOM 4429 C C . ALA B 1 306 ? 9.622 -42.414 16.572 1.00 39.66 292 ALA B C 1
ATOM 4430 O O . ALA B 1 306 ? 10.572 -42.582 17.325 1.00 40.71 292 ALA B O 1
ATOM 4432 N N . ASP B 1 307 ? 8.983 -43.426 15.986 1.00 42.43 293 ASP B N 1
ATOM 4433 C CA . ASP B 1 307 ? 9.397 -44.804 16.226 1.00 43.82 293 ASP B CA 1
ATOM 4434 C C . ASP B 1 307 ? 10.627 -45.148 15.408 1.00 44.00 293 ASP B C 1
ATOM 4435 O O . ASP B 1 307 ? 11.447 -45.960 15.829 1.00 44.93 293 ASP B O 1
ATOM 4440 N N . LYS B 1 308 ? 10.757 -44.554 14.230 1.00 42.94 294 LYS B N 1
ATOM 4441 C CA . LYS B 1 308 ? 11.949 -44.811 13.434 1.00 43.31 294 LYS B CA 1
ATOM 4442 C C . LYS B 1 308 ? 13.126 -44.136 14.147 1.00 43.22 294 LYS B C 1
ATOM 4443 O O . LYS B 1 308 ? 14.269 -44.594 14.063 1.00 44.76 294 LYS B O 1
ATOM 4449 N N . ALA B 1 309 ? 12.834 -43.058 14.870 1.00 40.40 295 ALA B N 1
ATOM 4450 C CA . ALA B 1 309 ? 13.861 -42.328 15.610 1.00 40.81 295 ALA B CA 1
ATOM 4451 C C . ALA B 1 309 ? 14.364 -43.165 16.778 1.00 41.17 295 ALA B C 1
ATOM 4452 O O . ALA B 1 309 ? 15.567 -43.337 16.960 1.00 39.40 295 ALA B O 1
ATOM 4454 N N . ILE B 1 310 ? 13.432 -43.680 17.572 1.00 42.39 296 ILE B N 1
ATOM 4455 C CA . ILE B 1 310 ? 13.791 -44.494 18.724 1.00 45.11 296 ILE B CA 1
ATOM 4456 C C . ILE B 1 310 ? 14.481 -45.792 18.291 1.00 44.82 296 ILE B C 1
ATOM 4457 O O . ILE B 1 310 ? 15.347 -46.314 18.996 1.00 43.10 296 ILE B O 1
ATOM 4462 N N . ALA B 1 311 ? 14.114 -46.295 17.116 1.00 44.87 297 ALA B N 1
ATOM 4463 C CA . ALA B 1 311 ? 14.717 -47.512 16.598 1.00 45.29 297 ALA B CA 1
ATOM 4464 C C . ALA B 1 311 ? 16.173 -47.210 16.257 1.00 45.60 297 ALA B C 1
ATOM 4465 O O . ALA B 1 311 ? 17.079 -47.984 16.582 1.00 45.40 297 ALA B O 1
ATOM 4467 N N . ALA B 1 312 ? 16.391 -46.069 15.608 1.00 45.58 298 ALA B N 1
ATOM 4468 C CA . ALA B 1 312 ? 17.733 -45.655 15.219 1.00 44.26 298 ALA B CA 1
ATOM 4469 C C . ALA B 1 312 ? 18.679 -45.648 16.410 1.00 44.23 298 ALA B C 1
ATOM 4470 O O . ALA B 1 312 ? 19.848 -45.982 16.274 1.00 45.22 298 ALA B O 1
ATOM 4472 N N . LEU B 1 313 ? 18.169 -45.263 17.576 1.00 44.98 299 LEU B N 1
ATOM 4473 C CA . LEU B 1 313 ? 18.986 -45.203 18.783 1.00 46.42 299 LEU B CA 1
ATOM 4474 C C . LEU B 1 313 ? 19.328 -46.576 19.369 1.00 47.70 299 LEU B C 1
ATOM 4475 O O . LEU B 1 313 ? 20.200 -46.687 20.233 1.00 48.30 299 LEU B O 1
ATOM 4480 N N . GLN B 1 314 ? 18.648 -47.621 18.909 1.00 49.71 300 GLN B N 1
ATOM 4481 C CA . GLN B 1 314 ? 18.904 -48.954 19.440 1.00 51.37 300 GLN B CA 1
ATOM 4482 C C . GLN B 1 314 ? 20.365 -49.389 19.307 1.00 51.91 300 GLN B C 1
ATOM 4483 O O . GLN B 1 314 ? 20.818 -50.284 20.023 1.00 52.64 300 GLN B O 1
ATOM 4489 N N . VAL B 1 315 ? 21.104 -48.744 18.408 1.00 51.17 301 VAL B N 1
ATOM 4490 C CA . VAL B 1 315 ? 22.506 -49.069 18.212 1.00 50.09 301 VAL B CA 1
ATOM 4491 C C . VAL B 1 315 ? 23.385 -48.485 19.320 1.00 50.62 301 VAL B C 1
ATOM 4492 O O . VAL B 1 315 ? 24.567 -48.824 19.428 1.00 50.74 301 VAL B O 1
ATOM 4496 N N . LEU B 1 316 ? 22.817 -47.612 20.148 1.00 49.04 302 LEU B N 1
ATOM 4497 C CA . LEU B 1 316 ? 23.586 -46.995 21.224 1.00 48.78 302 LEU B CA 1
ATOM 4498 C C . LEU B 1 316 ? 23.515 -47.760 22.537 1.00 48.70 302 LEU B C 1
ATOM 4499 O O . LEU B 1 316 ? 22.516 -48.409 22.841 1.00 49.63 302 LEU B O 1
ATOM 4504 N N . PRO B 1 317 ? 24.584 -47.690 23.340 1.00 48.89 303 PRO B N 1
ATOM 4505 C CA . PRO B 1 317 ? 24.569 -48.401 24.616 1.00 48.71 303 PRO B CA 1
ATOM 4506 C C . PRO B 1 317 ? 23.422 -47.902 25.472 1.00 48.65 303 PRO B C 1
ATOM 4507 O O . PRO B 1 317 ? 23.216 -46.694 25.614 1.00 48.84 303 PRO B O 1
ATOM 4511 N N . ASP B 1 318 ? 22.670 -48.841 26.033 1.00 47.80 304 ASP B N 1
ATOM 4512 C CA . ASP B 1 318 ? 21.532 -48.501 26.871 1.00 46.49 304 ASP B CA 1
ATOM 4513 C C . ASP B 1 318 ? 22.023 -47.789 28.128 1.00 44.85 304 ASP B C 1
ATOM 4514 O O . ASP B 1 318 ? 22.710 -48.379 28.965 1.00 43.13 304 ASP B O 1
ATOM 4519 N N . THR B 1 319 ? 21.683 -46.508 28.233 1.00 42.84 305 THR B N 1
ATOM 4520 C CA . THR B 1 319 ? 22.065 -45.685 29.369 1.00 41.30 305 THR B CA 1
ATOM 4521 C C . THR B 1 319 ? 20.976 -44.662 29.639 1.00 40.05 305 THR B C 1
ATOM 4522 O O . THR B 1 319 ? 20.064 -44.489 28.832 1.00 36.85 305 THR B O 1
ATOM 4526 N N . PRO B 1 320 ? 21.064 -43.961 30.781 1.00 38.66 306 PRO B N 1
ATOM 4527 C CA . PRO B 1 320 ? 20.049 -42.953 31.108 1.00 38.19 306 PRO B CA 1
ATOM 4528 C C . PRO B 1 320 ? 19.991 -41.880 30.023 1.00 39.15 306 PRO B C 1
ATOM 4529 O O . PRO B 1 320 ? 18.913 -41.383 29.692 1.00 38.66 306 PRO B O 1
ATOM 4533 N N . TRP B 1 321 ? 21.151 -41.531 29.471 1.00 38.42 307 TRP B N 1
ATOM 4534 C CA . TRP B 1 321 ? 21.214 -40.529 28.414 1.00 40.14 307 TRP B CA 1
ATOM 4535 C C . TRP B 1 321 ? 20.397 -41.020 27.216 1.00 40.81 307 TRP B C 1
ATOM 4536 O O . TRP B 1 321 ? 19.591 -40.278 26.657 1.00 40.31 307 TRP B O 1
ATOM 4547 N N . ARG B 1 322 ? 20.603 -42.274 26.815 1.00 40.74 308 ARG B N 1
ATOM 4548 C CA . ARG B 1 322 ? 19.849 -42.801 25.690 1.00 40.40 308 ARG B CA 1
ATOM 4549 C C . ARG B 1 322 ? 18.372 -42.847 26.052 1.00 41.44 308 ARG B C 1
ATOM 4550 O O . ARG B 1 322 ? 17.508 -42.656 25.199 1.00 42.67 308 ARG B O 1
ATOM 4558 N N . GLU B 1 323 ? 18.079 -43.107 27.320 1.00 40.71 309 GLU B N 1
ATOM 4559 C CA . GLU B 1 323 ? 16.693 -43.153 27.758 1.00 41.07 309 GLU B CA 1
ATOM 4560 C C . GLU B 1 323 ? 16.060 -41.780 27.574 1.00 38.62 309 GLU B C 1
ATOM 4561 O O . GLU B 1 323 ? 14.914 -41.676 27.147 1.00 37.82 309 GLU B O 1
ATOM 4567 N N . ALA B 1 324 ? 16.814 -40.729 27.888 1.00 35.91 310 ALA B N 1
ATOM 4568 C CA . ALA B 1 324 ? 16.306 -39.368 27.747 1.00 36.43 310 ALA B CA 1
ATOM 4569 C C . ALA B 1 324 ? 15.989 -39.045 26.287 1.00 35.89 310 ALA B C 1
ATOM 4570 O O . ALA B 1 324 ? 14.960 -38.435 25.990 1.00 34.37 310 ALA B O 1
ATOM 4572 N N . LEU B 1 325 ? 16.879 -39.449 25.383 1.00 36.72 311 LEU B N 1
ATOM 4573 C CA . LEU B 1 325 ? 16.674 -39.206 23.957 1.00 37.46 311 LEU B CA 1
ATOM 4574 C C . LEU B 1 325 ? 15.388 -39.893 23.504 1.00 37.71 311 LEU B C 1
ATOM 4575 O O . LEU B 1 325 ? 14.622 -39.348 22.689 1.00 35.59 311 LEU B O 1
ATOM 4580 N N . ILE B 1 326 ? 15.143 -41.082 24.050 1.00 37.54 312 ILE B N 1
ATOM 4581 C CA . ILE B 1 326 ? 13.937 -41.838 23.719 1.00 38.24 312 ILE B CA 1
ATOM 4582 C C . ILE B 1 326 ? 12.721 -41.126 24.315 1.00 37.13 312 ILE B C 1
ATOM 4583 O O . ILE B 1 326 ? 11.684 -40.973 23.662 1.00 35.63 312 ILE B O 1
ATOM 4588 N N . GLY B 1 327 ? 12.867 -40.667 25.552 1.00 35.61 313 GLY B N 1
ATOM 4589 C CA . GLY B 1 327 ? 11.785 -39.964 26.210 1.00 36.01 313 GLY B CA 1
ATOM 4590 C C . GLY B 1 327 ? 11.349 -38.714 25.465 1.00 36.26 313 GLY B C 1
ATOM 4591 O O . GLY B 1 327 ? 10.182 -38.329 25.520 1.00 38.40 313 GLY B O 1
ATOM 4592 N N . LEU B 1 328 ? 12.286 -38.064 24.780 1.00 36.15 314 LEU B N 1
ATOM 4593 C CA . LEU B 1 328 ? 11.962 -36.861 24.025 1.00 35.16 314 LEU B CA 1
ATOM 4594 C C . LEU B 1 328 ? 11.196 -37.261 22.762 1.00 33.22 314 LEU B C 1
ATOM 4595 O O . LEU B 1 328 ? 10.281 -36.556 22.328 1.00 32.70 314 LEU B O 1
ATOM 4600 N N . ALA B 1 329 ? 11.558 -38.396 22.176 1.00 32.33 315 ALA B N 1
ATOM 4601 C CA . ALA B 1 329 ? 10.850 -38.850 20.986 1.00 34.32 315 ALA B CA 1
ATOM 4602 C C . ALA B 1 329 ? 9.372 -39.021 21.321 1.00 35.87 315 ALA B C 1
ATOM 4603 O O . ALA B 1 329 ? 8.509 -38.526 20.591 1.00 35.61 315 ALA B O 1
ATOM 4605 N N . HIS B 1 330 ? 9.092 -39.708 22.430 1.00 36.64 316 HIS B N 1
ATOM 4606 C CA . HIS B 1 330 ? 7.722 -39.946 22.883 1.00 38.99 316 HIS B CA 1
ATOM 4607 C C . HIS B 1 330 ? 6.990 -38.653 23.198 1.00 39.84 316 HIS B C 1
ATOM 4608 O O . HIS B 1 330 ? 5.855 -38.454 22.765 1.00 39.97 316 HIS B O 1
ATOM 4615 N N . ILE B 1 331 ? 7.632 -37.775 23.959 1.00 38.28 317 ILE B N 1
ATOM 4616 C CA . ILE B 1 331 ? 7.007 -36.509 24.322 1.00 38.84 317 ILE B CA 1
ATOM 4617 C C . ILE B 1 331 ? 6.633 -35.681 23.091 1.00 40.32 317 ILE B C 1
ATOM 4618 O O . ILE B 1 331 ? 5.570 -35.053 23.039 1.00 39.92 317 ILE B O 1
ATOM 4623 N N . ALA B 1 332 ? 7.513 -35.696 22.098 1.00 39.81 318 ALA B N 1
ATOM 4624 C CA . ALA B 1 332 ? 7.297 -34.951 20.871 1.00 40.87 318 ALA B CA 1
ATOM 4625 C C . ALA B 1 332 ? 5.965 -35.296 20.205 1.00 42.88 318 ALA B C 1
ATOM 4626 O O . ALA B 1 332 ? 5.210 -34.401 19.823 1.00 42.27 318 ALA B O 1
ATOM 4628 N N . VAL B 1 333 ? 5.672 -36.586 20.084 1.00 45.07 319 VAL B N 1
ATOM 4629 C CA . VAL B 1 333 ? 4.444 -37.031 19.435 1.00 49.79 319 VAL B CA 1
ATOM 4630 C C . VAL B 1 333 ? 3.359 -37.460 20.408 1.00 52.91 319 VAL B C 1
ATOM 4631 O O . VAL B 1 333 ? 2.547 -38.324 20.083 1.00 52.98 319 VAL B O 1
ATOM 4635 N N . GLN B 1 334 ? 3.299 -36.856 21.585 1.00 56.37 320 GLN B N 1
ATOM 4636 C CA . GLN B 1 334 ? 2.292 -37.322 22.517 1.00 61.86 320 GLN B CA 1
ATOM 4637 C C . GLN B 1 334 ? 1.067 -36.476 22.807 1.00 65.23 320 GLN B C 1
ATOM 4638 O O . GLN B 1 334 ? 1.102 -35.244 22.788 1.00 65.03 320 GLN B O 1
ATOM 4644 N N . ARG B 1 335 ? -0.017 -37.203 23.077 1.00 69.58 321 ARG B N 1
ATOM 4645 C CA . ARG B 1 335 ? -1.339 -36.685 23.415 1.00 73.02 321 ARG B CA 1
ATOM 4646 C C . ARG B 1 335 ? -2.314 -37.855 23.324 1.00 74.72 321 ARG B C 1
ATOM 4647 O O . ARG B 1 335 ? -3.038 -37.945 22.305 1.00 76.14 321 ARG B O 1
#

Secondary structure (DSSP, 8-state):
--HHHHHHHTHHHHHHHHHHHHTT---SSHHHHHHHHHHHSS----HHHHHHHHHHHHTT--SSSHHHHHHHHHHHHHHHHHHHHHHHT--EETTEE-HHHHH-HHHHHHHHHHHHHHHHHHHHHTT-HHHHHHHHHHHHHHHHHHHHTT---HHHHHHHHIIIIIHHHHHHHHHHHHHHT--HHHHHHHHHHHHHHHHHHHHHHHHHTS---TTHHHHTT---HHHHHHHHHS-HHHHHHHHHHHHHT--TT-HHHHHHHHHHHTHHHHHHHHHHHHHHHHHHHGGGS---HHHHHHHHHHHHH-/--HHHHHHHHHHHHHHHHHHHHHHS--SSHHHHHHHHHHHS--S--HHHHHHHHHHHHTT--SSTHHHHHHHHHHHHHHHHHHHT---S----HHHHHHHHHHHHHHHHHHHHHTT-HHHHHHHHHHHHHHHHHHHHHHHHTT-TT--HHHHHHHHIIIIIHHHHHHHHHHHHHTT--HHHHHHHHHHHHHHHHHHHHHHHHHTT---TTHHHHTT---HHHHHHHHHS-HHHHHHHHHHHHH---GGGHHHHHHHHHHHTHHHHHHHHHHHHHHHHHHHGGGS---HHHHHHHHHHHHHT--

Foldseek 3Di:
DADVVLCVVCVVLVVLLVVLQLVLLDDPPVLLSVLSCVQPVLPQPLPLLSLQSLLLVLQPFDDNLSSLLSNLLVLLVSLVQLVVCLVVVPQDDNPHGRSCVVVNNVSSNVSSVVSNVSSLVSVVVLVDPVLNVLVVVLSVLLVVLVVVVVVADPVVQLVSLQSNWLSSQLSSSLSSCVSSVGDPLSSQLSNLLSNLLRSLLVLQVVLCLLVCCRDPCLQQLPDHQLLNQLLVPFDVVLVVLSVVSNVVSGRPPVSPSSVVSSVVSVSSVVSNVVSLVSLVSNLVSNVSTDDDVSNVSSNNSSVVSD/DAPVVLCVVCVVLVVVLLVLLQVLQPDPPVLSNVVSVCVSVPPDPLVQLSLQVLLLVLLPADDRLSSLLSNLLVLLLQLVVLCLPADDPPPVYNVVSNVVSVSSNVSSLVSQCVLVDPVLNVLVVVLSVLQVVLVVLQVVCQLPLDDDVVSQLSNQLRNWQSSQLSSNLSSCVSSVGDPLSSVLSNLLSSLLRSLLVLLVVLVLLVVHRQPCLQRLRDHQLLSVLLVFFDVVLVVVSSVSNNPHRVSVCSVVSVVSSVVRVSSVVSLVSSLVSLVSSLVSLVVTDDDVSNVSSNNSSDVSSDD